Protein AF-0000000076552811 (afdb_homodimer)

Structure (mmCIF, N/CA/C/O backbone):
data_AF-0000000076552811-model_v1
#
loop_
_entity.id
_entity.type
_entity.pdbx_description
1 polymer 'Uncharacterized protein'
#
loop_
_atom_site.group_PDB
_atom_site.id
_atom_site.type_symbol
_atom_site.label_atom_id
_atom_site.label_alt_id
_atom_site.label_comp_id
_atom_site.label_asym_id
_atom_site.label_entity_id
_atom_site.label_seq_id
_atom_site.pdbx_PDB_ins_code
_atom_site.Cartn_x
_atom_site.Cartn_y
_atom_site.Cartn_z
_atom_site.occupancy
_atom_site.B_iso_or_equiv
_atom_site.auth_seq_id
_atom_site.auth_comp_id
_atom_site.auth_asym_id
_atom_site.auth_atom_id
_atom_site.pdbx_PDB_model_num
ATOM 1 N N . MET A 1 1 ? 35.219 16.734 9.234 1 23.92 1 MET A N 1
ATOM 2 C CA . MET A 1 1 ? 34 16.656 10.031 1 23.92 1 MET A CA 1
ATOM 3 C C . MET A 1 1 ? 32.75 16.656 9.133 1 23.92 1 MET A C 1
ATOM 5 O O . MET A 1 1 ? 31.625 16.672 9.617 1 23.92 1 MET A O 1
ATOM 9 N N . GLN A 1 2 ? 32.844 17.078 7.863 1 26.75 2 GLN A N 1
ATOM 10 C CA . GLN A 1 2 ? 31.734 17.344 6.957 1 26.75 2 GLN A CA 1
ATOM 11 C C . GLN A 1 2 ? 31.078 16.062 6.48 1 26.75 2 GLN A C 1
ATOM 13 O O . GLN A 1 2 ? 30.016 16.078 5.855 1 26.75 2 GLN A O 1
ATOM 18 N N . SER A 1 3 ? 31.812 14.992 6.371 1 29.86 3 SER A N 1
ATOM 19 C CA . SER A 1 3 ? 31.391 13.805 5.637 1 29.86 3 SER A CA 1
ATOM 20 C C . SER A 1 3 ? 30.344 13.016 6.426 1 29.86 3 SER A C 1
ATOM 22 O O . SER A 1 3 ? 29.844 11.992 5.953 1 29.86 3 SER A O 1
ATOM 24 N N . THR A 1 4 ? 30.312 13.164 7.805 1 31.61 4 THR A N 1
ATOM 25 C CA . THR A 1 4 ? 29.516 12.258 8.617 1 31.61 4 THR A CA 1
ATOM 26 C C . THR A 1 4 ? 28.031 12.625 8.523 1 31.61 4 THR A C 1
ATOM 28 O O . THR A 1 4 ? 27.172 11.922 9.07 1 31.61 4 THR A O 1
ATOM 31 N N . GLU A 1 5 ? 27.672 13.914 8.305 1 32.62 5 GLU A N 1
ATOM 32 C CA . GLU A 1 5 ? 26.312 14.406 8.484 1 32.62 5 GLU A CA 1
ATOM 33 C C . GLU A 1 5 ? 25.391 13.906 7.379 1 32.62 5 GLU A C 1
ATOM 35 O O . GLU A 1 5 ? 24.172 14.07 7.449 1 32.62 5 GLU A O 1
ATOM 40 N N . THR A 1 6 ? 25.859 13.641 6.262 1 34.47 6 THR A N 1
ATOM 41 C CA . THR A 1 6 ? 24.984 13.32 5.137 1 34.47 6 THR A CA 1
ATOM 42 C C . THR A 1 6 ? 24.281 11.984 5.367 1 34.47 6 THR A C 1
ATOM 44 O O . THR A 1 6 ? 23.312 11.664 4.676 1 34.47 6 THR A O 1
ATOM 47 N N . ALA A 1 7 ? 24.969 11.094 6.02 1 39.12 7 ALA A N 1
ATOM 48 C CA . ALA A 1 7 ? 24.547 9.695 6.027 1 39.12 7 ALA A CA 1
ATOM 49 C C . ALA A 1 7 ? 23.234 9.523 6.777 1 39.12 7 ALA A C 1
ATOM 51 O O . ALA A 1 7 ? 22.547 8.508 6.613 1 39.12 7 ALA A O 1
ATOM 52 N N . THR A 1 8 ? 22.922 10.25 7.93 1 40.12 8 THR A N 1
ATOM 53 C CA . THR A 1 8 ? 21.953 9.859 8.953 1 40.12 8 THR A CA 1
ATOM 54 C C . THR A 1 8 ? 20.547 10.227 8.516 1 40.12 8 THR A C 1
ATOM 56 O O . THR A 1 8 ? 19.562 9.742 9.102 1 40.12 8 THR A O 1
ATOM 59 N N . ALA A 1 9 ? 20.359 11.383 7.957 1 41.88 9 ALA A N 1
ATOM 60 C CA . ALA A 1 9 ? 19.047 11.961 7.68 1 41.88 9 ALA A CA 1
ATOM 61 C C . ALA A 1 9 ? 18.203 11.016 6.832 1 41.88 9 ALA A C 1
ATOM 63 O O . ALA A 1 9 ? 16.969 11.086 6.855 1 41.88 9 ALA A O 1
ATOM 64 N N . ASN A 1 10 ? 18.766 10.352 5.934 1 44.44 10 ASN A N 1
ATOM 65 C CA . ASN A 1 10 ? 18.141 9.711 4.777 1 44.44 10 ASN A CA 1
ATOM 66 C C . ASN A 1 10 ? 17.234 8.555 5.195 1 44.44 10 ASN A C 1
ATOM 68 O O . ASN A 1 10 ? 16.578 7.938 4.355 1 44.44 10 ASN A O 1
ATOM 72 N N . SER A 1 11 ? 17.609 7.797 6.402 1 47 11 SER A N 1
ATOM 73 C CA . SER A 1 11 ? 17.547 6.352 6.582 1 47 11 SER A CA 1
ATOM 74 C C . SER A 1 11 ? 16.203 5.918 7.129 1 47 11 SER A C 1
ATOM 76 O O . SER A 1 11 ? 15.961 4.73 7.352 1 47 11 SER A O 1
ATOM 78 N N . ARG A 1 12 ? 15.062 6.883 7.461 1 62.81 12 ARG A N 1
ATOM 79 C CA . ARG A 1 12 ? 14.148 6.086 8.273 1 62.81 12 ARG A CA 1
ATOM 80 C C . ARG A 1 12 ? 12.789 5.965 7.598 1 62.81 12 ARG A C 1
ATOM 82 O O . ARG A 1 12 ? 11.773 5.754 8.266 1 62.81 12 ARG A O 1
ATOM 89 N N . PRO A 1 13 ? 12.805 6.145 6.309 1 74.31 13 PRO A N 1
ATOM 90 C CA . PRO A 1 13 ? 11.508 6.18 5.637 1 74.31 13 PRO A CA 1
ATOM 91 C C . PRO A 1 13 ? 10.766 4.848 5.719 1 74.31 13 PRO A C 1
ATOM 93 O O . PRO A 1 13 ? 9.531 4.828 5.84 1 74.31 13 PRO A O 1
ATOM 96 N N . TYR A 1 14 ? 11.43 3.83 5.938 1 79.88 14 TYR A N 1
ATOM 97 C CA . TYR A 1 14 ? 10.758 2.537 5.973 1 79.88 14 TYR A CA 1
ATOM 98 C C . TYR A 1 14 ? 10.094 2.307 7.328 1 79.88 14 TYR A C 1
ATOM 100 O O . TYR A 1 14 ? 9.031 1.69 7.406 1 79.88 14 TYR A O 1
ATOM 108 N N . LEU A 1 15 ? 10.789 2.83 8.312 1 85.69 15 LEU A N 1
ATOM 109 C CA . LEU A 1 15 ? 10.164 2.725 9.633 1 85.69 15 LEU A CA 1
ATOM 110 C C . LEU A 1 15 ? 8.891 3.562 9.695 1 85.69 15 LEU A C 1
ATOM 112 O O . LEU A 1 15 ? 7.867 3.105 10.211 1 85.69 15 LEU A O 1
ATOM 116 N N . ALA A 1 16 ? 9.008 4.75 9.156 1 89.56 16 ALA A N 1
ATOM 117 C CA . ALA A 1 16 ? 7.84 5.621 9.102 1 89.56 16 ALA A CA 1
ATOM 118 C C . ALA A 1 16 ? 6.703 4.965 8.32 1 89.56 16 ALA A C 1
ATOM 120 O O . ALA A 1 16 ? 5.547 4.992 8.758 1 89.56 16 ALA A O 1
ATOM 121 N N . LEU A 1 17 ? 7.059 4.332 7.266 1 90 17 LEU A N 1
ATOM 122 C CA . LEU A 1 17 ? 6.059 3.682 6.422 1 90 17 LEU A CA 1
ATOM 123 C C . LEU A 1 17 ? 5.418 2.504 7.148 1 90 17 LEU A C 1
ATOM 125 O O . LEU A 1 17 ? 4.191 2.367 7.156 1 90 17 LEU A O 1
ATOM 129 N N . GLY A 1 18 ? 6.246 1.695 7.77 1 90.12 18 GLY A N 1
ATOM 130 C CA . GLY A 1 18 ? 5.719 0.57 8.523 1 90.12 18 GLY A CA 1
ATOM 131 C C . GLY A 1 18 ? 4.789 0.989 9.648 1 90.12 18 GLY A C 1
ATOM 132 O O . GLY A 1 18 ? 3.711 0.417 9.812 1 90.12 18 GLY A O 1
ATOM 133 N N . LEU A 1 19 ? 5.164 1.968 10.328 1 92.44 19 LEU A N 1
ATOM 134 C CA . LEU A 1 19 ? 4.359 2.453 11.445 1 92.44 19 LEU A CA 1
ATOM 135 C C . LEU A 1 19 ? 3.074 3.102 10.945 1 92.44 19 LEU A C 1
ATOM 137 O O . LEU A 1 19 ? 2.043 3.043 11.625 1 92.44 19 LEU A O 1
ATOM 141 N N . THR A 1 20 ? 3.113 3.697 9.797 1 95.31 20 THR A N 1
ATOM 142 C CA . THR A 1 20 ? 1.92 4.262 9.18 1 95.31 20 THR A CA 1
ATOM 143 C C . THR A 1 20 ? 0.856 3.189 8.969 1 95.31 20 THR A C 1
ATOM 145 O O . THR A 1 20 ? -0.309 3.387 9.32 1 95.31 20 THR A O 1
ATOM 148 N N . PHE A 1 21 ? 1.273 2.084 8.469 1 95 21 PHE A N 1
ATOM 149 C CA . PHE A 1 21 ? 0.329 1 8.227 1 95 21 PHE A CA 1
ATOM 150 C C . PHE A 1 21 ? -0.263 0.499 9.539 1 95 21 PHE A C 1
ATOM 152 O O . PHE A 1 21 ? -1.459 0.208 9.617 1 95 21 PHE A O 1
ATOM 159 N N . LEU A 1 22 ? 0.567 0.436 10.508 1 93.69 22 LEU A N 1
ATOM 160 C CA . LEU A 1 22 ? 0.085 -0.01 11.812 1 93.69 22 LEU A CA 1
ATOM 161 C C . LEU A 1 22 ? -0.914 0.986 12.391 1 93.69 22 LEU A C 1
ATOM 163 O O . LEU A 1 22 ? -1.95 0.59 12.93 1 93.69 22 LEU A O 1
ATOM 167 N N . LEU A 1 23 ? -0.587 2.246 12.234 1 96.12 23 LEU A N 1
ATOM 168 C CA . LEU A 1 23 ? -1.464 3.281 12.766 1 96.12 23 LEU A CA 1
ATOM 169 C C . LEU A 1 23 ? -2.812 3.275 12.055 1 96.12 23 LEU A C 1
ATOM 171 O O . LEU A 1 23 ? -3.848 3.527 12.672 1 96.12 23 LEU A O 1
ATOM 175 N N . LEU A 1 24 ? -2.793 3.008 10.766 1 97.38 24 LEU A N 1
ATOM 176 C CA . LEU A 1 24 ? -4.043 2.871 10.023 1 97.38 24 LEU A CA 1
ATOM 177 C C . LEU A 1 24 ? -4.906 1.762 10.617 1 97.38 24 LEU A C 1
ATOM 179 O O . LEU A 1 24 ? -6.09 1.97 10.891 1 97.38 24 LEU A O 1
ATOM 183 N N . GLY A 1 25 ? -4.262 0.672 10.852 1 95.81 25 GLY A N 1
ATOM 184 C CA . GLY A 1 25 ? -4.973 -0.461 11.422 1 95.81 25 GLY A CA 1
ATOM 185 C C . GLY A 1 25 ? -5.516 -0.189 12.812 1 95.81 25 GLY A C 1
ATOM 186 O O . GLY A 1 25 ? -6.672 -0.494 13.102 1 95.81 25 GLY A O 1
ATOM 187 N N . VAL A 1 26 ? -4.758 0.459 13.578 1 93.44 26 VAL A N 1
ATOM 188 C CA . VAL A 1 26 ? -5.145 0.778 14.953 1 93.44 26 VAL A CA 1
ATOM 189 C C . VAL A 1 26 ? -6.305 1.771 14.938 1 93.44 26 VAL A C 1
ATOM 191 O O . VAL A 1 26 ? -7.238 1.653 15.734 1 93.44 26 VAL A O 1
ATOM 194 N N . GLY A 1 27 ? -6.199 2.695 14.07 1 94.94 27 GLY A N 1
ATOM 195 C CA . GLY A 1 27 ? -7.289 3.65 13.953 1 94.94 27 GLY A CA 1
ATOM 196 C C . GLY A 1 27 ? -8.617 3.004 13.602 1 94.94 27 GLY A C 1
ATOM 197 O O . GLY A 1 27 ? -9.633 3.293 14.227 1 94.94 27 GLY A O 1
ATOM 198 N N . TYR A 1 28 ? -8.594 2.084 12.719 1 93.69 28 TYR A N 1
ATOM 199 C CA . TYR A 1 28 ? -9.805 1.403 12.281 1 93.69 28 TYR A CA 1
ATOM 200 C C . TYR A 1 28 ? -10.297 0.43 13.344 1 93.69 28 TYR A C 1
ATOM 202 O O . TYR A 1 28 ? -11.5 0.329 13.594 1 93.69 28 TYR A O 1
ATOM 210 N N . ALA A 1 29 ? -9.406 -0.216 14 1 93.56 29 ALA A N 1
ATOM 211 C CA . ALA A 1 29 ? -9.789 -1.354 14.836 1 93.56 29 ALA A CA 1
ATOM 212 C C . ALA A 1 29 ? -10.062 -0.914 16.266 1 93.56 29 ALA A C 1
ATOM 214 O O . ALA A 1 29 ? -10.555 -1.699 17.078 1 93.56 29 ALA A O 1
ATOM 215 N N . ASN A 1 30 ? -9.766 0.346 16.547 1 92.31 30 ASN A N 1
ATOM 216 C CA . ASN A 1 30 ? -10.023 0.834 17.891 1 92.31 30 ASN A CA 1
ATOM 217 C C . ASN A 1 30 ? -11.508 0.734 18.25 1 92.31 30 ASN A C 1
ATOM 219 O O . ASN A 1 30 ? -12.344 1.382 17.625 1 92.31 30 ASN A O 1
ATOM 223 N N . PRO A 1 31 ? -11.836 -0.064 19.266 1 89.31 31 PRO A N 1
ATOM 224 C CA . PRO A 1 31 ? -13.25 -0.277 19.578 1 89.31 31 PRO A CA 1
ATOM 225 C C . PRO A 1 31 ? -13.852 0.865 20.391 1 89.31 31 PRO A C 1
ATOM 227 O O . PRO A 1 31 ? -15.078 0.934 20.547 1 89.31 31 PRO A O 1
ATOM 230 N N . TRP A 1 32 ? -13.055 1.726 20.891 1 92.19 32 TRP A N 1
ATOM 231 C CA . TRP A 1 32 ? -13.539 2.842 21.703 1 92.19 32 TRP A CA 1
ATOM 232 C C . TRP A 1 32 ? -13.703 4.098 20.859 1 92.19 32 TRP A C 1
ATOM 234 O O . TRP A 1 32 ? -12.797 4.469 20.109 1 92.19 32 TRP A O 1
ATOM 244 N N . PRO A 1 33 ? -14.844 4.742 21.031 1 94.75 33 PRO A N 1
ATOM 245 C CA . PRO A 1 33 ? -15.023 5.973 20.266 1 94.75 33 PRO A CA 1
ATOM 246 C C . PRO A 1 33 ? -14.078 7.09 20.688 1 94.75 33 PRO A C 1
ATOM 248 O O . PRO A 1 33 ? -14.117 7.52 21.844 1 94.75 33 PRO A O 1
ATOM 251 N N . LEU A 1 34 ? -13.359 7.586 19.797 1 95.75 34 LEU A N 1
ATOM 252 C CA . LEU A 1 34 ? -12.445 8.68 20.109 1 95.75 34 LEU A CA 1
ATOM 253 C C . LEU A 1 34 ? -13.188 10.016 20.125 1 95.75 34 LEU A C 1
ATOM 255 O O . LEU A 1 34 ? -12.75 10.961 20.781 1 95.75 34 LEU A O 1
ATOM 259 N N . VAL A 1 35 ? -14.25 10.086 19.344 1 94.44 35 VAL A N 1
ATOM 260 C CA . VAL A 1 35 ? -15.133 11.242 19.328 1 94.44 35 VAL A CA 1
ATOM 261 C C . VAL A 1 35 ? -16.594 10.781 19.391 1 94.44 35 VAL A C 1
ATOM 263 O O . VAL A 1 35 ? -16.906 9.656 19.016 1 94.44 35 VAL A O 1
ATOM 266 N N . THR A 1 36 ? -17.484 11.672 19.734 1 90.56 36 THR A N 1
ATOM 267 C CA . THR A 1 36 ? -18.859 11.266 20.016 1 90.56 36 THR A CA 1
ATOM 268 C C . THR A 1 36 ? -19.734 11.359 18.766 1 90.56 36 THR A C 1
ATOM 270 O O . THR A 1 36 ? -20.719 10.633 18.625 1 90.56 36 THR A O 1
ATOM 273 N N . SER A 1 37 ? -19.406 12.305 17.938 1 86.69 37 SER A N 1
ATOM 274 C CA . SER A 1 37 ? -20.219 12.484 16.734 1 86.69 37 SER A CA 1
ATOM 275 C C . SER A 1 37 ? -19.375 12.969 15.562 1 86.69 37 SER A C 1
ATOM 277 O O . SER A 1 37 ? -18.328 13.586 15.75 1 86.69 37 SER A O 1
ATOM 279 N N . PRO A 1 38 ? -19.859 12.578 14.375 1 87.25 38 PRO A N 1
ATOM 280 C CA . PRO A 1 38 ? -19.172 13.117 13.203 1 87.25 38 PRO A CA 1
ATOM 281 C C . PRO A 1 38 ? -19.156 14.641 13.172 1 87.25 38 PRO A C 1
ATOM 283 O O . PRO A 1 38 ? -20.094 15.281 13.656 1 87.25 38 PRO A O 1
ATOM 286 N N . PRO A 1 39 ? -18.062 15.156 12.602 1 82.75 39 PRO A N 1
ATOM 287 C CA . PRO A 1 39 ? -18.016 16.609 12.469 1 82.75 39 PRO A CA 1
ATOM 288 C C . PRO A 1 39 ? -19.156 17.172 11.633 1 82.75 39 PRO A C 1
ATOM 290 O O . PRO A 1 39 ? -19.484 16.625 10.578 1 82.75 39 PRO A O 1
ATOM 293 N N . ALA A 1 40 ? -19.703 18.234 12.156 1 81.06 40 ALA A N 1
ATOM 294 C CA . ALA A 1 40 ? -20.844 18.844 11.477 1 81.06 40 ALA A CA 1
ATOM 295 C C . ALA A 1 40 ? -20.469 19.312 10.078 1 81.06 40 ALA A C 1
ATOM 297 O O . ALA A 1 40 ? -19.422 19.938 9.883 1 81.06 40 ALA A O 1
ATOM 298 N N . GLY A 1 41 ? -21.281 18.922 9.133 1 79.5 41 GLY A N 1
ATOM 299 C CA . GLY A 1 41 ? -21.094 19.422 7.777 1 79.5 41 GLY A CA 1
ATOM 300 C C . GLY A 1 41 ? -20.156 18.547 6.961 1 79.5 41 GLY A C 1
ATOM 301 O O . GLY A 1 41 ? -19.984 18.781 5.762 1 79.5 41 GLY A O 1
ATOM 302 N N . MET A 1 42 ? -19.656 17.594 7.727 1 79 42 MET A N 1
ATOM 303 C CA . MET A 1 42 ? -18.734 16.734 6.984 1 79 42 MET A CA 1
ATOM 304 C C . MET A 1 42 ? -19.438 15.484 6.469 1 79 42 MET A C 1
ATOM 306 O O . MET A 1 42 ? -19.969 14.703 7.25 1 79 42 MET A O 1
ATOM 310 N N . TRP A 1 43 ? -19.5 15.398 5.199 1 79.69 43 TRP A N 1
ATOM 311 C CA . TRP A 1 43 ? -19.969 14.234 4.449 1 79.69 43 TRP A CA 1
ATOM 312 C C . TRP A 1 43 ? -21.359 13.82 4.918 1 79.69 43 TRP A C 1
ATOM 314 O O . TRP A 1 43 ? -21.641 12.625 5.059 1 79.69 43 TRP A O 1
ATOM 324 N N . ASN A 1 44 ? -22.156 14.758 5.309 1 72.06 44 ASN A N 1
ATOM 325 C CA . ASN A 1 44 ? -23.547 14.594 5.684 1 72.06 44 ASN A CA 1
ATOM 326 C C . ASN A 1 44 ? -23.719 13.508 6.746 1 72.06 44 ASN A C 1
ATOM 328 O O . ASN A 1 44 ? -24.656 12.719 6.684 1 72.06 44 ASN A O 1
ATOM 332 N N . GLY A 1 45 ? -22.688 13.398 7.516 1 72.62 45 GLY A N 1
ATOM 333 C CA . GLY A 1 45 ? -22.766 12.453 8.625 1 72.62 45 GLY A CA 1
ATOM 334 C C . GLY A 1 45 ? -22.531 11.016 8.203 1 72.62 45 GLY A C 1
ATOM 335 O O . GLY A 1 45 ? -22.781 10.094 8.977 1 72.62 45 GLY A O 1
ATOM 336 N N . GLN A 1 46 ? -22.141 10.867 7.047 1 79 46 GLN A N 1
ATOM 337 C CA . GLN A 1 46 ? -21.953 9.523 6.508 1 79 46 GLN A CA 1
ATOM 338 C C . GLN A 1 46 ? -20.578 8.969 6.875 1 79 46 GLN A C 1
ATOM 340 O O . GLN A 1 46 ? -19.797 8.617 5.996 1 79 46 GLN A O 1
ATOM 345 N N . LEU A 1 47 ? -20.203 9.023 8.141 1 87.69 47 LEU A N 1
ATOM 346 C CA . LEU A 1 47 ? -18.969 8.414 8.633 1 87.69 47 LEU A CA 1
ATOM 347 C C . LEU A 1 47 ? -19.281 7.211 9.523 1 87.69 47 LEU A C 1
ATOM 349 O O . LEU A 1 47 ? -19.969 7.344 10.547 1 87.69 47 LEU A O 1
ATOM 353 N N . ALA A 1 48 ? -18.797 6.113 9.039 1 90 48 ALA A N 1
ATOM 354 C CA . ALA A 1 48 ? -18.906 4.93 9.891 1 90 48 ALA A CA 1
ATOM 355 C C . ALA A 1 48 ? -18.062 5.09 11.148 1 90 48 ALA A C 1
ATOM 357 O O . ALA A 1 48 ? -17.141 5.918 11.195 1 90 48 ALA A O 1
ATOM 358 N N . PHE A 1 49 ? -18.375 4.406 12.148 1 91.75 49 PHE A N 1
ATOM 359 C CA . PHE A 1 49 ? -17.719 4.465 13.445 1 91.75 49 PHE A CA 1
ATOM 360 C C . PHE A 1 49 ? -16.203 4.309 13.289 1 91.75 49 PHE A C 1
ATOM 362 O O . PHE A 1 49 ? -15.438 5.098 13.836 1 91.75 49 PHE A O 1
ATOM 369 N N . GLU A 1 50 ? -15.734 3.314 12.492 1 93.06 50 GLU A N 1
ATOM 370 C CA . GLU A 1 50 ? -14.32 3.01 12.305 1 93.06 50 GLU A CA 1
ATOM 371 C C . GLU A 1 50 ? -13.594 4.148 11.586 1 93.06 50 GLU A C 1
ATOM 373 O O . GLU A 1 50 ? -12.453 4.469 11.906 1 93.06 50 GLU A O 1
ATOM 378 N N . VAL A 1 51 ? -14.336 4.715 10.648 1 93.75 51 VAL A N 1
ATOM 379 C CA . VAL A 1 51 ? -13.766 5.809 9.867 1 93.75 51 VAL A CA 1
ATOM 380 C C . VAL A 1 51 ? -13.641 7.055 10.742 1 93.75 51 VAL A C 1
ATOM 382 O O . VAL A 1 51 ? -12.656 7.793 10.648 1 93.75 51 VAL A O 1
ATOM 385 N N . LEU A 1 52 ? -14.633 7.254 11.586 1 94.88 52 LEU A N 1
ATOM 386 C CA . LEU A 1 52 ? -14.609 8.383 12.508 1 94.88 52 LEU A CA 1
ATOM 387 C C . LEU A 1 52 ? -13.453 8.258 13.492 1 94.88 52 LEU A C 1
ATOM 389 O O . LEU A 1 52 ? -12.773 9.242 13.789 1 94.88 52 LEU A O 1
ATOM 393 N N . ASN A 1 53 ? -13.195 7.105 13.961 1 96.19 53 ASN A N 1
ATOM 394 C CA . ASN A 1 53 ? -12.062 6.852 14.844 1 96.19 53 ASN A CA 1
ATOM 395 C C . ASN A 1 53 ? -10.734 7.121 14.133 1 96.19 53 ASN A C 1
ATOM 397 O O . ASN A 1 53 ? -9.836 7.742 14.703 1 96.19 53 ASN A O 1
ATOM 401 N N . LEU A 1 54 ? -10.633 6.621 12.977 1 96.75 54 LEU A N 1
ATOM 402 C CA . LEU A 1 54 ? -9.414 6.848 12.203 1 96.75 54 LEU A CA 1
ATOM 403 C C . LEU A 1 54 ? -9.172 8.344 11.992 1 96.75 54 LEU A C 1
ATOM 405 O O . LEU A 1 54 ? -8.055 8.828 12.18 1 96.75 54 LEU A O 1
ATOM 409 N N . TYR A 1 55 ? -10.234 9.008 11.625 1 96 55 TYR A N 1
ATOM 410 C CA . TYR A 1 55 ? -10.102 10.438 11.375 1 96 55 TYR A CA 1
ATOM 411 C C . TYR A 1 55 ? -9.742 11.188 12.656 1 96 55 TYR A C 1
ATOM 413 O O . TYR A 1 55 ? -8.898 12.086 12.633 1 96 55 TYR A O 1
ATOM 421 N N . ALA A 1 56 ? -10.398 10.828 13.719 1 96.69 56 ALA A N 1
ATOM 422 C CA . ALA A 1 56 ? -10.078 11.445 15 1 96.69 56 ALA A CA 1
ATOM 423 C C . ALA A 1 56 ? -8.609 11.242 15.359 1 96.69 56 ALA A C 1
ATOM 425 O O . ALA A 1 56 ? -7.949 12.164 15.844 1 96.69 56 ALA A O 1
ATOM 426 N N . LEU A 1 57 ? -8.125 10.07 15.094 1 97.62 57 LEU A N 1
ATOM 427 C CA . LEU A 1 57 ? -6.719 9.781 15.359 1 97.62 57 LEU A CA 1
ATOM 428 C C . LEU A 1 57 ? -5.809 10.664 14.516 1 97.62 57 LEU A C 1
ATOM 430 O O . LEU A 1 57 ? -4.801 11.172 15.008 1 97.62 57 LEU A O 1
ATOM 434 N N . VAL A 1 58 ? -6.164 10.836 13.273 1 97.38 58 VAL A N 1
ATOM 435 C CA . VAL A 1 58 ? -5.426 11.727 12.383 1 97.38 58 VAL A CA 1
ATOM 436 C C . VAL A 1 58 ? -5.383 13.133 12.977 1 97.38 58 VAL A C 1
ATOM 438 O O . VAL A 1 58 ? -4.328 13.773 13 1 97.38 58 VAL A O 1
ATOM 441 N N . VAL A 1 59 ? -6.473 13.555 13.469 1 97.06 59 VAL A N 1
ATOM 442 C CA . VAL A 1 59 ? -6.629 14.914 13.969 1 97.06 59 VAL A CA 1
ATOM 443 C C . VAL A 1 59 ? -5.793 15.094 15.242 1 97.06 59 VAL A C 1
ATOM 445 O O . VAL A 1 59 ? -5.008 16.047 15.344 1 97.06 59 VAL A O 1
ATOM 448 N N . PHE A 1 60 ? -5.914 14.195 16.125 1 97.62 60 PHE A N 1
ATOM 449 C CA . PHE A 1 60 ? -5.238 14.328 17.406 1 97.62 60 PHE A CA 1
ATOM 450 C C . PHE A 1 60 ? -3.725 14.25 17.234 1 97.62 60 PHE A C 1
ATOM 452 O O . PHE A 1 60 ? -2.982 15.031 17.828 1 97.62 60 PHE A O 1
ATOM 459 N N . LEU A 1 61 ? -3.307 13.367 16.438 1 97.62 61 LEU A N 1
ATOM 460 C CA . LEU A 1 61 ? -1.878 13.281 16.156 1 97.62 61 LEU A CA 1
ATOM 461 C C . LEU A 1 61 ? -1.419 14.453 15.289 1 97.62 61 LEU A C 1
ATOM 463 O O . LEU A 1 61 ? -0.256 14.852 15.359 1 97.62 61 LEU A O 1
ATOM 467 N N . GLY A 1 62 ? -2.314 14.953 14.523 1 97.44 62 GLY A N 1
ATOM 468 C CA . GLY A 1 62 ? -2.023 16.141 13.734 1 97.44 62 GLY A CA 1
ATOM 469 C C . GLY A 1 62 ? -1.728 17.359 14.586 1 97.44 62 GLY A C 1
ATOM 470 O O . GLY A 1 62 ? -0.83 18.141 14.266 1 97.44 62 GLY A O 1
ATOM 471 N N . TRP A 1 63 ? -2.383 17.469 15.617 1 97.06 63 TRP A N 1
ATOM 472 C CA . TRP A 1 63 ? -2.146 18.594 16.516 1 97.06 63 TRP A CA 1
ATOM 473 C C . TRP A 1 63 ? -0.773 18.5 17.172 1 97.06 63 TRP A C 1
ATOM 475 O O . TRP A 1 63 ? -0.087 19.5 17.359 1 97.06 63 TRP A O 1
ATOM 485 N N . ALA A 1 64 ? -0.421 17.281 17.547 1 97.06 64 ALA A N 1
ATOM 486 C CA . ALA A 1 64 ? 0.942 17.078 18.031 1 97.06 64 ALA A CA 1
ATOM 487 C C . ALA A 1 64 ? 1.965 17.516 16.984 1 97.06 64 ALA A C 1
ATOM 489 O O . ALA A 1 64 ? 2.928 18.219 17.312 1 97.06 64 ALA A O 1
ATOM 490 N N . HIS A 1 65 ? 1.74 17.156 15.852 1 96.06 65 HIS A N 1
ATOM 491 C CA . HIS A 1 65 ? 2.619 17.516 14.75 1 96.06 65 HIS A CA 1
ATOM 492 C C . HIS A 1 65 ? 2.67 19.031 14.57 1 96.06 65 HIS A C 1
ATOM 494 O O . HIS A 1 65 ? 3.736 19.594 14.305 1 96.06 65 HIS A O 1
ATOM 500 N N . PHE A 1 66 ? 1.525 19.703 14.742 1 95.94 66 PHE A N 1
ATOM 501 C CA . PHE A 1 66 ? 1.442 21.141 14.547 1 95.94 66 PHE A CA 1
ATOM 502 C C . PHE A 1 66 ? 2.328 21.875 15.547 1 95.94 66 PHE A C 1
ATOM 504 O O . PHE A 1 66 ? 2.891 22.938 15.227 1 95.94 66 PHE A O 1
ATOM 511 N N . LEU A 1 67 ? 2.443 21.312 16.672 1 94.06 67 LEU A N 1
ATOM 512 C CA . LEU A 1 67 ? 3.318 21.938 17.656 1 94.06 67 LEU A CA 1
ATOM 513 C C . LEU A 1 67 ? 4.734 22.094 17.109 1 94.06 67 LEU A C 1
ATOM 515 O O . LEU A 1 67 ? 5.332 23.172 17.219 1 94.06 67 LEU A O 1
ATOM 519 N N . TYR A 1 68 ? 5.121 21.109 16.516 1 93.12 68 TYR A N 1
ATOM 520 C CA . TYR A 1 68 ? 6.477 21.109 15.984 1 93.12 68 TYR A CA 1
ATOM 521 C C . TYR A 1 68 ? 6.551 21.906 14.688 1 93.12 68 TYR A C 1
ATOM 523 O O . TYR A 1 68 ? 7.527 22.625 14.445 1 93.12 68 TYR A O 1
ATOM 531 N N . ALA A 1 69 ? 5.551 21.766 13.898 1 93.81 69 ALA A N 1
ATOM 532 C CA . ALA A 1 69 ? 5.535 22.453 12.609 1 93.81 69 ALA A CA 1
ATOM 533 C C . ALA A 1 69 ? 5.535 23.969 12.797 1 93.81 69 ALA A C 1
ATOM 535 O O . ALA A 1 69 ? 6.305 24.672 12.148 1 93.81 69 ALA A O 1
ATOM 536 N N . TRP A 1 70 ? 4.727 24.422 13.672 1 93.88 70 TRP A N 1
ATOM 537 C CA . TRP A 1 70 ? 4.641 25.859 13.914 1 93.88 70 TRP A CA 1
ATOM 538 C C . TRP A 1 70 ? 5.898 26.375 14.609 1 93.88 70 TRP A C 1
ATOM 540 O O . TRP A 1 70 ? 6.324 27.516 14.375 1 93.88 70 TRP A O 1
ATOM 550 N N . GLN A 1 71 ? 6.449 25.578 15.445 1 91.75 71 GLN A N 1
ATOM 551 C CA . GLN A 1 71 ? 7.727 25.953 16.047 1 91.75 71 GLN A CA 1
ATOM 552 C C . GLN A 1 71 ? 8.797 26.141 14.977 1 91.75 71 GLN A C 1
ATOM 554 O O . GLN A 1 71 ? 9.578 27.094 15.031 1 91.75 71 GLN A O 1
ATOM 559 N N . GLY A 1 72 ? 8.766 25.172 14.086 1 89.56 72 GLY A N 1
ATOM 560 C CA . GLY A 1 72 ? 9.703 25.312 12.984 1 89.56 72 GLY A CA 1
ATOM 561 C C . GLY A 1 72 ? 9.484 26.562 12.156 1 89.56 72 GLY A C 1
ATOM 562 O O . GLY A 1 72 ? 10.445 27.234 11.781 1 89.56 72 GLY A O 1
ATOM 563 N N . GLN A 1 73 ? 8.344 26.891 11.953 1 90.88 73 GLN A N 1
ATOM 564 C CA . GLN A 1 73 ? 8.016 28.094 11.188 1 90.88 73 GLN A CA 1
ATOM 565 C C . GLN A 1 73 ? 8.391 29.344 11.953 1 90.88 73 GLN A C 1
ATOM 567 O O . GLN A 1 73 ? 8.891 30.312 11.359 1 90.88 73 GLN A O 1
ATOM 572 N N . TRP A 1 74 ? 8.094 29.297 13.188 1 92.44 74 TRP A N 1
ATOM 573 C CA . TRP A 1 74 ? 8.445 30.438 14.039 1 92.44 74 TRP A CA 1
ATOM 574 C C . TRP A 1 74 ? 9.953 30.672 14.016 1 92.44 74 TRP A C 1
ATOM 576 O O . TRP A 1 74 ? 10.398 31.812 13.852 1 92.44 74 TRP A O 1
ATOM 586 N N . LYS A 1 75 ? 10.734 29.656 14.133 1 89.44 75 LYS A N 1
ATOM 587 C CA . LYS A 1 75 ? 12.188 29.766 14.102 1 89.44 75 LYS A CA 1
ATOM 588 C C . LYS A 1 75 ? 12.68 30.234 12.727 1 89.44 75 LYS A C 1
ATOM 590 O O . LYS A 1 75 ? 13.578 31.078 12.641 1 89.44 75 LYS A O 1
ATOM 595 N N . ALA A 1 76 ? 12.078 29.688 11.773 1 89.5 76 ALA A N 1
ATOM 596 C CA . ALA A 1 76 ? 12.477 30.062 10.414 1 89.5 76 ALA A CA 1
ATOM 597 C C . ALA A 1 76 ? 12.156 31.516 10.125 1 89.5 76 ALA A C 1
ATOM 599 O O . ALA A 1 76 ? 12.914 32.188 9.422 1 89.5 76 ALA A O 1
ATOM 600 N N . SER A 1 77 ? 11.078 32 10.641 1 92.56 77 SER A N 1
ATOM 601 C CA . SER A 1 77 ? 10.688 33.406 10.414 1 92.56 77 SER A CA 1
ATOM 602 C C . SER A 1 77 ? 11.602 34.375 11.172 1 92.56 77 SER A C 1
ATOM 604 O O . SER A 1 77 ? 11.641 35.562 10.875 1 92.56 77 SER A O 1
ATOM 606 N N . GLY A 1 78 ? 12.344 33.844 12.109 1 91.81 78 GLY A N 1
ATOM 607 C CA . GLY A 1 78 ? 13.289 34.625 12.875 1 91.81 78 GLY A CA 1
ATOM 608 C C . GLY A 1 78 ? 14.438 35.156 12.031 1 91.81 78 GLY A C 1
ATOM 609 O O . GLY A 1 78 ? 15.148 36.094 12.453 1 91.81 78 GLY A O 1
ATOM 610 N N . ARG A 1 79 ? 14.586 34.625 10.945 1 89.81 79 ARG A N 1
ATOM 611 C CA . ARG A 1 79 ? 15.656 35.062 10.055 1 89.81 79 ARG A CA 1
ATOM 612 C C . ARG A 1 79 ? 15.258 36.312 9.305 1 89.81 79 ARG A C 1
ATOM 614 O O . ARG A 1 79 ? 16.109 37 8.703 1 89.81 79 ARG A O 1
ATOM 621 N N . LEU A 1 80 ? 14.031 36.656 9.383 1 91.62 80 LEU A N 1
ATOM 622 C CA . LEU A 1 80 ? 13.531 37.906 8.766 1 91.62 80 LEU A CA 1
ATOM 623 C C . LEU A 1 80 ? 13.781 39.094 9.672 1 91.62 80 LEU A C 1
ATOM 625 O O . LEU A 1 80 ? 13.977 38.938 10.875 1 91.62 80 LEU A O 1
ATOM 629 N N . THR A 1 81 ? 13.828 40.281 9.078 1 91.75 81 THR A N 1
ATOM 630 C CA . THR A 1 81 ? 13.852 41.5 9.891 1 91.75 81 THR A CA 1
ATOM 631 C C . THR A 1 81 ? 12.578 41.625 10.727 1 91.75 81 THR A C 1
ATOM 633 O O . THR A 1 81 ? 11.547 41.062 10.375 1 91.75 81 THR A O 1
ATOM 636 N N . PRO A 1 82 ? 12.664 42.312 11.797 1 93 82 PRO A N 1
ATOM 637 C CA . PRO A 1 82 ? 11.5 42.406 12.688 1 93 82 PRO A CA 1
ATOM 638 C C . PRO A 1 82 ? 10.242 42.875 11.969 1 93 82 PRO A C 1
ATOM 640 O O . PRO A 1 82 ? 9.156 42.344 12.18 1 93 82 PRO A O 1
ATOM 643 N N . LEU A 1 83 ? 10.328 43.906 11.172 1 92.75 83 LEU A N 1
ATOM 644 C CA . LEU A 1 83 ? 9.18 44.406 10.438 1 92.75 83 LEU A CA 1
ATOM 645 C C . LEU A 1 83 ? 8.633 43.375 9.477 1 92.75 83 LEU A C 1
ATOM 647 O O . LEU A 1 83 ? 7.422 43.156 9.414 1 92.75 83 LEU A O 1
ATOM 651 N N . ARG A 1 84 ? 9.445 42.688 8.789 1 92.56 84 ARG A N 1
ATOM 652 C CA . ARG A 1 84 ? 9.023 41.656 7.828 1 92.56 84 ARG A CA 1
ATOM 653 C C . ARG A 1 84 ? 8.414 40.469 8.531 1 92.56 84 ARG A C 1
ATOM 655 O O . ARG A 1 84 ? 7.488 39.844 8.016 1 92.56 84 ARG A O 1
ATOM 662 N N . ARG A 1 85 ? 9.031 40.156 9.57 1 95.06 85 ARG A N 1
ATOM 663 C CA . ARG A 1 85 ? 8.484 39.062 10.367 1 95.06 85 ARG A CA 1
ATOM 664 C C . ARG A 1 85 ? 7.055 39.375 10.812 1 95.06 85 ARG A C 1
ATOM 666 O O . ARG A 1 85 ? 6.176 38.531 10.719 1 95.06 85 ARG A O 1
ATOM 673 N N . ALA A 1 86 ? 6.902 40.656 11.266 1 95.5 86 ALA A N 1
ATOM 674 C CA . ALA A 1 86 ? 5.57 41.062 11.68 1 95.5 86 ALA A CA 1
ATOM 675 C C . ALA A 1 86 ? 4.59 41.031 10.516 1 95.5 86 ALA A C 1
ATOM 677 O O . ALA A 1 86 ? 3.447 40.594 10.672 1 95.5 86 ALA A O 1
ATOM 678 N N . LEU A 1 87 ? 4.977 41.438 9.375 1 94.75 87 LEU A N 1
ATOM 679 C CA . LEU A 1 87 ? 4.125 41.469 8.195 1 94.75 87 LEU A CA 1
ATOM 680 C C . LEU A 1 87 ? 3.807 40.031 7.75 1 94.75 87 LEU A C 1
ATOM 682 O O . LEU A 1 87 ? 2.695 39.75 7.293 1 94.75 87 LEU A O 1
ATOM 686 N N . TYR A 1 88 ? 4.785 39.156 7.84 1 95.31 88 TYR A N 1
ATOM 687 C CA . TYR A 1 88 ? 4.562 37.75 7.523 1 95.31 88 TYR A CA 1
ATOM 688 C C . TYR A 1 88 ? 3.475 37.156 8.406 1 95.31 88 TYR A C 1
ATOM 690 O O . TYR A 1 88 ? 2.512 36.562 7.91 1 95.31 88 TYR A O 1
ATOM 698 N N . TRP A 1 89 ? 3.596 37.312 9.641 1 97.12 89 TRP A N 1
ATOM 699 C CA . TRP A 1 89 ? 2.617 36.75 10.562 1 97.12 89 TRP A CA 1
ATOM 700 C C . TRP A 1 89 ? 1.272 37.469 10.43 1 97.12 89 TRP A C 1
ATOM 702 O O . TRP A 1 89 ? 0.221 36.844 10.641 1 97.12 89 TRP A O 1
ATOM 712 N N . GLY A 1 90 ? 1.275 38.812 10.094 1 97.12 90 GLY A N 1
ATOM 713 C CA . GLY A 1 90 ? 0.047 39.5 9.711 1 97.12 90 GLY A CA 1
ATOM 714 C C . GLY A 1 90 ? -0.651 38.844 8.531 1 97.12 90 GLY A C 1
ATOM 715 O O . GLY A 1 90 ? -1.879 38.75 8.508 1 97.12 90 GLY A O 1
ATOM 716 N N . THR A 1 91 ? 0.143 38.406 7.555 1 96.5 91 THR A N 1
ATOM 717 C CA . THR A 1 91 ? -0.408 37.719 6.383 1 96.5 91 THR A CA 1
ATOM 718 C C . THR A 1 91 ? -1.001 36.375 6.766 1 96.5 91 THR A C 1
ATOM 720 O O . THR A 1 91 ? -2.031 35.969 6.227 1 96.5 91 THR A O 1
ATOM 723 N N . VAL A 1 92 ? -0.359 35.688 7.637 1 97 92 VAL A N 1
ATOM 724 C CA . VAL A 1 92 ? -0.859 34.406 8.102 1 97 92 VAL A CA 1
ATOM 725 C C . VAL A 1 92 ? -2.191 34.594 8.828 1 97 92 VAL A C 1
ATOM 727 O O . VAL A 1 92 ? -3.133 33.844 8.617 1 97 92 VAL A O 1
ATOM 730 N N . ALA A 1 93 ? -2.26 35.656 9.594 1 97.62 93 ALA A N 1
ATOM 731 C CA . ALA A 1 93 ? -3.506 35.969 10.281 1 97.62 93 ALA A CA 1
ATOM 732 C C . ALA A 1 93 ? -4.613 36.312 9.289 1 97.62 93 ALA A C 1
ATOM 734 O O . ALA A 1 93 ? -5.758 35.875 9.453 1 97.62 93 ALA A O 1
ATOM 735 N N . ALA A 1 94 ? -4.297 37.062 8.328 1 97.88 94 ALA A N 1
ATOM 736 C CA . ALA A 1 94 ? -5.258 37.406 7.281 1 97.88 94 ALA A CA 1
ATOM 737 C C . ALA A 1 94 ? -5.711 36.156 6.523 1 97.88 94 ALA A C 1
ATOM 739 O O . ALA A 1 94 ? -6.879 36.062 6.145 1 97.88 94 ALA A O 1
ATOM 740 N N . ALA A 1 95 ? -4.762 35.281 6.297 1 97.94 95 ALA A N 1
ATOM 741 C CA . ALA A 1 95 ? -5.094 34.031 5.625 1 97.94 95 ALA A CA 1
ATOM 742 C C . ALA A 1 95 ? -6.105 33.219 6.438 1 97.94 95 ALA A C 1
ATOM 744 O O . ALA A 1 95 ? -6.98 32.562 5.871 1 97.94 95 ALA A O 1
ATOM 745 N N . LEU A 1 96 ? -5.953 33.188 7.703 1 97.81 96 LEU A N 1
ATOM 746 C CA . LEU A 1 96 ? -6.898 32.5 8.562 1 97.81 96 LEU A CA 1
ATOM 747 C C . LEU A 1 96 ? -8.32 33 8.344 1 97.81 96 LEU A C 1
ATOM 749 O O . LEU A 1 96 ? -9.258 32.219 8.219 1 97.81 96 LEU A O 1
ATOM 753 N N . ILE A 1 97 ? -8.453 34.312 8.289 1 97.75 97 ILE A N 1
ATOM 754 C CA . ILE A 1 97 ? -9.758 34.906 8.07 1 97.75 97 ILE A CA 1
ATOM 755 C C . ILE A 1 97 ? -10.289 34.531 6.688 1 97.75 97 ILE A C 1
ATOM 757 O O . ILE A 1 97 ? -11.438 34.125 6.555 1 97.75 97 ILE A O 1
ATOM 761 N N . LEU A 1 98 ? -9.438 34.625 5.754 1 97.94 98 LEU A N 1
ATOM 762 C CA . LEU A 1 98 ? -9.836 34.281 4.387 1 97.94 98 LEU A CA 1
ATOM 763 C C . LEU A 1 98 ? -10.242 32.812 4.285 1 97.94 98 LEU A C 1
ATOM 765 O O . LEU A 1 98 ? -11.227 32.5 3.623 1 97.94 98 LEU A O 1
ATOM 769 N N . LEU A 1 99 ? -9.516 31.953 4.91 1 98.06 99 LEU A N 1
ATOM 770 C CA . LEU A 1 99 ? -9.805 30.516 4.871 1 98.06 99 LEU A CA 1
ATOM 771 C C . LEU A 1 99 ? -11.109 30.203 5.598 1 98.06 99 LEU A C 1
ATOM 773 O O . LEU A 1 99 ? -11.875 29.344 5.164 1 98.06 99 LEU A O 1
ATOM 777 N N . ALA A 1 100 ? -11.336 30.906 6.664 1 97 100 ALA A N 1
ATOM 778 C CA . ALA A 1 100 ? -12.602 30.703 7.379 1 97 100 ALA A CA 1
ATOM 779 C C . ALA A 1 100 ? -13.789 31.125 6.516 1 97 100 ALA A C 1
ATOM 781 O O . ALA A 1 100 ? -14.812 30.438 6.5 1 97 100 ALA A O 1
ATOM 782 N N . VAL A 1 101 ? -13.633 32.188 5.809 1 97.25 101 VAL A N 1
ATOM 783 C CA . VAL A 1 101 ? -14.68 32.688 4.922 1 97.25 101 VAL A CA 1
ATOM 784 C C . VAL A 1 101 ? -14.898 31.688 3.779 1 97.25 101 VAL A C 1
ATOM 786 O O . VAL A 1 101 ? -16.031 31.359 3.443 1 97.25 101 VAL A O 1
ATOM 789 N N . LEU A 1 102 ? -13.812 31.219 3.236 1 97.38 102 LEU A N 1
ATOM 790 C CA . LEU A 1 102 ? -13.898 30.25 2.152 1 97.38 102 LEU A CA 1
ATOM 791 C C . LEU A 1 102 ? -14.586 28.969 2.623 1 97.38 102 LEU A C 1
ATOM 793 O O . LEU A 1 102 ? -15.391 28.391 1.892 1 97.38 102 LEU A O 1
ATOM 797 N N . ARG A 1 103 ? -14.188 28.547 3.75 1 96.06 103 ARG A N 1
ATOM 798 C CA . ARG A 1 103 ? -14.797 27.359 4.344 1 96.06 103 ARG A CA 1
ATOM 799 C C . ARG A 1 103 ? -16.297 27.547 4.527 1 96.06 103 ARG A C 1
ATOM 801 O O . ARG A 1 103 ? -17.078 26.625 4.281 1 96.06 103 ARG A O 1
ATOM 808 N N . LYS A 1 104 ? -16.688 28.703 5.004 1 94.69 104 LYS A N 1
ATOM 809 C CA . LYS A 1 104 ? -18.109 29 5.176 1 94.69 104 LYS A CA 1
ATOM 810 C C . LYS A 1 104 ? -18.844 28.984 3.838 1 94.69 104 LYS A C 1
ATOM 812 O O . LYS A 1 104 ? -19.953 28.469 3.729 1 94.69 104 LYS A O 1
ATOM 817 N N . TRP A 1 105 ? -18.188 29.5 2.863 1 96.5 105 TRP A N 1
ATOM 818 C CA . TRP A 1 105 ? -18.812 29.641 1.549 1 96.5 105 TRP A CA 1
ATOM 819 C C . TRP A 1 105 ? -18.891 28.297 0.845 1 96.5 105 TRP A C 1
ATOM 821 O O . TRP A 1 105 ? -19.922 27.953 0.266 1 96.5 105 TRP A O 1
ATOM 831 N N . TRP A 1 106 ? -17.891 27.469 0.869 1 94.62 106 TRP A N 1
ATOM 832 C CA . TRP A 1 106 ? -17.812 26.203 0.147 1 94.62 106 TRP A CA 1
ATOM 833 C C . TRP A 1 106 ? -18.516 25.094 0.915 1 94.62 106 TRP A C 1
ATOM 835 O O . TRP A 1 106 ? -18.938 24.094 0.325 1 94.62 106 TRP A O 1
ATOM 845 N N . GLY A 1 107 ? -18.609 25.344 2.197 1 92.25 107 GLY A N 1
ATOM 846 C CA . GLY A 1 107 ? -19 24.234 3.064 1 92.25 107 GLY A CA 1
ATOM 847 C C . GLY A 1 107 ? -17.828 23.391 3.527 1 92.25 107 GLY A C 1
ATOM 848 O O . GLY A 1 107 ? -16.766 23.375 2.879 1 92.25 107 GLY A O 1
ATOM 849 N N . VAL A 1 108 ? -17.953 22.703 4.555 1 90.88 108 VAL A N 1
ATOM 850 C CA . VAL A 1 108 ? -16.891 22 5.242 1 90.88 108 VAL A CA 1
ATOM 851 C C . VAL A 1 108 ? -16.359 20.875 4.352 1 90.88 108 VAL A C 1
ATOM 853 O O . VAL A 1 108 ? -15.156 20.656 4.246 1 90.88 108 VAL A O 1
ATOM 856 N N . ALA A 1 109 ? -17.234 20.156 3.66 1 89.75 109 ALA A N 1
ATOM 857 C CA . ALA A 1 109 ? -16.844 19 2.859 1 89.75 109 ALA A CA 1
ATOM 858 C C . ALA A 1 109 ? -15.961 19.422 1.682 1 89.75 109 ALA A C 1
ATOM 860 O O . ALA A 1 109 ? -14.852 18.906 1.513 1 89.75 109 ALA A O 1
ATOM 861 N N . VAL A 1 110 ? -16.438 20.375 0.916 1 91.62 110 VAL A N 1
ATOM 862 C CA . VAL A 1 110 ? -15.711 20.828 -0.27 1 91.62 110 VAL A CA 1
ATOM 863 C C . VAL A 1 110 ? -14.406 21.5 0.146 1 91.62 110 VAL A C 1
ATOM 865 O O . VAL A 1 110 ? -13.359 21.266 -0.462 1 91.62 110 VAL A O 1
ATOM 868 N N . PHE A 1 111 ? -14.484 22.328 1.186 1 95.31 111 PHE A N 1
ATOM 869 C CA . PHE A 1 111 ? -13.281 22.953 1.718 1 95.31 111 PHE A CA 1
ATOM 870 C C . PHE A 1 111 ? -12.242 21.906 2.094 1 95.31 111 PHE A C 1
ATOM 872 O O . PHE A 1 111 ? -11.07 22.031 1.735 1 95.31 111 PHE A O 1
ATOM 879 N N . SER A 1 112 ? -12.68 20.859 2.717 1 94.06 112 SER A N 1
ATOM 880 C CA . SER A 1 112 ? -11.781 19.797 3.154 1 94.06 112 SER A CA 1
ATOM 881 C C . SER A 1 112 ? -11.148 19.078 1.966 1 94.06 112 SER A C 1
ATOM 883 O O . SER A 1 112 ? -9.953 18.781 1.982 1 94.06 112 SER A O 1
ATOM 885 N N . LEU A 1 113 ? -11.922 18.828 0.954 1 94.06 113 LEU A N 1
ATOM 886 C CA . LEU A 1 113 ? -11.406 18.156 -0.228 1 94.06 113 LEU A CA 1
ATOM 887 C C . LEU A 1 113 ? -10.297 18.969 -0.879 1 94.06 113 LEU A C 1
ATOM 889 O O . LEU A 1 113 ? -9.242 18.422 -1.236 1 94.06 113 LEU A O 1
ATOM 893 N N . VAL A 1 114 ? -10.484 20.219 -0.954 1 95.12 114 VAL A N 1
ATOM 894 C CA . VAL A 1 114 ? -9.508 21.094 -1.575 1 95.12 114 VAL A CA 1
ATOM 895 C C . VAL A 1 114 ? -8.242 21.156 -0.716 1 95.12 114 VAL A C 1
ATOM 897 O O . VAL A 1 114 ? -7.129 21.109 -1.235 1 95.12 114 VAL A O 1
ATOM 900 N N . VAL A 1 115 ? -8.453 21.234 0.548 1 96.25 115 VAL A N 1
ATOM 901 C CA . VAL A 1 115 ? -7.328 21.328 1.472 1 96.25 115 VAL A CA 1
ATOM 902 C C . VAL A 1 115 ? -6.496 20.047 1.399 1 96.25 115 VAL A C 1
ATOM 904 O O . VAL A 1 115 ? -5.262 20.109 1.411 1 96.25 115 VAL A O 1
ATOM 907 N N . TRP A 1 116 ? -7.113 18.953 1.306 1 95.56 116 TRP A N 1
ATOM 908 C CA . TRP A 1 116 ? -6.371 17.703 1.278 1 95.56 116 TRP A CA 1
ATOM 909 C C . TRP A 1 116 ? -5.617 17.547 -0.037 1 95.56 116 TRP A C 1
ATOM 911 O O . TRP A 1 116 ? -4.523 16.969 -0.067 1 95.56 116 TRP A O 1
ATOM 921 N N . VAL A 1 117 ? -6.145 18.062 -1.13 1 93.44 117 VAL A N 1
ATOM 922 C CA . VAL A 1 117 ? -5.398 18.078 -2.385 1 93.44 117 VAL A CA 1
ATOM 923 C C . VAL A 1 117 ? -4.172 18.984 -2.244 1 93.44 117 VAL A C 1
ATOM 925 O O . VAL A 1 117 ? -3.066 18.594 -2.635 1 93.44 117 VAL A O 1
ATOM 928 N N . TYR A 1 118 ? -4.402 20.125 -1.655 1 93.38 118 TYR A N 1
ATOM 929 C CA . TYR A 1 118 ? -3.311 21.047 -1.395 1 93.38 118 TYR A CA 1
ATOM 930 C C . TYR A 1 118 ? -2.273 20.422 -0.468 1 93.38 118 TYR A C 1
ATOM 932 O O . TYR A 1 118 ? -1.071 20.641 -0.632 1 93.38 118 TYR A O 1
ATOM 940 N N . ASN A 1 119 ? -2.729 19.625 0.452 1 93 119 ASN A N 1
ATOM 941 C CA . ASN A 1 119 ? -1.85 18.938 1.391 1 93 119 ASN A CA 1
ATOM 942 C C . ASN A 1 119 ? -0.884 18 0.67 1 93 119 ASN A C 1
ATOM 944 O O . ASN A 1 119 ? 0.273 17.875 1.07 1 93 119 ASN A O 1
ATOM 948 N N . ILE A 1 120 ? -1.289 17.359 -0.38 1 90.25 120 ILE A N 1
ATOM 949 C CA . ILE A 1 120 ? -0.423 16.453 -1.106 1 90.25 120 ILE A CA 1
ATOM 950 C C . ILE A 1 120 ? 0.745 17.219 -1.724 1 90.25 120 ILE A C 1
ATOM 952 O O . ILE A 1 120 ? 1.885 16.734 -1.703 1 90.25 120 ILE A O 1
ATOM 956 N N . ALA A 1 121 ? 0.464 18.344 -2.242 1 87.38 121 ALA A N 1
ATOM 957 C CA . ALA A 1 121 ? 1.525 19.188 -2.801 1 87.38 121 ALA A CA 1
ATOM 958 C C . ALA A 1 121 ? 2.549 19.562 -1.732 1 87.38 121 ALA A C 1
ATOM 960 O O . ALA A 1 121 ? 3.758 19.453 -1.958 1 87.38 121 ALA A O 1
ATOM 961 N N . HIS A 1 122 ? 2.01 19.906 -0.684 1 86.06 122 HIS A N 1
ATOM 962 C CA . HIS A 1 122 ? 2.873 20.281 0.432 1 86.06 122 HIS A CA 1
ATOM 963 C C . HIS A 1 122 ? 3.627 19.078 0.974 1 86.06 122 HIS A C 1
ATOM 965 O O . HIS A 1 122 ? 4.812 19.172 1.297 1 86.06 122 HIS A O 1
ATOM 971 N N . PHE A 1 123 ? 2.924 18.031 1.087 1 84.31 123 PHE A N 1
ATOM 972 C CA . PHE A 1 123 ? 3.486 16.75 1.51 1 84.31 123 PHE A CA 1
ATOM 973 C C . PHE A 1 123 ? 4.703 16.391 0.666 1 84.31 123 PHE A C 1
ATOM 975 O O . PHE A 1 123 ? 5.758 16.047 1.202 1 84.31 123 PHE A O 1
ATOM 982 N N . ILE A 1 124 ? 4.621 16.516 -0.583 1 83.19 124 ILE A N 1
ATOM 983 C CA . ILE A 1 124 ? 5.688 16.141 -1.505 1 83.19 124 ILE A CA 1
ATOM 984 C C . ILE A 1 124 ? 6.895 17.062 -1.304 1 83.19 124 ILE A C 1
ATOM 986 O O . ILE A 1 124 ? 8.031 16.594 -1.206 1 83.19 124 ILE A O 1
ATOM 990 N N . LYS A 1 125 ? 6.664 18.281 -1.195 1 83 125 LYS A N 1
ATOM 991 C CA . LYS A 1 125 ? 7.742 19.25 -0.962 1 83 125 LYS A CA 1
ATOM 992 C C . LYS A 1 125 ? 8.477 18.938 0.338 1 83 125 LYS A C 1
ATOM 994 O O . LYS A 1 125 ? 9.711 18.953 0.377 1 83 125 LYS A O 1
ATOM 999 N N . ALA A 1 126 ? 7.742 18.641 1.306 1 83.81 126 ALA A N 1
ATOM 1000 C CA . ALA A 1 126 ? 8.328 18.359 2.611 1 83.81 126 ALA A CA 1
ATOM 1001 C C . ALA A 1 126 ? 9.133 17.062 2.574 1 83.81 126 ALA A C 1
ATOM 1003 O O . ALA A 1 126 ? 10.234 16.984 3.123 1 83.81 126 ALA A O 1
ATOM 1004 N N . GLU A 1 127 ? 8.609 16.062 1.905 1 80.56 127 GLU A N 1
ATOM 1005 C CA . GLU A 1 127 ? 9.273 14.758 1.868 1 80.56 127 GLU A CA 1
ATOM 1006 C C . GLU A 1 127 ? 10.578 14.828 1.073 1 80.56 127 GLU A C 1
ATOM 1008 O O . GLU A 1 127 ? 11.547 14.148 1.401 1 80.56 127 GLU A O 1
ATOM 1013 N N . ILE A 1 128 ? 10.531 15.609 0.067 1 77.56 128 ILE A N 1
ATOM 1014 C CA . ILE A 1 128 ? 11.758 15.844 -0.678 1 77.56 128 ILE A CA 1
ATOM 1015 C C . ILE A 1 128 ? 12.805 16.484 0.235 1 77.56 128 ILE A C 1
ATOM 1017 O O . ILE A 1 128 ? 13.977 16.094 0.223 1 77.56 128 ILE A O 1
ATOM 1021 N N . LEU A 1 129 ? 12.398 17.375 1.003 1 75.88 129 LEU A N 1
ATOM 1022 C CA . LEU A 1 129 ? 13.289 18.047 1.955 1 75.88 129 LEU A CA 1
ATOM 1023 C C . LEU A 1 129 ? 13.797 17.047 2.994 1 75.88 129 LEU A C 1
ATOM 1025 O O . LEU A 1 129 ? 14.992 17.047 3.316 1 75.88 129 LEU A O 1
ATOM 1029 N N . PHE A 1 130 ? 12.961 16.25 3.502 1 77.19 130 PHE A N 1
ATOM 1030 C CA . PHE A 1 130 ? 13.344 15.281 4.527 1 77.19 130 PHE A CA 1
ATOM 1031 C C . PHE A 1 130 ? 14.305 14.25 3.963 1 77.19 130 PHE A C 1
ATOM 1033 O O . PHE A 1 130 ? 15.156 13.727 4.688 1 77.19 130 PHE A O 1
ATOM 1040 N N . ALA A 1 131 ? 14.133 13.945 2.678 1 70.5 131 ALA A N 1
ATOM 1041 C CA . ALA A 1 131 ? 14.992 12.961 2.021 1 70.5 131 ALA A CA 1
ATOM 1042 C C . ALA A 1 131 ? 16.328 13.57 1.634 1 70.5 131 ALA A C 1
ATOM 1044 O O . ALA A 1 131 ? 17.25 12.859 1.221 1 70.5 131 ALA A O 1
ATOM 1045 N N . GLY A 1 132 ? 16.484 14.859 1.78 1 65.88 132 GLY A N 1
ATOM 1046 C CA . GLY A 1 132 ? 17.719 15.531 1.404 1 65.88 132 GLY A CA 1
ATOM 1047 C C . GLY A 1 132 ? 17.922 15.609 -0.097 1 65.88 132 GLY A C 1
ATOM 1048 O O . GLY A 1 132 ? 19.062 15.727 -0.569 1 65.88 132 GLY A O 1
ATOM 1049 N N . ALA A 1 133 ? 16.969 15.188 -0.752 1 60.19 133 ALA A N 1
ATOM 1050 C CA . ALA A 1 133 ? 17.109 15.18 -2.207 1 60.19 133 ALA A CA 1
ATOM 1051 C C . ALA A 1 133 ? 17.25 16.594 -2.748 1 60.19 133 ALA A C 1
ATOM 1053 O O . ALA A 1 133 ? 16.719 17.547 -2.172 1 60.19 133 ALA A O 1
ATOM 1054 N N . ARG A 1 134 ? 18.344 16.797 -3.539 1 56.56 134 ARG A N 1
ATOM 1055 C CA . ARG A 1 134 ? 18.641 18.094 -4.141 1 56.56 134 ARG A CA 1
ATOM 1056 C C . ARG A 1 134 ? 17.656 18.422 -5.258 1 56.56 134 ARG A C 1
ATOM 1058 O O . ARG A 1 134 ? 17.469 19.594 -5.609 1 56.56 134 ARG A O 1
ATOM 1065 N N . GLU A 1 135 ? 17.266 17.438 -5.965 1 52.56 135 GLU A N 1
ATOM 1066 C CA . GLU A 1 135 ? 16.547 17.734 -7.199 1 52.56 135 GLU A CA 1
ATOM 1067 C C . GLU A 1 135 ? 15.156 18.297 -6.91 1 52.56 135 GLU A C 1
ATOM 1069 O O . GLU A 1 135 ? 14.406 17.734 -6.113 1 52.56 135 GLU A O 1
ATOM 1074 N N . ARG A 1 136 ? 15.125 19.625 -7.055 1 51.16 136 ARG A N 1
ATOM 1075 C CA . ARG A 1 136 ? 13.945 20.484 -6.938 1 51.16 136 ARG A CA 1
ATOM 1076 C C . ARG A 1 136 ? 12.867 20.062 -7.934 1 51.16 136 ARG A C 1
ATOM 1078 O O . ARG A 1 136 ? 11.961 20.828 -8.234 1 51.16 136 ARG A O 1
ATOM 1085 N N . SER A 1 137 ? 13.055 19.078 -8.781 1 51.66 137 SER A N 1
ATOM 1086 C CA . SER A 1 137 ? 12.039 18.969 -9.82 1 51.66 137 SER A CA 1
ATOM 1087 C C . SER A 1 137 ? 10.664 18.719 -9.227 1 51.66 137 SER A C 1
ATOM 1089 O O . SER A 1 137 ? 10.508 17.891 -8.32 1 51.66 137 SER A O 1
ATOM 1091 N N . ARG A 1 138 ? 9.906 19.781 -9.312 1 55.75 138 ARG A N 1
ATOM 1092 C CA . ARG A 1 138 ? 8.5 19.875 -8.945 1 55.75 138 ARG A CA 1
ATOM 1093 C C . ARG A 1 138 ? 7.727 18.656 -9.445 1 55.75 138 ARG A C 1
ATOM 1095 O O . ARG A 1 138 ? 7.57 18.469 -10.648 1 55.75 138 ARG A O 1
ATOM 1102 N N . PHE A 1 139 ? 7.543 17.562 -8.703 1 67.88 139 PHE A N 1
ATOM 1103 C CA . PHE A 1 139 ? 6.785 16.422 -9.188 1 67.88 139 PHE A CA 1
ATOM 1104 C C . PHE A 1 139 ? 5.312 16.531 -8.805 1 67.88 139 PHE A C 1
ATOM 1106 O O . PHE A 1 139 ? 4.945 16.328 -7.648 1 67.88 139 PHE A O 1
ATOM 1113 N N . TYR A 1 140 ? 4.449 17.219 -9.75 1 81.44 140 TYR A N 1
ATOM 1114 C CA . TYR A 1 140 ? 3.027 17.5 -9.586 1 81.44 140 TYR A CA 1
ATOM 1115 C C . TYR A 1 140 ? 2.178 16.297 -9.945 1 81.44 140 TYR A C 1
ATOM 1117 O O . TYR A 1 140 ? 0.971 16.281 -9.688 1 81.44 140 TYR A O 1
ATOM 1125 N N . SER A 1 141 ? 2.836 15.281 -10.352 1 87.31 141 SER A N 1
ATOM 1126 C CA . SER A 1 141 ? 2.049 14.156 -10.859 1 87.31 141 SER A CA 1
ATOM 1127 C C . SER A 1 141 ? 1.247 13.5 -9.742 1 87.31 141 SER A C 1
ATOM 1129 O O . SER A 1 141 ? 0.077 13.156 -9.93 1 87.31 141 SER A O 1
ATOM 1131 N N . PRO A 1 142 ? 1.763 13.422 -8.531 1 89.38 142 PRO A N 1
ATOM 1132 C CA . PRO A 1 142 ? 0.941 12.82 -7.473 1 89.38 142 PRO A CA 1
ATOM 1133 C C . PRO A 1 142 ? -0.233 13.711 -7.07 1 89.38 142 PRO A C 1
ATOM 1135 O O . PRO A 1 142 ? -1.281 13.211 -6.656 1 89.38 142 PRO A O 1
ATOM 1138 N N . VAL A 1 143 ? -0.053 15.031 -7.168 1 91.69 143 VAL A N 1
ATOM 1139 C CA . VAL A 1 143 ? -1.125 15.961 -6.828 1 91.69 143 VAL A CA 1
ATOM 1140 C C . VAL A 1 143 ? -2.275 15.812 -7.82 1 91.69 143 VAL A C 1
ATOM 1142 O O . VAL A 1 143 ? -3.439 15.711 -7.418 1 91.69 143 VAL A O 1
ATOM 1145 N N . ILE A 1 144 ? -1.918 15.727 -9.07 1 93 144 ILE A N 1
ATOM 1146 C CA . ILE A 1 144 ? -2.906 15.547 -10.125 1 93 144 ILE A CA 1
ATOM 1147 C C . ILE A 1 144 ? -3.609 14.203 -9.961 1 93 144 ILE A C 1
ATOM 1149 O O . ILE A 1 144 ? -4.832 14.117 -10.07 1 93 144 ILE A O 1
ATOM 1153 N N . ALA A 1 145 ? -2.834 13.195 -9.695 1 94.38 145 ALA A N 1
ATOM 1154 C CA . ALA A 1 145 ? -3.395 11.852 -9.516 1 94.38 145 ALA A CA 1
ATOM 1155 C C . ALA A 1 145 ? -4.348 11.812 -8.328 1 94.38 145 ALA A C 1
ATOM 1157 O O . ALA A 1 145 ? -5.402 11.18 -8.398 1 94.38 145 ALA A O 1
ATOM 1158 N N . PHE A 1 146 ? -4.016 12.484 -7.25 1 96 146 PHE A N 1
ATOM 1159 C CA . PHE A 1 146 ? -4.875 12.484 -6.07 1 96 146 PHE A CA 1
ATOM 1160 C C . PHE A 1 146 ? -6.145 13.281 -6.332 1 96 146 PHE A C 1
ATOM 1162 O O . PHE A 1 146 ? -7.227 12.906 -5.871 1 96 146 PHE A O 1
ATOM 1169 N N . ALA A 1 147 ? -5.973 14.383 -6.973 1 95.94 147 ALA A N 1
ATOM 1170 C CA . ALA A 1 147 ? -7.16 15.141 -7.371 1 95.94 147 ALA A CA 1
ATOM 1171 C C . ALA A 1 147 ? -8.086 14.289 -8.242 1 95.94 147 ALA A C 1
ATOM 1173 O O . ALA A 1 147 ? -9.297 14.266 -8.031 1 95.94 147 ALA A O 1
ATOM 1174 N N . TRP A 1 148 ? -7.508 13.602 -9.211 1 95.94 148 TRP A N 1
ATOM 1175 C CA . TRP A 1 148 ? -8.258 12.711 -10.086 1 95.94 148 TRP A CA 1
ATOM 1176 C C . TRP A 1 148 ? -8.945 11.609 -9.281 1 95.94 148 TRP A C 1
ATOM 1178 O O . TRP A 1 148 ? -10.133 11.344 -9.461 1 95.94 148 TRP A O 1
ATOM 1188 N N . PHE A 1 149 ? -8.266 11.016 -8.375 1 96.62 149 PHE A N 1
ATOM 1189 C CA . PHE A 1 149 ? -8.797 9.992 -7.477 1 96.62 149 PHE A CA 1
ATOM 1190 C C . PHE A 1 149 ? -10 10.516 -6.707 1 96.62 149 PHE A C 1
ATOM 1192 O O . PHE A 1 149 ? -11.031 9.844 -6.617 1 96.62 149 PHE A O 1
ATOM 1199 N N . THR A 1 150 ? -9.805 11.719 -6.215 1 95.19 150 THR A N 1
ATOM 1200 C CA . THR A 1 150 ? -10.859 12.352 -5.426 1 95.19 150 THR A CA 1
ATOM 1201 C C . THR A 1 150 ? -12.109 12.57 -6.273 1 95.19 150 THR A C 1
ATOM 1203 O O . THR A 1 150 ? -13.219 12.227 -5.855 1 95.19 150 THR A O 1
ATOM 1206 N N . LEU A 1 151 ? -11.961 13.055 -7.441 1 95.06 151 LEU A N 1
ATOM 1207 C CA . LEU A 1 151 ? -13.086 13.352 -8.328 1 95.06 151 LEU A CA 1
ATOM 1208 C C . LEU A 1 151 ? -13.797 12.062 -8.734 1 95.06 151 LEU A C 1
ATOM 1210 O O . LEU A 1 151 ? -15.031 12.016 -8.766 1 95.06 151 LEU A O 1
ATOM 1214 N N . VAL A 1 152 ? -13.023 11.055 -9.008 1 95.12 152 VAL A N 1
ATOM 1215 C CA . VAL A 1 152 ? -13.594 9.789 -9.453 1 95.12 152 VAL A CA 1
ATOM 1216 C C . VAL A 1 152 ? -14.289 9.086 -8.289 1 95.12 152 VAL A C 1
ATOM 1218 O O . VAL A 1 152 ? -15.398 8.578 -8.43 1 95.12 152 VAL A O 1
ATOM 1221 N N . LEU A 1 153 ? -13.633 9.094 -7.16 1 94.12 153 LEU A N 1
ATOM 1222 C CA . LEU A 1 153 ? -14.164 8.414 -5.988 1 94.12 153 LEU A CA 1
ATOM 1223 C C . LEU A 1 153 ? -15.523 8.992 -5.594 1 94.12 153 LEU A C 1
ATOM 1225 O O . LEU A 1 153 ? -16.453 8.25 -5.285 1 94.12 153 LEU A O 1
ATOM 1229 N N . PHE A 1 154 ? -15.641 10.281 -5.664 1 91.38 154 PHE A N 1
ATOM 1230 C CA . PHE A 1 154 ? -16.875 10.938 -5.238 1 91.38 154 PHE A CA 1
ATOM 1231 C C . PHE A 1 154 ? -17.797 11.172 -6.426 1 91.38 154 PHE A C 1
ATOM 1233 O O . PHE A 1 154 ? -18.812 11.852 -6.301 1 91.38 154 PHE A O 1
ATOM 1240 N N . GLN A 1 155 ? -17.391 10.641 -7.551 1 90.12 155 GLN A N 1
ATOM 1241 C CA . GLN A 1 155 ? -18.219 10.617 -8.75 1 90.12 155 GLN A CA 1
ATOM 1242 C C . GLN A 1 155 ? -18.688 12.016 -9.125 1 90.12 155 GLN A C 1
ATOM 1244 O O . GLN A 1 155 ? -19.875 12.242 -9.367 1 90.12 155 GLN A O 1
ATOM 1249 N N . ALA A 1 156 ? -17.75 12.906 -9.086 1 88.94 156 ALA A N 1
ATOM 1250 C CA . ALA A 1 156 ? -18.047 14.289 -9.461 1 88.94 156 ALA A CA 1
ATOM 1251 C C . ALA A 1 156 ? -18.391 14.391 -10.945 1 88.94 156 ALA A C 1
ATOM 1253 O O . ALA A 1 156 ? -17.547 14.094 -11.805 1 88.94 156 ALA A O 1
ATOM 1254 N N . GLY A 1 157 ? -19.672 14.719 -11.266 1 89.75 157 GLY A N 1
ATOM 1255 C CA . GLY A 1 157 ? -20.062 14.836 -12.664 1 89.75 157 GLY A CA 1
ATOM 1256 C C . GLY A 1 157 ? -19.906 13.539 -13.438 1 89.75 157 GLY A C 1
ATOM 1257 O O . GLY A 1 157 ? -20.359 12.484 -13 1 89.75 157 GLY A O 1
ATOM 1258 N N . PRO A 1 158 ? -19.219 13.664 -14.625 1 89.81 158 PRO A N 1
ATOM 1259 C CA . PRO A 1 158 ? -19.078 12.469 -15.461 1 89.81 158 PRO A CA 1
ATOM 1260 C C . PRO A 1 158 ? -17.953 11.555 -14.984 1 89.81 158 PRO A C 1
ATOM 1262 O O . PRO A 1 158 ? -17.766 10.461 -15.523 1 89.81 158 PRO A O 1
ATOM 1265 N N . MET A 1 159 ? -17.297 11.914 -14.016 1 88.69 159 MET A N 1
ATOM 1266 C CA . MET A 1 159 ? -16.109 11.172 -13.602 1 88.69 159 MET A CA 1
ATOM 1267 C C . MET A 1 159 ? -16.5 9.844 -12.961 1 88.69 159 MET A C 1
ATOM 1269 O O . MET A 1 159 ? -15.656 8.945 -12.812 1 88.69 159 MET A O 1
ATOM 1273 N N . GLY A 1 160 ? -17.781 9.727 -12.617 1 83.75 160 GLY A N 1
ATOM 1274 C CA . GLY A 1 160 ? -18.25 8.477 -12.047 1 83.75 160 GLY A CA 1
ATOM 1275 C C . GLY A 1 160 ? -18.484 7.395 -13.086 1 83.75 160 GLY A C 1
ATOM 1276 O O . GLY A 1 160 ? -18.625 6.215 -12.742 1 83.75 160 GLY A O 1
ATOM 1277 N N . LYS A 1 161 ? -18.469 7.824 -14.328 1 89.19 161 LYS A N 1
ATOM 1278 C CA . LYS A 1 161 ? -18.672 6.852 -15.398 1 89.19 161 LYS A CA 1
ATOM 1279 C C . LYS A 1 161 ? -17.422 5.996 -15.609 1 89.19 161 LYS A C 1
ATOM 1281 O O . LYS A 1 161 ? -16.312 6.52 -15.664 1 89.19 161 LYS A O 1
ATOM 1286 N N . LEU A 1 162 ? -17.609 4.742 -15.781 1 89.88 162 LEU A N 1
ATOM 1287 C CA . LEU A 1 162 ? -16.531 3.771 -15.891 1 89.88 162 LEU A CA 1
ATOM 1288 C C . LEU A 1 162 ? -15.578 4.152 -17.016 1 89.88 162 LEU A C 1
ATOM 1290 O O . LEU A 1 162 ? -14.359 4.191 -16.812 1 89.88 162 LEU A O 1
ATOM 1294 N N . ALA A 1 163 ? -16.109 4.434 -18.156 1 91.56 163 ALA A N 1
ATOM 1295 C CA . ALA A 1 163 ? -15.289 4.734 -19.312 1 91.56 163 ALA A CA 1
ATOM 1296 C C . ALA A 1 163 ? -14.414 5.957 -19.078 1 91.56 163 ALA A C 1
ATOM 1298 O O . ALA A 1 163 ? -13.242 5.98 -19.469 1 91.56 163 ALA A O 1
ATOM 1299 N N . VAL A 1 164 ? -14.969 6.949 -18.453 1 93.31 164 VAL A N 1
ATOM 1300 C CA . VAL A 1 164 ? -14.234 8.18 -18.188 1 93.31 164 VAL A CA 1
ATOM 1301 C C . VAL A 1 164 ? -13.156 7.914 -17.141 1 93.31 164 VAL A C 1
ATOM 1303 O O . VAL A 1 164 ? -12.008 8.336 -17.297 1 93.31 164 VAL A O 1
ATOM 1306 N N . ALA A 1 165 ? -13.547 7.242 -16.109 1 93.62 165 ALA A N 1
ATOM 1307 C CA . ALA A 1 165 ? -12.617 6.941 -15.023 1 93.62 165 ALA A CA 1
ATOM 1308 C C . ALA A 1 165 ? -11.453 6.09 -15.523 1 93.62 165 ALA A C 1
ATOM 1310 O O . ALA A 1 165 ? -10.289 6.383 -15.227 1 93.62 165 ALA A O 1
ATOM 1311 N N . VAL A 1 166 ? -11.734 5.098 -16.297 1 93.12 166 VAL A N 1
ATOM 1312 C CA . VAL A 1 166 ? -10.703 4.199 -16.812 1 93.12 166 VAL A CA 1
ATOM 1313 C C . VAL A 1 166 ? -9.867 4.93 -17.875 1 93.12 166 VAL A C 1
ATOM 1315 O O . VAL A 1 166 ? -8.633 4.922 -17.797 1 93.12 166 VAL A O 1
ATOM 1318 N N . GLY A 1 167 ? -10.555 5.523 -18.812 1 93.88 167 GLY A N 1
ATOM 1319 C CA . GLY A 1 167 ? -9.852 6.262 -19.844 1 93.88 167 G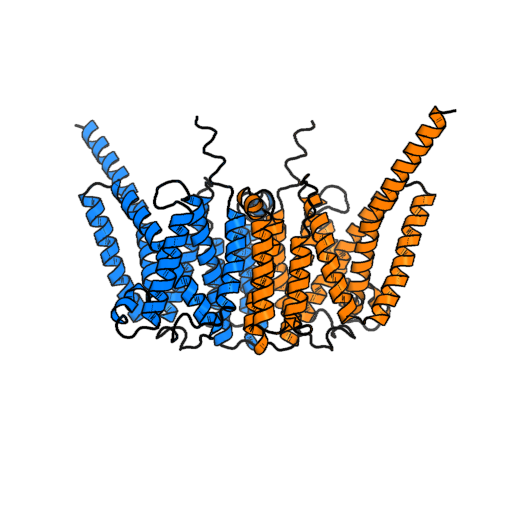LY A CA 1
ATOM 1320 C C . GLY A 1 167 ? -8.938 7.336 -19.297 1 93.88 167 GLY A C 1
ATOM 1321 O O . GLY A 1 167 ? -7.785 7.457 -19.719 1 93.88 167 GLY A O 1
ATOM 1322 N N . GLY A 1 168 ? -9.484 8.148 -18.359 1 94.31 168 GLY A N 1
ATOM 1323 C CA . GLY A 1 168 ? -8.688 9.203 -17.734 1 94.31 168 GLY A CA 1
ATOM 1324 C C . GLY A 1 168 ? -7.492 8.672 -16.969 1 94.31 168 GLY A C 1
ATOM 1325 O O . GLY A 1 168 ? -6.395 9.234 -17.062 1 94.31 168 GLY A O 1
ATOM 1326 N N . SER A 1 169 ? -7.625 7.613 -16.203 1 94.69 169 SER A N 1
ATOM 1327 C CA . SER A 1 169 ? -6.539 7.023 -15.43 1 94.69 169 SER A CA 1
ATOM 1328 C C . SER A 1 169 ? -5.449 6.461 -16.344 1 94.69 169 SER A C 1
ATOM 1330 O O . SER A 1 169 ? -4.262 6.656 -16.094 1 94.69 169 SER A O 1
ATOM 1332 N N . VAL A 1 170 ? -5.859 5.766 -17.391 1 91.44 170 VAL A N 1
ATOM 1333 C CA . VAL A 1 170 ? -4.902 5.176 -18.328 1 91.44 170 VAL A CA 1
ATOM 1334 C C . VAL A 1 170 ? -4.141 6.281 -19.047 1 91.44 170 VAL A C 1
ATOM 1336 O O . VAL A 1 170 ? -2.922 6.203 -19.219 1 91.44 170 VAL A O 1
ATOM 1339 N N . LEU A 1 171 ? -4.879 7.293 -19.438 1 93.94 171 LEU A N 1
ATOM 1340 C CA . LEU A 1 171 ? -4.246 8.414 -20.109 1 93.94 171 LEU A CA 1
ATOM 1341 C C . LEU A 1 171 ? -3.203 9.078 -19.219 1 93.94 171 LEU A C 1
ATOM 1343 O O . LEU A 1 171 ? -2.105 9.406 -19.672 1 93.94 171 LEU A O 1
ATOM 1347 N N . LEU A 1 172 ? -3.508 9.266 -17.984 1 93.5 172 LEU A N 1
ATOM 1348 C CA . LEU A 1 172 ? -2.578 9.875 -17.047 1 93.5 172 LEU A CA 1
ATOM 1349 C C . LEU A 1 172 ? -1.369 8.977 -16.812 1 93.5 172 LEU A C 1
ATOM 1351 O O . LEU A 1 172 ? -0.239 9.469 -16.719 1 93.5 172 LEU A O 1
ATOM 1355 N N . ALA A 1 173 ? -1.605 7.703 -16.688 1 92.25 173 ALA A N 1
ATOM 1356 C CA . ALA A 1 173 ? -0.504 6.762 -16.5 1 92.25 173 ALA A CA 1
ATOM 1357 C C . ALA A 1 173 ? 0.444 6.781 -17.703 1 92.25 173 ALA A C 1
ATOM 1359 O O . ALA A 1 173 ? 1.664 6.844 -17.531 1 92.25 173 ALA A O 1
ATOM 1360 N N . VAL A 1 174 ? -0.112 6.793 -18.859 1 90 174 VAL A N 1
ATOM 1361 C CA . VAL A 1 174 ? 0.678 6.812 -20.094 1 90 174 VAL A CA 1
ATOM 1362 C C . VAL A 1 174 ? 1.453 8.125 -20.188 1 90 174 VAL A C 1
ATOM 1364 O O . VAL A 1 174 ? 2.639 8.125 -20.531 1 90 174 VAL A O 1
ATOM 1367 N N . ALA A 1 175 ? 0.775 9.227 -19.906 1 90 175 ALA A N 1
ATOM 1368 C CA . ALA A 1 175 ? 1.432 10.531 -19.938 1 90 175 ALA A CA 1
ATOM 1369 C C . ALA A 1 175 ? 2.641 10.562 -19.016 1 90 175 ALA A C 1
ATOM 1371 O O . ALA A 1 175 ? 3.699 11.078 -19.375 1 90 175 ALA A O 1
ATOM 1372 N N . LEU A 1 176 ? 2.482 9.969 -17.906 1 86.25 176 LEU A N 1
ATOM 1373 C CA . LEU A 1 176 ? 3.559 9.914 -16.922 1 86.25 176 LEU A CA 1
ATOM 1374 C C . LEU A 1 176 ? 4.73 9.086 -17.438 1 86.25 176 LEU A C 1
ATOM 1376 O O . LEU A 1 176 ? 5.887 9.5 -17.328 1 86.25 176 LEU A O 1
ATOM 1380 N N . LEU A 1 177 ? 4.445 7.984 -18.016 1 81.94 177 LEU A N 1
ATOM 1381 C CA . LEU A 1 177 ? 5.488 7.074 -18.484 1 81.94 177 LEU A CA 1
ATOM 1382 C C . LEU A 1 177 ? 6.207 7.656 -19.688 1 81.94 177 LEU A C 1
ATOM 1384 O O . LEU A 1 177 ? 7.434 7.562 -19.797 1 81.94 177 LEU A O 1
ATOM 1388 N N . VAL A 1 178 ? 5.52 8.367 -20.438 1 83.62 178 VAL A N 1
ATOM 1389 C CA . VAL A 1 178 ? 6.094 8.945 -21.656 1 83.62 178 VAL A CA 1
ATOM 1390 C C . VAL A 1 178 ? 6.91 10.188 -21.312 1 83.62 178 VAL A C 1
ATOM 1392 O O . VAL A 1 178 ? 7.883 10.508 -21.984 1 83.62 178 VAL A O 1
ATOM 1395 N N . ALA A 1 179 ? 6.531 10.852 -20.219 1 83.19 179 ALA A N 1
ATOM 1396 C CA . ALA A 1 179 ? 7.234 12.062 -19.797 1 83.19 179 ALA A CA 1
ATOM 1397 C C . ALA A 1 179 ? 8.609 11.719 -19.219 1 83.19 179 ALA A C 1
ATOM 1399 O O . ALA A 1 179 ? 9.391 12.617 -18.906 1 83.19 179 ALA A O 1
ATOM 1400 N N . GLY A 1 180 ? 8.898 10.383 -19.109 1 78.88 180 GLY A N 1
ATOM 1401 C CA . GLY A 1 180 ? 10.234 9.992 -18.672 1 78.88 180 GLY A CA 1
ATOM 1402 C C . GLY A 1 180 ? 10.273 9.461 -17.25 1 78.88 180 GLY A C 1
ATOM 1403 O O . GLY A 1 180 ? 11.328 9.062 -16.766 1 78.88 180 GLY A O 1
ATOM 1404 N N . ASP A 1 181 ? 9.133 9.414 -16.625 1 76.12 181 ASP A N 1
ATOM 1405 C CA . ASP A 1 181 ? 9.102 8.992 -15.234 1 76.12 181 ASP A CA 1
ATOM 1406 C C . ASP A 1 181 ? 9.477 7.516 -15.102 1 76.12 181 ASP A C 1
ATOM 1408 O O . ASP A 1 181 ? 9.914 7.078 -14.039 1 76.12 181 ASP A O 1
ATOM 1412 N N . TRP A 1 182 ? 9.289 6.859 -16.188 1 77 182 TRP A N 1
ATOM 1413 C CA . TRP A 1 182 ? 9.719 5.465 -16.125 1 77 182 TRP A CA 1
ATOM 1414 C C . TRP A 1 182 ? 11.227 5.375 -15.898 1 77 182 TRP A C 1
ATOM 1416 O O . TRP A 1 182 ? 11.695 4.48 -15.188 1 77 182 TRP A O 1
ATOM 1426 N N . ARG A 1 183 ? 11.969 6.199 -16.438 1 76.69 183 ARG A N 1
ATOM 1427 C CA . ARG A 1 183 ? 13.422 6.203 -16.25 1 76.69 183 ARG A CA 1
ATOM 1428 C C . ARG A 1 183 ? 13.797 6.551 -14.82 1 76.69 183 ARG A C 1
ATOM 1430 O O . ARG A 1 183 ? 14.695 5.938 -14.242 1 76.69 183 ARG A O 1
ATOM 1437 N N . VAL A 1 184 ? 13.008 7.484 -14.359 1 74.19 184 VAL A N 1
ATOM 1438 C CA . VAL A 1 184 ? 13.258 7.922 -12.984 1 74.19 184 VAL A CA 1
ATOM 1439 C C . VAL A 1 184 ? 12.992 6.77 -12.023 1 74.19 184 VAL A C 1
ATOM 1441 O O . VAL A 1 184 ? 13.773 6.543 -11.094 1 74.19 184 VAL A O 1
ATOM 1444 N N . LEU A 1 185 ? 12.031 6.047 -12.305 1 77 185 LEU A N 1
ATOM 1445 C CA . LEU A 1 185 ? 11.68 4.895 -11.484 1 77 185 LEU A CA 1
ATOM 1446 C C . LEU A 1 185 ? 12.695 3.77 -11.656 1 77 185 LEU A C 1
ATOM 1448 O O . LEU A 1 185 ? 13.062 3.102 -10.688 1 77 185 LEU A O 1
ATOM 1452 N N . ALA A 1 186 ? 13.102 3.674 -12.805 1 74.19 186 ALA A N 1
ATOM 1453 C CA . ALA A 1 186 ? 14.062 2.613 -13.102 1 74.19 186 ALA A CA 1
ATOM 1454 C C . ALA A 1 186 ? 15.414 2.902 -12.461 1 74.19 186 ALA A C 1
ATOM 1456 O O . ALA A 1 186 ? 16.125 1.98 -12.039 1 74.19 186 ALA A O 1
ATOM 1457 N N . GLU A 1 187 ? 15.711 4.152 -12.344 1 69.81 187 GLU A N 1
ATOM 1458 C CA . GLU A 1 187 ? 17 4.555 -11.789 1 69.81 187 GLU A CA 1
ATOM 145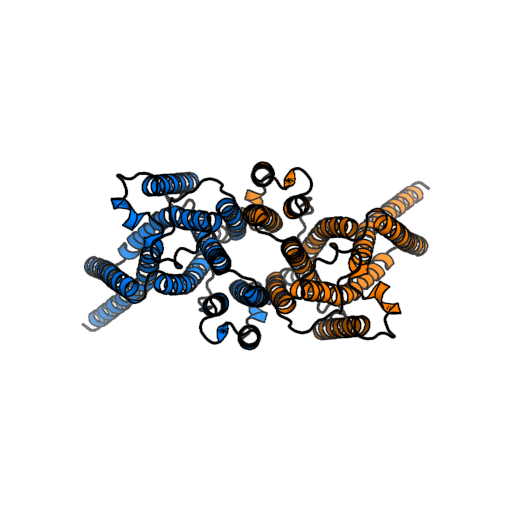9 C C . GLU A 1 187 ? 16.953 4.578 -10.258 1 69.81 187 GLU A C 1
ATOM 1461 O O . GLU A 1 187 ? 18 4.684 -9.609 1 69.81 187 GLU A O 1
ATOM 1466 N N . GLY A 1 188 ? 15.828 4.387 -9.742 1 64.88 188 GLY A N 1
ATOM 1467 C CA . GLY A 1 188 ? 15.703 4.27 -8.297 1 64.88 188 GLY A CA 1
ATOM 1468 C C . GLY A 1 188 ? 15.883 5.594 -7.574 1 64.88 188 GLY A C 1
ATOM 1469 O O . GLY A 1 188 ? 16.156 5.621 -6.371 1 64.88 188 GLY A O 1
ATOM 1470 N N . GLN A 1 189 ? 15.859 6.652 -8.242 1 57.22 189 GLN A N 1
ATOM 1471 C CA . GLN A 1 189 ? 16.203 7.941 -7.648 1 57.22 189 GLN A CA 1
ATOM 1472 C C . GLN A 1 189 ? 15.031 8.508 -6.844 1 57.22 189 GLN A C 1
ATOM 1474 O O . GLN A 1 189 ? 15.203 8.922 -5.695 1 57.22 189 GLN A O 1
ATOM 1479 N N . VAL A 1 190 ? 13.969 8.609 -7.688 1 56.94 190 VAL A N 1
ATOM 1480 C CA . VAL A 1 190 ? 12.859 9.305 -7.039 1 56.94 190 VAL A CA 1
ATOM 1481 C C . VAL A 1 190 ? 11.672 8.359 -6.898 1 56.94 190 VAL A C 1
ATOM 1483 O O . VAL A 1 190 ? 11.352 7.613 -7.828 1 56.94 190 VAL A O 1
ATOM 1486 N N . ARG A 1 191 ? 10.945 8.523 -5.809 1 71.31 191 ARG A N 1
ATOM 1487 C CA . ARG A 1 191 ? 9.867 7.617 -5.418 1 71.31 191 ARG A CA 1
ATOM 1488 C C . ARG A 1 191 ? 8.508 8.242 -5.676 1 71.31 191 ARG A C 1
ATOM 1490 O O . ARG A 1 191 ? 7.48 7.559 -5.629 1 71.31 191 ARG A O 1
ATOM 1497 N N . LEU A 1 192 ? 8.484 9.43 -6.191 1 76.94 192 LEU A N 1
ATOM 1498 C CA . LEU A 1 192 ? 7.219 10.156 -6.277 1 76.94 192 LEU A CA 1
ATOM 1499 C C . LEU A 1 192 ? 6.34 9.586 -7.387 1 76.94 192 LEU A C 1
ATOM 1501 O O . LEU A 1 192 ? 5.133 9.414 -7.203 1 76.94 192 LEU A O 1
ATOM 1505 N N . PRO A 1 193 ? 6.973 9.141 -8.453 1 79.88 193 PRO A N 1
ATOM 1506 C CA . PRO A 1 193 ? 6.129 8.547 -9.492 1 79.88 193 PRO A CA 1
ATOM 1507 C C . PRO A 1 193 ? 5.465 7.246 -9.047 1 79.88 193 PRO A C 1
ATOM 1509 O O . PRO A 1 193 ? 4.422 6.863 -9.586 1 79.88 193 PRO A O 1
ATOM 1512 N N . VAL A 1 194 ? 5.965 6.57 -8.047 1 86.44 194 VAL A N 1
ATOM 1513 C CA . VAL A 1 194 ? 5.332 5.375 -7.504 1 86.44 194 VAL A CA 1
ATOM 1514 C C . VAL A 1 194 ? 4.004 5.746 -6.848 1 86.44 194 VAL A C 1
ATOM 1516 O O . VAL A 1 194 ? 3.008 5.039 -7 1 86.44 194 VAL A O 1
ATOM 1519 N N . LEU A 1 195 ? 4.023 6.867 -6.152 1 88.81 195 LEU A N 1
ATOM 1520 C CA . LEU A 1 195 ? 2.803 7.336 -5.512 1 88.81 195 LEU A CA 1
ATOM 1521 C C . LEU A 1 195 ? 1.734 7.664 -6.551 1 88.81 195 LEU A C 1
ATOM 1523 O O . LEU A 1 195 ? 0.55 7.402 -6.332 1 88.81 195 LEU A O 1
ATOM 1527 N N . THR A 1 196 ? 2.172 8.227 -7.672 1 90.88 196 THR A N 1
ATOM 1528 C CA . THR A 1 196 ? 1.247 8.539 -8.758 1 90.88 196 THR A CA 1
ATOM 1529 C C . THR A 1 196 ? 0.612 7.266 -9.305 1 90.88 196 THR A C 1
ATOM 1531 O O . THR A 1 196 ? -0.61 7.184 -9.445 1 90.88 196 THR A O 1
ATOM 1534 N N . LEU A 1 197 ? 1.437 6.336 -9.578 1 91.88 197 LEU A N 1
ATOM 1535 C CA . LEU A 1 197 ? 0.943 5.078 -10.125 1 91.88 197 LEU A CA 1
ATOM 1536 C C . LEU A 1 197 ? 0.082 4.34 -9.109 1 91.88 197 LEU A C 1
ATOM 1538 O O . LEU A 1 197 ? -0.897 3.686 -9.477 1 91.88 197 LEU A O 1
ATOM 1542 N N . PHE A 1 198 ? 0.409 4.441 -7.828 1 93.69 198 PHE A N 1
ATOM 1543 C CA . PHE A 1 198 ? -0.392 3.883 -6.746 1 93.69 198 PHE A CA 1
ATOM 1544 C C . PHE A 1 198 ? -1.789 4.492 -6.734 1 93.69 198 PHE A C 1
ATOM 1546 O O . PHE A 1 198 ? -2.787 3.77 -6.719 1 93.69 198 PHE A O 1
ATOM 1553 N N . LEU A 1 199 ? -1.859 5.77 -6.844 1 96 199 LEU A N 1
ATOM 1554 C CA . LEU A 1 199 ? -3.141 6.465 -6.785 1 96 199 LEU A CA 1
ATOM 1555 C C . LEU A 1 199 ? -3.98 6.16 -8.023 1 96 199 LEU A C 1
ATOM 1557 O O . LEU A 1 199 ? -5.203 6.016 -7.926 1 96 199 LEU A O 1
ATOM 1561 N N . LEU A 1 200 ? -3.318 6.07 -9.141 1 95.75 200 LEU A N 1
ATOM 1562 C CA . LEU A 1 200 ? -4.051 5.727 -10.359 1 95.75 200 LEU A CA 1
ATOM 1563 C C . LEU A 1 200 ? -4.574 4.297 -10.297 1 95.75 200 LEU A C 1
ATOM 1565 O O . LEU A 1 200 ? -5.703 4.027 -10.711 1 95.75 200 LEU A O 1
ATOM 1569 N N . GLY A 1 201 ? -3.762 3.387 -9.797 1 96.06 201 GLY A N 1
ATOM 1570 C CA . GLY A 1 201 ? -4.234 2.029 -9.578 1 96.06 201 GLY A CA 1
ATOM 1571 C C . GLY A 1 201 ? -5.422 1.954 -8.633 1 96.06 201 GLY A C 1
ATOM 1572 O O . GLY A 1 201 ? -6.41 1.276 -8.922 1 96.06 201 GLY A O 1
ATOM 1573 N N . GLU A 1 202 ? -5.316 2.664 -7.539 1 96.12 202 GLU A N 1
ATOM 1574 C CA . GLU A 1 202 ? -6.41 2.734 -6.574 1 96.12 202 GLU A CA 1
ATOM 1575 C C . GLU A 1 202 ? -7.672 3.305 -7.215 1 96.12 202 GLU A C 1
ATOM 1577 O O . GLU A 1 202 ? -8.781 2.852 -6.926 1 96.12 202 GLU A O 1
ATOM 1582 N N . THR A 1 203 ? -7.492 4.273 -8.062 1 96.44 203 THR A N 1
ATOM 1583 C CA . THR A 1 203 ? -8.625 4.863 -8.766 1 96.44 203 THR A CA 1
ATOM 1584 C C . THR A 1 203 ? -9.352 3.807 -9.594 1 96.44 203 THR A C 1
ATOM 1586 O O . THR A 1 203 ? -10.586 3.725 -9.562 1 96.44 203 THR A O 1
ATOM 1589 N N . LEU A 1 204 ? -8.609 3.02 -10.258 1 95.44 204 LEU A N 1
ATOM 1590 C CA . LEU A 1 204 ? -9.195 1.984 -11.109 1 95.44 204 LEU A CA 1
ATOM 1591 C C . LEU A 1 204 ? -9.883 0.917 -10.266 1 95.44 204 LEU A C 1
ATOM 1593 O O . LEU A 1 204 ? -10.984 0.477 -10.594 1 95.44 204 LEU A O 1
ATOM 1597 N N . VAL A 1 205 ? -9.25 0.549 -9.141 1 93.62 205 VAL A N 1
ATOM 1598 C CA . VAL A 1 205 ? -9.82 -0.454 -8.25 1 93.62 205 VAL A CA 1
ATOM 1599 C C . VAL A 1 205 ? -11.172 0.032 -7.727 1 93.62 205 VAL A C 1
ATOM 1601 O O . VAL A 1 205 ? -12.18 -0.665 -7.852 1 93.62 205 VAL A O 1
ATOM 1604 N N . TRP A 1 206 ? -11.18 1.192 -7.246 1 93.5 206 TRP A N 1
ATOM 1605 C CA . TRP A 1 206 ? -12.383 1.668 -6.57 1 93.5 206 TRP A CA 1
ATOM 1606 C C . TRP A 1 206 ? -13.445 2.08 -7.586 1 93.5 206 TRP A C 1
ATOM 1608 O O . TRP A 1 206 ? -14.633 2.104 -7.27 1 93.5 206 TRP A O 1
ATOM 1618 N N . THR A 1 207 ? -13.008 2.43 -8.805 1 92.38 207 THR A N 1
ATOM 1619 C CA . THR A 1 207 ? -13.977 2.645 -9.867 1 92.38 207 THR A CA 1
ATOM 1620 C C . THR A 1 207 ? -14.758 1.365 -10.156 1 92.38 207 THR A C 1
ATOM 1622 O O . THR A 1 207 ? -15.977 1.403 -10.352 1 92.38 207 THR A O 1
ATOM 1625 N N . ALA A 1 208 ? -14.125 0.292 -10.148 1 90 208 ALA A N 1
ATOM 1626 C CA . ALA A 1 208 ? -14.758 -0.997 -10.414 1 90 208 ALA A CA 1
ATOM 1627 C C . ALA A 1 208 ? -15.789 -1.333 -9.344 1 90 208 ALA A C 1
ATOM 1629 O O . ALA A 1 208 ? -16.828 -1.948 -9.641 1 90 208 ALA A O 1
ATOM 1630 N N . TYR A 1 209 ? -15.562 -0.835 -8.148 1 86.88 209 TYR A N 1
ATOM 1631 C CA . TYR A 1 209 ? -16.469 -1.133 -7.047 1 86.88 209 TYR A CA 1
ATOM 1632 C C . TYR A 1 209 ? -17.484 -0.007 -6.855 1 86.88 209 TYR A C 1
ATOM 1634 O O . TYR A 1 209 ? -18.328 -0.073 -5.965 1 86.88 209 TYR A O 1
ATOM 1642 N N . GLY A 1 210 ? -17.375 0.97 -7.641 1 84.81 210 GLY A N 1
ATOM 1643 C CA . GLY A 1 210 ? -18.172 2.174 -7.477 1 84.81 210 GLY A CA 1
ATOM 1644 C C . GLY A 1 210 ? -19.656 1.891 -7.359 1 84.81 210 GLY A C 1
ATOM 1645 O O . GLY A 1 210 ? -20.344 2.49 -6.527 1 84.81 210 GLY A O 1
ATOM 1646 N N . GLN A 1 211 ? -20.125 0.925 -8.062 1 81.88 211 GLN A N 1
ATOM 1647 C CA . GLN A 1 211 ? -21.562 0.646 -8.094 1 81.88 211 GLN A CA 1
ATOM 1648 C C . GLN A 1 211 ? -22.016 -0.046 -6.812 1 81.88 211 GLN A C 1
ATOM 1650 O O . GLN A 1 211 ? -23.188 -0.009 -6.461 1 81.88 211 GLN A O 1
ATOM 1655 N N . TYR A 1 212 ? -21.062 -0.593 -6.098 1 81.56 212 TYR A N 1
ATOM 1656 C CA . TYR A 1 212 ? -21.422 -1.361 -4.906 1 81.56 212 TYR A CA 1
ATOM 1657 C C . TYR A 1 212 ? -21.172 -0.549 -3.641 1 81.56 212 TYR A C 1
ATOM 1659 O O . TYR A 1 212 ? -21.547 -0.968 -2.543 1 81.56 212 TYR A O 1
ATOM 1667 N N . MET A 1 213 ? -20.656 0.631 -3.803 1 86.56 213 MET A N 1
ATOM 1668 C CA . MET A 1 213 ? -20.203 1.354 -2.621 1 86.56 213 MET A CA 1
ATOM 1669 C C . MET A 1 213 ? -21.297 2.26 -2.074 1 86.56 213 MET A C 1
ATOM 1671 O O . MET A 1 213 ? -21.906 3.029 -2.824 1 86.56 213 MET A O 1
ATOM 1675 N N . SER A 1 214 ? -21.484 2.082 -0.795 1 87.88 214 SER A N 1
ATOM 1676 C CA . SER A 1 214 ? -22.281 3.088 -0.104 1 87.88 214 SER A CA 1
ATOM 1677 C C . SER A 1 214 ? -21.531 4.402 0.033 1 87.88 214 SER A C 1
ATOM 1679 O O . SER A 1 214 ? -20.297 4.426 -0.041 1 87.88 214 SER A O 1
ATOM 1681 N N . PRO A 1 215 ? -22.234 5.465 0.218 1 86.69 215 PRO A N 1
ATOM 1682 C CA . PRO A 1 215 ? -21.547 6.734 0.459 1 86.69 215 PRO A CA 1
ATOM 1683 C C . PRO A 1 215 ? -20.594 6.672 1.653 1 86.69 215 PRO A C 1
ATOM 1685 O O . PRO A 1 215 ? -19.5 7.227 1.602 1 86.69 215 PRO A O 1
ATOM 1688 N N . ALA A 1 216 ? -20.984 5.957 2.672 1 88.25 216 ALA A N 1
ATOM 1689 C CA . ALA A 1 216 ? -20.156 5.828 3.861 1 88.25 216 ALA A CA 1
ATOM 1690 C C . ALA A 1 216 ? -18.844 5.102 3.539 1 88.25 216 ALA A C 1
ATOM 1692 O O . ALA A 1 216 ? -17.781 5.461 4.055 1 88.25 216 ALA A O 1
ATOM 1693 N N . PHE A 1 217 ? -18.953 4.156 2.715 1 90.06 217 PHE A N 1
ATOM 1694 C CA . PHE A 1 217 ? -17.766 3.4 2.346 1 90.06 217 PHE A CA 1
ATOM 1695 C C . PHE A 1 217 ? -16.828 4.246 1.494 1 90.06 217 PHE A C 1
ATOM 1697 O O . PHE A 1 217 ? -15.602 4.188 1.658 1 90.06 217 PHE A O 1
ATOM 1704 N N . ARG A 1 218 ? -17.359 5.055 0.63 1 91.56 218 ARG A N 1
ATOM 1705 C CA . ARG A 1 218 ? -16.562 5.961 -0.19 1 91.56 218 ARG A CA 1
ATOM 1706 C C . ARG A 1 218 ? -15.773 6.93 0.679 1 91.56 218 ARG A C 1
ATOM 1708 O O . ARG A 1 218 ? -14.586 7.156 0.438 1 91.56 218 ARG A O 1
ATOM 1715 N N . VAL A 1 219 ? -16.438 7.441 1.61 1 91.81 219 VAL A N 1
ATOM 1716 C CA . VAL A 1 219 ? -15.781 8.359 2.537 1 91.81 219 VAL A CA 1
ATOM 1717 C C . VAL A 1 219 ? -14.688 7.621 3.309 1 91.81 219 VAL A C 1
ATOM 1719 O O . VAL A 1 219 ? -13.617 8.172 3.564 1 91.81 219 VAL A O 1
ATOM 1722 N N . GLY A 1 220 ? -14.969 6.402 3.648 1 93.19 220 GLY A N 1
ATOM 1723 C CA . GLY A 1 220 ? -13.977 5.59 4.34 1 93.19 220 GLY A CA 1
ATOM 1724 C C . GLY A 1 220 ? -12.703 5.398 3.541 1 93.19 220 GLY A C 1
ATOM 1725 O O . GLY A 1 220 ? -11.602 5.508 4.086 1 93.19 220 GLY A O 1
ATOM 1726 N N . ILE A 1 221 ? -12.852 5.145 2.248 1 93.94 221 ILE A N 1
ATOM 1727 C CA . ILE A 1 221 ? -11.703 5.008 1.364 1 93.94 221 ILE A CA 1
ATOM 1728 C C . ILE A 1 221 ? -10.906 6.312 1.352 1 93.94 221 ILE A C 1
ATOM 1730 O O . ILE A 1 221 ? -9.672 6.297 1.446 1 93.94 221 ILE A O 1
ATOM 1734 N N . TYR A 1 222 ? -11.609 7.355 1.224 1 94.75 222 TYR A N 1
ATOM 1735 C CA . TYR A 1 222 ? -10.961 8.664 1.143 1 94.75 222 TYR A CA 1
ATOM 1736 C C . TYR A 1 222 ? -10.195 8.977 2.424 1 94.75 222 TYR A C 1
ATOM 1738 O O . TYR A 1 222 ? -9.023 9.359 2.379 1 94.75 222 TYR A O 1
ATOM 1746 N N . VAL A 1 223 ? -10.828 8.75 3.547 1 94.81 223 VAL A N 1
ATOM 1747 C CA . VAL A 1 223 ? -10.219 9.039 4.84 1 94.81 223 VAL A CA 1
ATOM 1748 C C . VAL A 1 223 ? -9.023 8.125 5.066 1 94.81 223 VAL A C 1
ATOM 1750 O O . VAL A 1 223 ? -8.023 8.531 5.656 1 94.81 223 VAL A O 1
ATOM 1753 N N . PHE A 1 224 ? -9.117 6.914 4.582 1 96.31 224 PHE A N 1
ATOM 1754 C CA . PHE A 1 224 ? -7.992 5.988 4.652 1 96.31 224 PHE A CA 1
ATOM 1755 C C . PHE A 1 224 ? -6.758 6.582 3.986 1 96.31 224 PHE A C 1
ATOM 1757 O O . PHE A 1 224 ? -5.664 6.551 4.555 1 96.31 224 PHE A O 1
ATOM 1764 N N . HIS A 1 225 ? -6.891 7.168 2.852 1 96.44 225 HIS A N 1
ATOM 1765 C CA . HIS A 1 225 ? -5.773 7.727 2.1 1 96.44 225 HIS A CA 1
ATOM 1766 C C . HIS A 1 225 ? -5.234 8.984 2.764 1 96.44 225 HIS A C 1
ATOM 1768 O O . HIS A 1 225 ? -4.02 9.188 2.834 1 96.44 225 HIS A O 1
ATOM 1774 N N . ILE A 1 226 ? -6.133 9.773 3.262 1 95.88 226 ILE A N 1
ATOM 1775 C CA . ILE A 1 226 ? -5.723 10.984 3.973 1 95.88 226 ILE A CA 1
ATOM 1776 C C . ILE A 1 226 ? -4.934 10.602 5.223 1 95.88 226 ILE A C 1
ATOM 1778 O O . ILE A 1 226 ? -3.906 11.211 5.527 1 95.88 226 ILE A O 1
ATOM 1782 N N . ALA A 1 227 ? -5.457 9.648 5.895 1 97.69 227 ALA A N 1
ATOM 1783 C CA . ALA A 1 227 ? -4.805 9.188 7.117 1 97.69 227 ALA A CA 1
ATOM 1784 C C . ALA A 1 227 ? -3.414 8.633 6.816 1 97.69 227 ALA A C 1
ATOM 1786 O O . ALA A 1 227 ? -2.455 8.922 7.539 1 97.69 227 ALA A O 1
ATOM 1787 N N . ALA A 1 228 ? -3.314 7.871 5.762 1 96.38 228 ALA A N 1
ATOM 1788 C CA . ALA A 1 228 ? -2.025 7.301 5.379 1 96.38 228 ALA A CA 1
ATOM 1789 C C . ALA A 1 228 ? -1 8.398 5.102 1 96.38 228 ALA A C 1
ATOM 1791 O O . ALA A 1 228 ? 0.115 8.359 5.629 1 96.38 228 ALA A O 1
ATOM 1792 N N . ALA A 1 229 ? -1.397 9.336 4.324 1 94.94 229 ALA A N 1
ATOM 1793 C CA . ALA A 1 229 ? -0.5 10.445 4 1 94.94 229 ALA A CA 1
ATOM 1794 C C . ALA A 1 229 ? -0.129 11.234 5.25 1 94.94 229 ALA A C 1
ATOM 1796 O O . ALA A 1 229 ? 1.031 11.609 5.434 1 94.94 229 ALA A O 1
ATOM 1797 N N . SER A 1 230 ? -1.065 11.43 6.082 1 96.69 230 SER A N 1
ATOM 1798 C CA . SER A 1 230 ? -0.849 12.234 7.285 1 96.69 230 SER A CA 1
ATOM 1799 C C . SER A 1 230 ? 0.085 11.523 8.258 1 96.69 230 SER A C 1
ATOM 1801 O O . SER A 1 230 ? 1.075 12.102 8.711 1 96.69 230 SER A O 1
ATOM 1803 N N . PHE A 1 231 ? -0.207 10.297 8.539 1 97.19 231 PHE A N 1
ATOM 1804 C CA . PHE A 1 231 ? 0.619 9.555 9.477 1 97.19 231 PHE A CA 1
ATOM 1805 C C . PHE A 1 231 ? 2.057 9.453 8.977 1 97.19 231 PHE A C 1
ATOM 1807 O O . PHE A 1 231 ? 3 9.633 9.75 1 97.19 231 PHE A O 1
ATOM 1814 N N . PHE A 1 232 ? 2.18 9.164 7.734 1 94.19 232 PHE A N 1
ATOM 1815 C CA . PHE A 1 232 ? 3.529 9.086 7.188 1 94.19 232 PHE A CA 1
ATOM 1816 C C . PHE A 1 232 ? 4.25 10.422 7.344 1 94.19 232 PHE A C 1
ATOM 1818 O O . PHE A 1 232 ? 5.418 10.461 7.738 1 94.19 232 PHE A O 1
ATOM 1825 N N . HIS A 1 233 ? 3.539 11.453 7.016 1 93.62 233 HIS A N 1
ATOM 1826 C CA . HIS A 1 233 ? 4.121 12.789 7.117 1 93.62 233 HIS A CA 1
ATOM 1827 C C . HIS A 1 233 ? 4.512 13.109 8.555 1 93.62 233 HIS A C 1
ATOM 1829 O O . HIS A 1 233 ? 5.594 13.641 8.805 1 93.62 233 HIS A O 1
ATOM 1835 N N . TYR A 1 234 ? 3.623 12.828 9.5 1 95.56 234 TYR A N 1
ATOM 1836 C CA . TYR A 1 234 ? 3.934 13.07 10.906 1 95.56 234 TYR A CA 1
ATOM 1837 C C . TYR A 1 234 ? 5.199 12.328 11.32 1 95.56 234 TYR A C 1
ATOM 1839 O O . TYR A 1 234 ? 6.133 12.93 11.852 1 95.56 234 TYR A O 1
ATOM 1847 N N . LEU A 1 235 ? 5.254 11.102 11.008 1 93.12 235 LEU A N 1
ATOM 1848 C CA . LEU A 1 235 ? 6.348 10.242 11.438 1 93.12 235 LEU A CA 1
ATOM 1849 C C . LEU A 1 235 ? 7.652 10.633 10.75 1 93.12 235 LEU A C 1
ATOM 1851 O O . LEU A 1 235 ? 8.695 10.727 11.398 1 93.12 235 LEU A O 1
ATOM 1855 N N . SER A 1 236 ? 7.539 10.859 9.445 1 89.75 236 SER A N 1
ATOM 1856 C CA . SER A 1 236 ? 8.734 11.258 8.719 1 89.75 236 SER A CA 1
ATOM 1857 C C . SER A 1 236 ? 9.297 12.57 9.258 1 89.75 236 SER A C 1
ATOM 1859 O O . SER A 1 236 ? 10.516 12.742 9.344 1 89.75 236 SER A O 1
ATOM 1861 N N . SER A 1 237 ? 8.422 13.461 9.594 1 90.94 237 SER A N 1
ATOM 1862 C CA . SER A 1 237 ? 8.867 14.734 10.156 1 90.94 237 SER A CA 1
ATOM 1863 C C . SER A 1 237 ? 9.531 14.531 11.516 1 90.94 237 SER A C 1
ATOM 1865 O O . SER A 1 237 ? 10.531 15.195 11.82 1 90.94 237 SER A O 1
ATOM 1867 N N . TYR A 1 238 ? 9 13.648 12.297 1 91.88 238 TYR A N 1
ATOM 1868 C CA . TYR A 1 238 ? 9.586 13.359 13.602 1 91.88 238 TYR A CA 1
ATOM 1869 C C . TYR A 1 238 ? 10.969 12.734 13.453 1 91.88 238 TYR A C 1
ATOM 1871 O O . TYR A 1 238 ? 11.906 13.117 14.156 1 91.88 238 TYR A O 1
ATOM 1879 N N . PHE A 1 239 ? 11.078 11.82 12.555 1 86.69 239 PHE A N 1
ATOM 1880 C CA . PHE A 1 239 ? 12.359 11.164 12.352 1 86.69 239 PHE A CA 1
ATOM 1881 C C . PHE A 1 239 ? 13.391 12.148 11.812 1 86.69 239 PHE A C 1
ATOM 1883 O O . PHE A 1 239 ? 14.57 12.078 12.164 1 86.69 239 PHE A O 1
ATOM 1890 N N . PHE A 1 240 ? 12.922 13.008 10.969 1 83.81 240 PHE A N 1
ATOM 1891 C CA . PHE A 1 240 ? 13.797 14.047 10.43 1 83.81 240 PHE A CA 1
ATOM 1892 C C . PHE A 1 240 ? 14.289 14.969 11.539 1 83.81 240 PHE A C 1
ATOM 1894 O O . PHE A 1 240 ? 15.453 15.359 11.562 1 83.81 240 PHE A O 1
ATOM 1901 N N . ALA A 1 241 ? 13.43 15.281 12.422 1 86 241 ALA A N 1
ATOM 1902 C CA . ALA A 1 241 ? 13.734 16.281 13.445 1 86 241 ALA A CA 1
ATOM 1903 C C . ALA A 1 241 ? 14.359 15.617 14.672 1 86 241 ALA A C 1
ATOM 1905 O O . ALA A 1 241 ? 14.93 16.312 15.523 1 86 241 ALA A O 1
ATOM 1906 N N . SER A 1 242 ? 14.344 14.367 14.727 1 85.19 242 SER A N 1
ATOM 1907 C CA . SER A 1 242 ? 14.703 13.648 15.938 1 85.19 242 SER A CA 1
ATOM 1908 C C . SER A 1 242 ? 16.141 13.953 16.359 1 85.19 242 SER A C 1
ATOM 1910 O O . SER A 1 242 ? 17.047 13.922 15.531 1 85.19 242 SER A O 1
ATOM 1912 N N . GLY A 1 243 ? 16.344 14.297 17.625 1 80.44 243 GLY A N 1
ATOM 1913 C CA . GLY A 1 243 ? 17.656 14.484 18.219 1 80.44 243 GLY A CA 1
ATOM 1914 C C . GLY A 1 243 ? 18.25 15.859 17.938 1 80.44 243 GLY A C 1
ATOM 1915 O O . GLY A 1 243 ? 19.359 16.156 18.375 1 80.44 243 GLY A O 1
ATOM 1916 N N . ARG A 1 244 ? 17.516 16.703 17.25 1 82.88 244 ARG A N 1
ATOM 1917 C CA . ARG A 1 244 ? 18.078 18 16.875 1 82.88 244 ARG A CA 1
ATOM 1918 C C . ARG A 1 244 ? 17.906 19.016 18 1 82.88 244 ARG A C 1
ATOM 1920 O O . ARG A 1 244 ? 18.609 20.031 18.047 1 82.88 244 ARG A O 1
ATOM 1927 N N . SER A 1 245 ? 16.922 18.781 18.859 1 87.62 245 SER A N 1
ATOM 1928 C CA . SER A 1 245 ? 16.688 19.625 20.016 1 87.62 245 SER A CA 1
ATOM 1929 C C . SER A 1 245 ? 16.109 18.828 21.172 1 87.62 245 SER A C 1
ATOM 1931 O O . SER A 1 245 ? 15.781 17.656 21.016 1 87.62 245 SER A O 1
ATOM 1933 N N . ARG A 1 246 ? 15.992 19.469 22.281 1 90.44 246 ARG A N 1
ATOM 1934 C CA . ARG A 1 246 ? 15.414 18.812 23.453 1 90.44 246 ARG A CA 1
ATOM 1935 C C . ARG A 1 246 ? 13.945 18.469 23.219 1 90.44 246 ARG A C 1
ATOM 1937 O O . ARG A 1 246 ? 13.461 17.438 23.703 1 90.44 246 ARG A O 1
ATOM 1944 N N . LEU A 1 247 ? 13.289 19.203 22.469 1 90.88 247 LEU A N 1
ATOM 1945 C CA . LEU A 1 247 ? 11.859 19.047 22.219 1 90.88 247 LEU A CA 1
ATOM 1946 C C . LEU A 1 247 ? 11.609 17.969 21.172 1 90.88 247 LEU A C 1
ATOM 1948 O O . LEU A 1 247 ? 10.484 17.5 21.016 1 90.88 247 LEU A O 1
ATOM 1952 N N . THR A 1 248 ? 12.68 17.516 20.516 1 91.69 248 THR A N 1
ATOM 1953 C CA . THR A 1 248 ? 12.484 16.562 19.422 1 91.69 248 THR A CA 1
ATOM 1954 C C . THR A 1 248 ? 13.125 15.227 19.75 1 91.69 248 THR A C 1
ATOM 1956 O O . THR A 1 248 ? 13.484 14.461 18.859 1 91.69 248 THR A O 1
ATOM 1959 N N . GLN A 1 249 ? 13.328 15.039 21.031 1 92.62 249 GLN A N 1
ATOM 1960 C CA . GLN A 1 249 ? 13.719 13.703 21.469 1 92.62 249 GLN A CA 1
ATOM 1961 C C . GLN A 1 249 ? 12.57 12.711 21.297 1 92.62 249 GLN A C 1
ATOM 1963 O O . GLN A 1 249 ? 11.406 13.062 21.5 1 92.62 249 GLN A O 1
ATOM 1968 N N . PRO A 1 250 ? 12.852 11.484 20.938 1 89.19 250 PRO A N 1
ATOM 1969 C CA . PRO A 1 250 ? 11.789 10.516 20.641 1 89.19 250 PRO A CA 1
ATOM 1970 C C . PRO A 1 250 ? 10.797 10.367 21.781 1 89.19 250 PRO A C 1
ATOM 1972 O O . PRO A 1 250 ? 9.586 10.305 21.547 1 89.19 250 PRO A O 1
ATOM 1975 N N . TRP A 1 251 ? 11.375 10.352 22.969 1 93.31 251 TRP A N 1
ATOM 1976 C CA . TRP A 1 251 ? 10.469 10.164 24.109 1 93.31 251 TRP A CA 1
ATOM 1977 C C . TRP A 1 251 ? 9.602 11.406 24.312 1 93.31 251 TRP A C 1
ATOM 1979 O O . TRP A 1 251 ? 8.445 11.297 24.734 1 93.31 251 TRP A O 1
ATOM 1989 N N . VAL A 1 252 ? 10.078 12.57 24.047 1 95.56 252 VAL A N 1
ATOM 1990 C CA . VAL A 1 252 ? 9.289 13.797 24.156 1 95.56 252 VAL A CA 1
ATOM 1991 C C . VAL A 1 252 ? 8.203 13.812 23.094 1 95.56 252 VAL A C 1
ATOM 1993 O O . VAL A 1 252 ? 7.059 14.172 23.375 1 95.56 252 VAL A O 1
ATOM 1996 N N . ILE A 1 253 ? 8.531 13.406 21.922 1 95.44 253 ILE A N 1
ATOM 1997 C CA . ILE A 1 253 ? 7.57 13.328 20.828 1 95.44 253 ILE A CA 1
ATOM 1998 C C . ILE A 1 253 ? 6.43 12.383 21.219 1 95.44 253 ILE A C 1
ATOM 2000 O O . ILE A 1 253 ? 5.258 12.703 21 1 95.44 253 ILE A O 1
ATOM 2004 N N . ALA A 1 254 ? 6.797 11.258 21.812 1 95 254 ALA A N 1
ATOM 2005 C CA . ALA A 1 254 ? 5.789 10.297 22.25 1 95 254 ALA A CA 1
ATOM 2006 C C . ALA A 1 254 ? 4.859 10.906 23.297 1 95 254 ALA A C 1
ATOM 2008 O O . ALA A 1 254 ? 3.635 10.766 23.203 1 95 254 ALA A O 1
ATOM 2009 N N . VAL A 1 255 ? 5.434 11.57 24.219 1 97.19 255 VAL A N 1
ATOM 2010 C CA . VAL A 1 255 ? 4.66 12.188 25.297 1 97.19 255 VAL A CA 1
ATOM 2011 C C . VAL A 1 255 ? 3.729 13.25 24.719 1 97.19 255 VAL A C 1
ATOM 2013 O O . VAL A 1 255 ? 2.555 13.32 25.094 1 97.19 255 VAL A O 1
ATOM 2016 N N . VAL A 1 256 ? 4.223 14.016 23.812 1 96.81 256 VAL A N 1
ATOM 2017 C CA . VAL A 1 256 ? 3.426 15.078 23.203 1 96.81 256 VAL A CA 1
ATOM 2018 C C . VAL A 1 256 ? 2.248 14.469 22.453 1 96.81 256 VAL A C 1
ATOM 2020 O O . VAL A 1 256 ? 1.123 14.961 22.531 1 96.81 256 VAL A O 1
ATOM 2023 N N . ASN A 1 257 ? 2.445 13.43 21.766 1 97.5 257 ASN A N 1
ATOM 2024 C CA . ASN A 1 257 ? 1.362 12.766 21.047 1 97.5 257 ASN A CA 1
ATOM 2025 C C . ASN A 1 257 ? 0.311 12.219 22.016 1 97.5 257 ASN A C 1
ATOM 2027 O O . ASN A 1 257 ? -0.889 12.352 21.766 1 97.5 257 ASN A O 1
ATOM 2031 N N . VAL A 1 258 ? 0.786 11.648 23.109 1 97.38 258 VAL A N 1
ATOM 2032 C CA . VAL A 1 258 ? -0.135 11.109 24.094 1 97.38 258 VAL A CA 1
ATOM 2033 C C . VAL A 1 258 ? -0.944 12.25 24.719 1 97.38 258 VAL A C 1
ATOM 2035 O O . VAL A 1 258 ? -2.152 12.117 24.922 1 97.38 258 VAL A O 1
ATOM 2038 N N . VAL A 1 259 ? -0.299 13.297 24.969 1 97.75 259 VAL A N 1
ATOM 2039 C CA . VAL A 1 259 ? -0.962 14.461 25.562 1 97.75 259 VAL A CA 1
ATOM 2040 C C . VAL A 1 259 ? -2.07 14.945 24.625 1 97.75 259 VAL A C 1
ATOM 2042 O O . VAL A 1 259 ? -3.193 15.203 25.062 1 97.75 259 VAL A O 1
ATOM 2045 N N . PHE A 1 260 ? -1.827 15.016 23.375 1 97.19 260 PHE A N 1
ATOM 2046 C CA . PHE A 1 260 ? -2.818 15.531 22.438 1 97.19 260 PHE A CA 1
ATOM 2047 C C . PHE A 1 260 ? -3.912 14.492 22.188 1 97.19 260 PHE A C 1
ATOM 2049 O O . PHE A 1 260 ? -5.066 14.852 21.938 1 97.19 260 PHE A O 1
ATOM 2056 N N . LEU A 1 261 ? -3.584 13.211 22.281 1 96.94 261 LEU A N 1
ATOM 2057 C CA . LEU A 1 261 ? -4.613 12.18 22.219 1 96.94 261 LEU A CA 1
ATOM 2058 C C . LEU A 1 261 ? -5.586 12.32 23.391 1 96.94 261 LEU A C 1
ATOM 2060 O O . LEU A 1 261 ? -6.801 12.289 23.203 1 96.94 261 LEU A O 1
ATOM 2064 N N . CYS A 1 262 ? -5.02 12.547 24.531 1 97.19 262 CYS A N 1
ATOM 2065 C CA . CYS A 1 262 ? -5.832 12.711 25.734 1 97.19 262 CYS A CA 1
ATOM 2066 C C . CYS A 1 262 ? -6.633 14.008 25.688 1 97.19 262 CYS A C 1
ATOM 2068 O O . CYS A 1 262 ? -7.816 14.023 26.031 1 97.19 262 CYS A O 1
ATOM 2070 N N . ALA A 1 263 ? -5.996 15.062 25.266 1 97.12 263 ALA A N 1
ATOM 2071 C CA . ALA A 1 263 ? -6.668 16.359 25.172 1 97.12 263 ALA A CA 1
ATOM 2072 C C . ALA A 1 263 ? -7.828 16.297 24.188 1 97.12 263 ALA A C 1
ATOM 2074 O O . ALA A 1 263 ? -8.922 16.781 24.469 1 97.12 263 ALA A O 1
ATOM 2075 N N . GLY A 1 264 ? -7.551 15.711 23.016 1 95.69 264 GLY A N 1
ATOM 2076 C CA . GLY A 1 264 ? -8.617 15.562 22.031 1 95.69 264 GLY A CA 1
ATOM 2077 C C . GLY A 1 264 ? -9.789 14.742 22.547 1 95.69 264 GLY A C 1
ATOM 2078 O O . GLY A 1 264 ? -10.945 15.125 22.359 1 95.69 264 GLY A O 1
ATOM 2079 N N . TYR A 1 265 ? -9.422 13.68 23.234 1 95.69 265 TYR A N 1
ATOM 2080 C CA . TYR A 1 265 ? -10.453 12.82 23.812 1 95.69 265 TYR A CA 1
ATOM 2081 C C . TYR A 1 265 ? -11.258 13.57 24.859 1 95.69 265 TYR A C 1
ATOM 2083 O O . TYR A 1 265 ? -12.484 13.469 24.906 1 95.69 265 TYR A O 1
ATOM 2091 N N . ALA A 1 266 ? -10.617 14.305 25.656 1 96.56 266 ALA A N 1
ATOM 2092 C CA . ALA A 1 266 ? -11.281 15.07 26.703 1 96.56 266 ALA A CA 1
ATOM 2093 C C . ALA A 1 266 ? -12.242 16.094 26.109 1 96.56 266 ALA A C 1
ATOM 2095 O O . ALA A 1 266 ? -13.383 16.219 26.578 1 96.56 266 ALA A O 1
ATOM 2096 N N . VAL A 1 267 ? -11.828 16.719 25.125 1 95.06 267 VAL A N 1
ATOM 2097 C CA . VAL A 1 267 ? -12.656 17.734 24.484 1 95.06 267 VAL A CA 1
ATOM 2098 C C . VAL A 1 267 ? -13.883 17.094 23.844 1 95.06 267 VAL A C 1
ATOM 2100 O O . VAL A 1 267 ? -14.977 17.656 23.875 1 95.06 267 VAL A O 1
ATOM 2103 N N . ALA A 1 268 ? -13.703 15.898 23.297 1 94 268 ALA A N 1
ATOM 2104 C CA . ALA A 1 268 ? -14.781 15.203 22.594 1 94 268 ALA A CA 1
ATOM 2105 C C . ALA A 1 268 ? -15.812 14.656 23.578 1 94 268 ALA A C 1
ATOM 2107 O O . ALA A 1 268 ? -17 14.562 23.25 1 94 268 ALA A O 1
ATOM 2108 N N . HIS A 1 269 ? -15.406 14.359 24.797 1 94.88 269 HIS A N 1
ATOM 2109 C CA . HIS A 1 269 ? -16.297 13.594 25.656 1 94.88 269 HIS A CA 1
ATOM 2110 C C . HIS A 1 269 ? -16.703 14.398 26.891 1 94.88 269 HIS A C 1
ATOM 2112 O O . HIS A 1 269 ? -17.594 13.992 27.641 1 94.88 269 HIS A O 1
ATOM 2118 N N . THR A 1 270 ? -16.016 15.508 27.047 1 94.62 270 THR A N 1
ATOM 2119 C CA . THR A 1 270 ? -16.344 16.312 28.219 1 94.62 270 THR A CA 1
ATOM 2120 C C . THR A 1 270 ? -17.078 17.594 27.812 1 94.62 270 THR A C 1
ATOM 2122 O O . THR A 1 270 ? -16.469 18.5 27.234 1 94.62 270 THR A O 1
ATOM 2125 N N . GLY A 1 271 ? -18.312 17.828 28.312 1 91.81 271 GLY A N 1
ATOM 2126 C CA . GLY A 1 271 ? -19.172 18.922 27.922 1 91.81 271 GLY A CA 1
ATOM 2127 C C . GLY A 1 271 ? -18.609 20.281 28.25 1 91.81 271 GLY A C 1
ATOM 2128 O O . GLY A 1 271 ? -18.703 21.219 27.453 1 91.81 271 GLY A O 1
ATOM 2129 N N . TRP A 1 272 ? -17.938 20.391 29.281 1 93.62 272 TRP A N 1
ATOM 2130 C CA . TRP A 1 272 ? -17.469 21.703 29.734 1 93.62 272 TRP A CA 1
ATOM 2131 C C . TRP A 1 272 ? -16.266 22.156 28.922 1 93.62 272 TRP A C 1
ATOM 2133 O O . TRP A 1 272 ? -15.922 23.344 28.938 1 93.62 272 TRP A O 1
ATOM 2143 N N . LEU A 1 273 ? -15.625 21.266 28.172 1 94 273 LEU A N 1
ATOM 2144 C CA . LEU A 1 273 ? -14.477 21.625 27.359 1 94 273 LEU A CA 1
ATOM 2145 C C . LEU A 1 273 ? -14.898 21.875 25.906 1 94 273 LEU A C 1
ATOM 2147 O O . LEU A 1 273 ? -14.047 22.047 25.031 1 94 273 LEU A O 1
ATOM 2151 N N . ARG A 1 274 ? -16.062 22 25.656 1 89.94 274 ARG A N 1
ATOM 2152 C CA . ARG A 1 274 ? -16.609 22.141 24.312 1 89.94 274 ARG A CA 1
ATOM 2153 C C . ARG A 1 274 ? -16.078 23.406 23.641 1 89.94 274 ARG A C 1
ATOM 2155 O O . ARG A 1 274 ? -15.969 23.469 22.422 1 89.94 274 ARG A O 1
ATOM 2162 N N . TRP A 1 275 ? -15.781 24.375 24.406 1 91.38 275 TRP A N 1
ATOM 2163 C CA . TRP A 1 275 ? -15.258 25.625 23.844 1 91.38 275 TRP A CA 1
ATOM 2164 C C . TRP A 1 275 ? -13.938 25.391 23.141 1 91.38 275 TRP A C 1
ATOM 2166 O O . TRP A 1 275 ? -13.57 26.141 22.219 1 91.38 275 TRP A O 1
ATOM 2176 N N . ALA A 1 276 ? -13.211 24.359 23.484 1 93.44 276 ALA A N 1
ATOM 2177 C CA . ALA A 1 276 ? -11.906 24.062 22.891 1 93.44 276 ALA A CA 1
ATOM 2178 C C . ALA A 1 276 ? -12.055 23.281 21.578 1 93.44 276 ALA A C 1
ATOM 2180 O O . ALA A 1 276 ? -11.062 22.969 20.922 1 93.44 276 ALA A O 1
ATOM 2181 N N . SER A 1 277 ? -13.266 23.094 21.125 1 90.69 277 SER A N 1
ATOM 2182 C CA . SER A 1 277 ? -13.523 22.281 19.953 1 90.69 277 SER A CA 1
ATOM 2183 C C . SER A 1 277 ? -12.992 22.953 18.688 1 90.69 277 SER A C 1
ATOM 2185 O O . SER A 1 277 ? -12.578 22.281 17.75 1 90.69 277 SER A O 1
ATOM 2187 N N . VAL A 1 278 ? -12.969 24.234 18.672 1 89.81 278 VAL A N 1
ATOM 2188 C CA . VAL A 1 278 ? -12.484 24.953 17.516 1 89.81 278 VAL A CA 1
ATOM 2189 C C . VAL A 1 278 ? -11.008 24.641 17.266 1 89.81 278 VAL A C 1
ATOM 2191 O O . VAL A 1 278 ? -10.539 24.672 16.125 1 89.81 278 VAL A O 1
ATOM 2194 N N . TRP A 1 279 ? -10.312 24.172 18.25 1 88.81 279 TRP A N 1
ATOM 2195 C CA . TRP A 1 279 ? -8.883 23.906 18.141 1 88.81 279 TRP A CA 1
ATOM 2196 C C . TRP A 1 279 ? -8.617 22.406 17.984 1 88.81 279 TRP A C 1
ATOM 2198 O O . TRP A 1 279 ? -7.766 22 17.203 1 88.81 279 TRP A O 1
ATOM 2208 N N . LEU A 1 280 ? -9.438 21.672 18.766 1 90.19 280 LEU A N 1
ATOM 2209 C CA . LEU A 1 280 ? -8.969 20.297 18.922 1 90.19 280 LEU A CA 1
ATOM 2210 C C . LEU A 1 280 ? -9.961 19.312 18.297 1 90.19 280 LEU A C 1
ATOM 2212 O O . LEU A 1 280 ? -9.625 18.141 18.094 1 90.19 280 LEU A O 1
ATOM 2216 N N . ALA A 1 281 ? -11.109 19.734 17.969 1 89.06 281 ALA A N 1
ATOM 2217 C CA . ALA A 1 281 ? -12.109 18.828 17.422 1 89.06 281 ALA A CA 1
ATOM 2218 C C . ALA A 1 281 ? -11.883 18.594 15.93 1 89.06 281 ALA A C 1
ATOM 2220 O O . ALA A 1 281 ? -11.336 19.453 15.234 1 89.06 281 ALA A O 1
ATOM 2221 N N . PRO A 1 282 ? -12.281 17.453 15.422 1 91.38 282 PRO A N 1
ATOM 2222 C CA . PRO A 1 282 ? -12.086 17.094 14.016 1 91.38 282 PRO A CA 1
ATOM 2223 C C . PRO A 1 282 ? -12.789 18.062 13.062 1 91.38 282 PRO A C 1
ATOM 2225 O O . PRO A 1 282 ? -12.344 18.234 11.922 1 91.38 282 PRO A O 1
ATOM 2228 N N . GLU A 1 283 ? -13.758 18.734 13.5 1 89 283 GLU A N 1
ATOM 2229 C CA . GLU A 1 283 ? -14.586 19.594 12.656 1 89 283 GLU A CA 1
ATOM 2230 C C . GLU A 1 283 ? -13.758 20.734 12.055 1 89 283 GLU A C 1
ATOM 2232 O O . GLU A 1 283 ? -13.984 21.141 10.914 1 89 283 GLU A O 1
ATOM 2237 N N . TRP A 1 284 ? -12.789 21.219 12.75 1 92.5 284 TRP A N 1
ATOM 2238 C CA . TRP A 1 284 ? -12.062 22.406 12.344 1 92.5 284 TRP A CA 1
ATOM 2239 C C . TRP A 1 284 ? -10.648 22.062 11.891 1 92.5 284 TRP A C 1
ATOM 2241 O O . TRP A 1 284 ? -9.891 22.938 11.461 1 92.5 284 TRP A O 1
ATOM 2251 N N . PHE A 1 285 ? -10.367 20.875 11.914 1 94.94 285 PHE A N 1
ATOM 2252 C CA . PHE A 1 285 ? -8.984 20.438 11.711 1 94.94 285 PHE A CA 1
ATOM 2253 C C . PHE A 1 285 ? -8.484 20.875 10.328 1 94.94 285 PHE A C 1
ATOM 2255 O O . PHE A 1 285 ? -7.355 21.328 10.195 1 94.94 285 PHE A O 1
ATOM 2262 N N . THR A 1 286 ? -9.328 20.75 9.297 1 95.44 286 THR A N 1
ATOM 2263 C CA . THR A 1 286 ? -8.875 21.047 7.945 1 95.44 286 THR A CA 1
ATOM 2264 C C . THR A 1 286 ? -8.578 22.547 7.797 1 95.44 286 THR A C 1
ATOM 2266 O O . THR A 1 286 ? -7.719 22.938 7.004 1 95.44 286 THR A O 1
ATOM 2269 N N . LEU A 1 287 ? -9.25 23.359 8.539 1 96.38 287 LEU A N 1
ATOM 2270 C CA . LEU A 1 287 ? -8.93 24.781 8.547 1 96.38 287 LEU A CA 1
ATOM 2271 C C . LEU A 1 287 ? -7.504 25.016 9.039 1 96.38 287 LEU A C 1
ATOM 2273 O O . LEU A 1 287 ? -6.746 25.781 8.43 1 96.38 287 LEU A O 1
ATOM 2277 N N . TRP A 1 288 ? -7.16 24.359 10.07 1 97.06 288 TRP A N 1
ATOM 2278 C CA . TRP A 1 288 ? -5.836 24.516 10.664 1 97.06 288 TRP A CA 1
ATOM 2279 C C . TRP A 1 288 ? -4.766 23.906 9.758 1 97.06 288 TRP A C 1
ATOM 2281 O O . TRP A 1 288 ? -3.645 24.406 9.688 1 97.06 288 TRP A O 1
ATOM 2291 N N . VAL A 1 289 ? -5.117 22.781 9.133 1 97.25 289 VAL A N 1
ATOM 2292 C CA . VAL A 1 289 ? -4.199 22.219 8.148 1 97.25 289 VAL A CA 1
ATOM 2293 C C . VAL A 1 289 ? -3.938 23.234 7.043 1 97.25 289 VAL A C 1
ATOM 2295 O O . VAL A 1 289 ? -2.785 23.516 6.703 1 97.25 289 VAL A O 1
ATOM 2298 N N . ALA A 1 290 ? -4.988 23.828 6.559 1 97.75 290 ALA A N 1
ATOM 2299 C CA . ALA A 1 290 ? -4.863 24.812 5.48 1 97.75 290 ALA A CA 1
ATOM 2300 C C . ALA A 1 290 ? -3.992 25.984 5.906 1 97.75 290 ALA A C 1
ATOM 2302 O O . ALA A 1 290 ? -3.131 26.438 5.145 1 97.75 290 ALA A O 1
ATOM 2303 N N . LEU A 1 291 ? -4.227 26.422 7.059 1 97.38 291 LEU A N 1
ATOM 2304 C CA . LEU A 1 291 ? -3.471 27.578 7.555 1 97.38 291 LEU A CA 1
ATOM 2305 C C . LEU A 1 291 ? -1.982 27.25 7.633 1 97.38 291 LEU A C 1
ATOM 2307 O O . LEU A 1 291 ? -1.143 28.062 7.25 1 97.38 291 LEU A O 1
ATOM 2311 N N . HIS A 1 292 ? -1.734 26.109 8.148 1 96.06 292 HIS A N 1
ATOM 2312 C CA . HIS A 1 292 ? -0.34 25.703 8.25 1 96.06 292 HIS A CA 1
ATOM 2313 C C . HIS A 1 292 ? 0.302 25.594 6.871 1 96.06 292 HIS A C 1
ATOM 2315 O O . HIS A 1 292 ? 1.437 26.031 6.672 1 96.06 292 HIS A O 1
ATOM 2321 N N . LEU A 1 293 ? -0.398 25.031 5.941 1 95.5 293 LEU A N 1
ATOM 2322 C CA . LEU A 1 293 ? 0.129 24.875 4.59 1 95.5 293 LEU A CA 1
ATOM 2323 C C . LEU A 1 293 ? 0.387 26.234 3.949 1 95.5 293 LEU A C 1
ATOM 2325 O O . LEU A 1 293 ? 1.466 26.469 3.402 1 95.5 293 LEU A O 1
ATOM 2329 N N . VAL A 1 294 ? -0.566 27.109 4.062 1 95.62 294 VAL A N 1
ATOM 2330 C CA . VAL A 1 294 ? -0.446 28.438 3.484 1 95.62 294 VAL A CA 1
ATOM 2331 C C . VAL A 1 294 ? 0.711 29.188 4.145 1 95.62 294 VAL A C 1
ATOM 2333 O O . VAL A 1 294 ? 1.539 29.797 3.459 1 95.62 294 VAL A O 1
ATOM 2336 N N . GLY A 1 295 ? 0.763 29.156 5.426 1 95 295 GLY A N 1
ATOM 2337 C CA . GLY A 1 295 ? 1.862 29.781 6.137 1 95 295 GLY A CA 1
ATOM 2338 C C . GLY A 1 295 ? 3.223 29.25 5.723 1 95 295 GLY A C 1
ATOM 2339 O O . GLY A 1 295 ? 4.164 30.031 5.535 1 95 295 GLY A O 1
ATOM 2340 N N . SER A 1 296 ? 3.312 28 5.562 1 92.5 296 SER A N 1
ATOM 2341 C CA . SER A 1 296 ? 4.57 27.375 5.18 1 92.5 296 SER A CA 1
ATOM 2342 C C . SER A 1 296 ? 4.973 27.75 3.76 1 92.5 296 SER A C 1
ATOM 2344 O O . SER A 1 296 ? 6.156 27.953 3.477 1 92.5 296 SER A O 1
ATOM 2346 N N . ASP A 1 297 ? 4.078 27.828 2.918 1 90.81 297 ASP A N 1
ATOM 2347 C CA . ASP A 1 297 ? 4.375 28.109 1.513 1 90.81 297 ASP A CA 1
ATOM 2348 C C . ASP A 1 297 ? 4.648 29.594 1.282 1 90.81 297 ASP A C 1
ATOM 2350 O O . ASP A 1 297 ? 5.34 29.953 0.331 1 90.81 297 ASP A O 1
ATOM 2354 N N . LEU A 1 298 ? 4.148 30.422 2.111 1 91.94 298 LEU A N 1
ATOM 2355 C CA . LEU A 1 298 ? 4.34 31.859 1.964 1 91.94 298 LEU A CA 1
ATOM 2356 C C . LEU A 1 298 ? 5.719 32.281 2.469 1 91.94 298 LEU A C 1
ATOM 2358 O O . LEU A 1 298 ? 6.281 33.281 2.002 1 91.94 298 LEU A O 1
ATOM 2362 N N . LEU A 1 299 ? 6.289 31.516 3.326 1 90.56 299 LEU A N 1
ATOM 2363 C CA . LEU A 1 299 ? 7.5 31.938 4.023 1 90.56 299 LEU A CA 1
ATOM 2364 C C . LEU A 1 299 ? 8.664 32.094 3.051 1 90.56 299 LEU A C 1
ATOM 2366 O O . LEU A 1 299 ? 9.398 33.094 3.109 1 90.56 299 LEU A O 1
ATOM 2370 N N . PRO A 1 300 ? 8.852 31.141 2.146 1 85.38 300 PRO A N 1
ATOM 2371 C CA . PRO A 1 300 ? 9.945 31.312 1.193 1 85.38 300 PRO A CA 1
ATOM 2372 C C . PRO A 1 300 ? 9.812 32.594 0.365 1 85.38 300 PRO A C 1
ATOM 2374 O O . PRO A 1 300 ? 10.812 33.219 0.011 1 85.38 300 PRO A O 1
ATOM 2377 N N . TRP A 1 301 ? 8.625 32.969 0.056 1 86.88 301 TRP A N 1
ATOM 2378 C CA . TRP A 1 301 ? 8.398 34.188 -0.709 1 86.88 301 TRP A CA 1
ATOM 2379 C C . TRP A 1 301 ? 8.789 35.438 0.104 1 86.88 301 TRP A C 1
ATOM 2381 O O . TRP A 1 301 ? 9.391 36.375 -0.425 1 86.88 301 TRP A O 1
ATOM 2391 N N . TRP A 1 302 ? 8.594 35.375 1.302 1 88.94 302 TRP A N 1
ATOM 2392 C CA . TRP A 1 302 ? 8.938 36.469 2.186 1 88.94 302 TRP A CA 1
ATOM 2393 C C . TRP A 1 302 ? 10.445 36.531 2.416 1 88.94 302 TRP A C 1
ATOM 2395 O O . TRP A 1 302 ? 11.008 37.625 2.621 1 88.94 302 TRP A O 1
ATOM 2405 N N . ARG A 1 303 ? 11.086 35.438 2.311 1 84.81 303 ARG A N 1
ATOM 2406 C CA . ARG A 1 303 ? 12.539 35.375 2.48 1 84.81 303 ARG A CA 1
ATOM 2407 C C . ARG A 1 303 ? 13.258 35.875 1.229 1 84.81 303 ARG A C 1
ATOM 2409 O O . ARG A 1 303 ? 14.289 36.531 1.323 1 84.81 303 ARG A O 1
ATOM 2416 N N . ARG A 1 304 ? 12.812 35.438 0.132 1 80 304 ARG A N 1
ATOM 2417 C CA . ARG A 1 304 ? 13.414 35.906 -1.117 1 80 304 ARG A CA 1
ATOM 2418 C C . ARG A 1 304 ? 13.289 37.406 -1.274 1 80 304 ARG A C 1
ATOM 2420 O O . ARG A 1 304 ? 14.211 38.062 -1.746 1 80 304 ARG A O 1
ATOM 2427 N N . SER A 1 305 ? 12.219 37.906 -0.942 1 70.38 305 SER A N 1
ATOM 2428 C CA . SER A 1 305 ? 12.008 39.344 -1.066 1 70.38 305 SER A CA 1
ATOM 2429 C C . SER A 1 305 ? 13 40.125 -0.22 1 70.38 305 SER A C 1
ATOM 2431 O O . SER A 1 305 ? 13.477 41.188 -0.628 1 70.38 305 SER A O 1
ATOM 2433 N N . VAL A 1 306 ? 13.516 39.469 0.778 1 62.94 306 VAL A N 1
ATOM 2434 C CA . VAL A 1 306 ? 14.539 40.094 1.621 1 62.94 306 VAL A CA 1
ATOM 2435 C C . VAL A 1 306 ? 15.891 40.031 0.916 1 62.94 306 VAL A C 1
ATOM 2437 O O . VAL A 1 306 ? 16.625 41.031 0.893 1 62.94 306 VAL A O 1
ATOM 2440 N N . ALA A 1 307 ? 16.016 38.844 0.374 1 62.75 307 ALA A N 1
ATOM 2441 C CA . ALA A 1 307 ? 17.297 38.719 -0.314 1 62.75 307 ALA A CA 1
ATOM 2442 C C . ALA A 1 307 ? 17.422 39.719 -1.471 1 62.75 307 ALA A C 1
ATOM 2444 O O . ALA A 1 307 ? 18.469 40.281 -1.691 1 62.75 307 ALA A O 1
ATOM 2445 N N . ARG A 1 308 ? 16.359 39.938 -2.098 1 62.84 308 ARG A N 1
ATOM 2446 C CA . ARG A 1 308 ? 16.359 40.906 -3.215 1 62.84 308 ARG A CA 1
ATOM 2447 C C . ARG A 1 308 ? 16.453 42.344 -2.721 1 62.84 308 ARG A C 1
ATOM 2449 O O . ARG A 1 308 ? 17.188 43.156 -3.301 1 62.84 308 ARG A O 1
ATOM 2456 N N . SER A 1 309 ? 15.781 42.5 -1.622 1 56.38 309 SER A N 1
ATOM 2457 C CA . SER A 1 309 ? 15.812 43.844 -1.071 1 56.38 309 SER A CA 1
ATOM 2458 C C . SER A 1 309 ? 17.203 44.188 -0.515 1 56.38 309 SER A C 1
ATOM 2460 O O . SER A 1 309 ? 17.703 45.281 -0.729 1 56.38 309 SER A O 1
ATOM 2462 N N . THR A 1 310 ? 17.703 43.156 0.038 1 60.34 310 THR A N 1
ATOM 2463 C CA . THR A 1 310 ? 19.047 43.344 0.573 1 60.34 310 THR A CA 1
ATOM 2464 C C . THR A 1 310 ? 20.047 43.5 -0.556 1 60.34 310 THR A C 1
ATOM 2466 O O . THR A 1 310 ? 20.953 44.344 -0.47 1 60.34 310 THR A O 1
ATOM 2469 N N . ALA A 1 311 ? 19.844 42.719 -1.537 1 62.12 311 ALA A N 1
ATOM 2470 C CA . ALA A 1 311 ? 20.719 42.844 -2.697 1 62.12 311 ALA A CA 1
ATOM 2471 C C . ALA A 1 311 ? 20.547 44.188 -3.381 1 62.12 311 ALA A C 1
ATOM 2473 O O . ALA A 1 311 ? 21.531 44.812 -3.789 1 62.12 311 ALA A O 1
ATOM 2474 N N . GLN A 1 312 ? 19.375 44.531 -3.502 1 56.47 312 GLN A N 1
ATOM 2475 C CA . GLN A 1 312 ? 19.078 45.812 -4.113 1 56.47 312 GLN A CA 1
ATOM 2476 C C . GLN A 1 312 ? 19.609 46.969 -3.254 1 56.47 312 GLN A C 1
ATOM 2478 O O . GLN A 1 312 ? 20.188 47.938 -3.775 1 56.47 312 GLN A O 1
ATOM 2483 N N . THR A 1 313 ? 19.469 46.812 -2.025 1 54.72 313 THR A N 1
ATOM 2484 C CA . THR A 1 313 ? 19.984 47.812 -1.107 1 54.72 313 THR A CA 1
ATOM 2485 C C . THR A 1 313 ? 21.516 47.875 -1.149 1 54.72 313 THR A C 1
ATOM 2487 O O . THR A 1 313 ? 22.109 48.938 -1.125 1 54.72 313 THR A O 1
ATOM 2490 N N . GLN A 1 314 ? 22.094 46.719 -1.294 1 59.88 314 GLN A N 1
ATOM 2491 C CA . GLN A 1 314 ? 23.531 46.656 -1.429 1 59.88 314 GLN A CA 1
ATOM 2492 C C . GLN A 1 314 ? 24 47.312 -2.738 1 59.88 314 GLN A C 1
ATOM 2494 O O . GLN A 1 314 ? 24.969 48.062 -2.762 1 59.88 314 GLN A O 1
ATOM 2499 N N . LEU A 1 315 ? 23.312 47.031 -3.754 1 58.72 315 LEU A N 1
ATOM 2500 C CA . LEU A 1 315 ? 23.641 47.594 -5.055 1 58.72 315 LEU A CA 1
ATOM 2501 C C . LEU A 1 315 ? 23.469 49.125 -5.027 1 58.72 315 LEU A C 1
ATOM 2503 O O . LEU A 1 315 ? 24.281 49.844 -5.621 1 58.72 315 LEU A O 1
ATOM 2507 N N . ILE A 1 316 ? 22.578 49.656 -4.367 1 49.94 316 ILE A N 1
ATOM 2508 C CA . ILE A 1 316 ? 22.344 51.094 -4.223 1 49.94 316 ILE A CA 1
ATOM 2509 C C . ILE A 1 316 ? 23.453 51.719 -3.355 1 49.94 316 ILE A C 1
ATOM 2511 O O . ILE A 1 316 ? 23.953 52.781 -3.664 1 49.94 316 ILE A O 1
ATOM 2515 N N . ARG A 1 317 ? 24 51.031 -2.441 1 57.91 317 ARG A N 1
ATOM 2516 C CA . ARG A 1 317 ? 25.078 51.5 -1.593 1 57.91 317 ARG A CA 1
ATOM 2517 C C . ARG A 1 317 ? 26.391 51.562 -2.355 1 57.91 317 ARG A C 1
ATOM 2519 O O . ARG A 1 317 ? 27.219 52.438 -2.129 1 57.91 317 ARG A O 1
ATOM 2526 N N . GLU A 1 318 ? 26.531 50.656 -3.248 1 58.06 318 GLU A N 1
ATOM 2527 C CA . GLU A 1 318 ? 27.781 50.625 -4.012 1 58.06 318 GLU A CA 1
ATOM 2528 C C . GLU A 1 318 ? 27.781 51.688 -5.105 1 58.06 318 GLU A C 1
ATOM 2530 O O . GLU A 1 318 ? 28.828 52.031 -5.652 1 58.06 318 GLU A O 1
ATOM 2535 N N . ARG A 1 319 ? 26.656 52.188 -5.344 1 52.03 319 ARG A N 1
ATOM 2536 C CA . ARG A 1 319 ? 26.531 53.219 -6.391 1 52.03 319 ARG A CA 1
ATOM 2537 C C . ARG A 1 319 ? 26.656 54.625 -5.812 1 52.03 319 ARG A C 1
ATOM 2539 O O . ARG A 1 319 ? 26.781 55.594 -6.555 1 52.03 319 ARG A O 1
ATOM 2546 N N . ILE A 1 320 ? 26.578 54.688 -4.52 1 41.75 320 ILE A N 1
ATOM 2547 C CA . ILE A 1 320 ? 26.859 55.938 -3.846 1 41.75 320 ILE A CA 1
ATOM 2548 C C . ILE A 1 320 ? 28.312 55.938 -3.367 1 41.75 320 ILE A C 1
ATOM 2550 O O . ILE A 1 320 ? 28.766 55 -2.729 1 41.75 320 ILE A O 1
ATOM 2554 N N . MET B 1 1 ? 37.781 -4.57 -13.531 1 23.31 1 MET B N 1
ATOM 2555 C CA . MET B 1 1 ? 36.531 -4.836 -14.211 1 23.31 1 MET B CA 1
ATOM 2556 C C . MET B 1 1 ? 35.438 -5.168 -13.203 1 23.31 1 MET B C 1
ATOM 2558 O O . MET B 1 1 ? 34.312 -5.531 -13.586 1 23.31 1 MET B O 1
ATOM 2562 N N . GLN B 1 2 ? 35.719 -5.531 -11.961 1 26.8 2 GLN B N 1
ATOM 2563 C CA . GLN B 1 2 ? 34.844 -6.129 -10.961 1 26.8 2 GLN B CA 1
ATOM 2564 C C . GLN B 1 2 ? 33.844 -5.102 -10.406 1 26.8 2 GLN B C 1
ATOM 2566 O O . GLN B 1 2 ? 32.938 -5.449 -9.664 1 26.8 2 GLN B O 1
ATOM 2571 N N . SER B 1 3 ? 34.219 -3.857 -10.359 1 28.98 3 SER B N 1
ATOM 2572 C CA . SER B 1 3 ? 33.5 -2.861 -9.57 1 28.98 3 SER B CA 1
ATOM 2573 C C . SER B 1 3 ? 32.188 -2.492 -10.211 1 28.98 3 SER B C 1
ATOM 2575 O O . SER B 1 3 ? 31.438 -1.656 -9.688 1 28.98 3 SER B O 1
ATOM 2577 N N . THR B 1 4 ? 32.031 -2.709 -11.586 1 31 4 THR B N 1
ATOM 2578 C CA . THR B 1 4 ? 30.891 -2.113 -12.297 1 31 4 THR B CA 1
ATOM 2579 C C . THR B 1 4 ? 29.609 -2.883 -12.023 1 31 4 THR B C 1
ATOM 2581 O O . THR B 1 4 ? 28.531 -2.479 -12.461 1 31 4 THR B O 1
ATOM 2584 N N . GLU B 1 5 ? 29.688 -4.184 -11.805 1 32.06 5 GLU B N 1
ATOM 2585 C CA . GLU B 1 5 ? 28.5 -5.039 -11.883 1 32.06 5 GLU B CA 1
ATOM 2586 C C . GLU B 1 5 ? 27.594 -4.836 -10.672 1 32.06 5 GLU B C 1
ATOM 2588 O O . GLU B 1 5 ? 26.531 -5.457 -10.578 1 32.06 5 GLU B O 1
ATOM 2593 N N . THR B 1 6 ? 28.062 -4.426 -9.602 1 33.66 6 THR B N 1
ATOM 2594 C CA . THR B 1 6 ? 27.234 -4.367 -8.406 1 33.66 6 THR B CA 1
ATOM 2595 C C . THR B 1 6 ? 26.125 -3.344 -8.578 1 33.66 6 THR B C 1
ATOM 2597 O O . THR B 1 6 ? 25.25 -3.217 -7.711 1 33.66 6 THR B O 1
ATOM 2600 N N . ALA B 1 7 ? 26.359 -2.305 -9.32 1 39.06 7 ALA B N 1
ATOM 2601 C CA . ALA B 1 7 ? 25.5 -1.115 -9.281 1 39.06 7 ALA B CA 1
ATOM 2602 C C . ALA B 1 7 ? 24.078 -1.442 -9.711 1 39.06 7 ALA B C 1
ATOM 2604 O O . ALA B 1 7 ? 23.141 -0.738 -9.352 1 39.06 7 ALA B O 1
ATOM 2605 N N . THR B 1 8 ? 23.812 -2.186 -10.906 1 39.62 8 THR B N 1
ATOM 2606 C CA . THR B 1 8 ? 22.641 -2.094 -11.766 1 39.62 8 THR B CA 1
ATOM 2607 C C . THR B 1 8 ? 21.484 -2.908 -11.195 1 39.62 8 THR B C 1
ATOM 2609 O O . THR B 1 8 ? 20.359 -2.84 -11.688 1 39.62 8 THR B O 1
ATOM 2612 N N . ALA B 1 9 ? 21.797 -4.059 -10.68 1 40.94 9 ALA B N 1
ATOM 2613 C CA . ALA B 1 9 ? 20.766 -5.02 -10.281 1 40.94 9 ALA B CA 1
ATOM 2614 C C . ALA B 1 9 ? 19.734 -4.375 -9.352 1 40.94 9 ALA B C 1
ATOM 2616 O O . ALA B 1 9 ? 18.594 -4.816 -9.281 1 40.94 9 ALA B O 1
ATOM 2617 N N . ASN B 1 10 ? 20.141 -3.545 -8.469 1 44.38 10 ASN B N 1
ATOM 2618 C CA . ASN B 1 10 ? 19.453 -3.104 -7.262 1 44.38 10 ASN B CA 1
ATOM 2619 C C . ASN B 1 10 ? 18.203 -2.303 -7.598 1 44.38 10 ASN B C 1
ATOM 2621 O O . ASN B 1 10 ? 17.406 -1.979 -6.711 1 44.38 10 ASN B O 1
ATOM 2625 N N . SER B 1 11 ? 18.234 -1.505 -8.82 1 46.56 11 SER B N 1
ATOM 2626 C CA . SER B 1 11 ? 17.672 -0.171 -9 1 46.56 11 SER B CA 1
ATOM 2627 C C . SER B 1 11 ? 16.219 -0.243 -9.453 1 46.56 11 SER B C 1
ATOM 2629 O O . SER B 1 11 ? 15.555 0.787 -9.609 1 46.56 11 SER B O 1
ATOM 2631 N N . ARG B 1 12 ? 15.523 -1.56 -9.766 1 61.94 12 ARG B N 1
ATOM 2632 C CA . ARG B 1 12 ? 14.312 -1.168 -10.477 1 61.94 12 ARG B CA 1
ATOM 2633 C C . ARG B 1 12 ? 13.062 -1.491 -9.664 1 61.94 12 ARG B C 1
ATOM 2635 O O . ARG B 1 12 ? 11.977 -1.68 -10.219 1 61.94 12 ARG B O 1
ATOM 2642 N N . PRO B 1 13 ? 13.273 -1.632 -8.391 1 74.12 13 PRO B N 1
ATOM 2643 C CA . PRO B 1 13 ? 12.133 -2.092 -7.586 1 74.12 13 PRO B CA 1
ATOM 2644 C C . PRO B 1 13 ? 10.984 -1.088 -7.559 1 74.12 13 PRO B C 1
ATOM 2646 O O . PRO B 1 13 ? 9.82 -1.482 -7.547 1 74.12 13 PRO B O 1
ATOM 2649 N N . TYR B 1 14 ? 11.234 0.094 -7.883 1 79.88 14 TYR B N 1
ATOM 2650 C CA . TYR B 1 14 ? 10.172 1.085 -7.809 1 79.88 14 TYR B CA 1
ATOM 2651 C C . TYR B 1 14 ? 9.305 1.049 -9.062 1 79.88 14 TYR B C 1
ATOM 2653 O O . TYR B 1 14 ? 8.094 1.265 -9 1 79.88 14 TYR B O 1
ATOM 2661 N N . LEU B 1 15 ? 10 0.751 -10.141 1 85.69 15 LEU B N 1
ATOM 2662 C CA . LEU B 1 15 ? 9.219 0.616 -11.367 1 85.69 15 LEU B CA 1
ATOM 2663 C C . LEU B 1 15 ? 8.297 -0.599 -11.297 1 85.69 15 LEU B C 1
ATOM 2665 O O . LEU B 1 15 ? 7.129 -0.521 -11.68 1 85.69 15 LEU B O 1
ATOM 2669 N N . ALA B 1 16 ? 8.859 -1.654 -10.781 1 89.5 16 ALA B N 1
ATOM 2670 C CA . ALA B 1 16 ? 8.062 -2.863 -10.602 1 89.5 16 ALA B CA 1
ATOM 2671 C C . ALA B 1 16 ? 6.871 -2.604 -9.68 1 89.5 16 ALA B C 1
ATOM 2673 O O . ALA B 1 16 ? 5.75 -3.029 -9.969 1 89.5 16 ALA B O 1
ATOM 2674 N N . LEU B 1 17 ? 7.121 -1.873 -8.664 1 89.94 17 LEU B N 1
ATOM 2675 C CA . LEU B 1 17 ? 6.074 -1.572 -7.695 1 89.94 17 LEU B CA 1
ATOM 2676 C C . LEU B 1 17 ? 5 -0.687 -8.312 1 89.94 17 LEU B C 1
ATOM 2678 O O . LEU B 1 17 ? 3.805 -0.961 -8.172 1 89.94 17 LEU B O 1
ATOM 2682 N N . GLY B 1 18 ? 5.43 0.341 -9.008 1 90.12 18 GLY B N 1
ATOM 2683 C CA . GLY B 1 18 ? 4.473 1.214 -9.672 1 90.12 18 GLY B CA 1
ATOM 2684 C C . GLY B 1 18 ? 3.605 0.489 -10.68 1 90.12 18 GLY B C 1
ATOM 2685 O O . GLY B 1 18 ? 2.385 0.667 -10.695 1 90.12 18 GLY B O 1
ATOM 2686 N N . LEU B 1 19 ? 4.199 -0.331 -11.438 1 92.31 19 LEU B N 1
ATOM 2687 C CA . LEU B 1 19 ? 3.469 -1.077 -12.453 1 92.31 19 LEU B CA 1
ATOM 2688 C C . LEU B 1 19 ? 2.541 -2.104 -11.812 1 92.31 19 LEU B C 1
ATOM 2690 O O . LEU B 1 19 ? 1.473 -2.404 -12.352 1 92.31 19 LEU B O 1
ATOM 2694 N N . THR B 1 20 ? 2.924 -2.625 -10.695 1 95.19 20 THR B N 1
ATOM 2695 C CA . THR B 1 20 ? 2.068 -3.539 -9.945 1 95.19 20 THR B CA 1
ATOM 2696 C C . THR B 1 20 ? 0.748 -2.869 -9.578 1 95.19 20 THR B C 1
ATOM 2698 O O . THR B 1 20 ? -0.323 -3.447 -9.773 1 95.19 20 THR B O 1
ATOM 2701 N N . PHE B 1 21 ? 0.831 -1.678 -9.094 1 95.06 21 PHE B N 1
ATOM 2702 C CA . PHE B 1 21 ? -0.38 -0.958 -8.711 1 95.06 21 PHE B CA 1
ATOM 2703 C C . PHE B 1 21 ? -1.263 -0.71 -9.93 1 95.06 21 PHE B C 1
ATOM 2705 O O . PHE B 1 21 ? -2.488 -0.831 -9.852 1 95.06 21 PHE B O 1
ATOM 2712 N N . LEU B 1 22 ? -0.633 -0.415 -11 1 93.62 22 LEU B N 1
ATOM 2713 C CA . LEU B 1 22 ? -1.393 -0.18 -12.219 1 93.62 22 LEU B CA 1
ATOM 2714 C C . LEU B 1 22 ? -2.072 -1.461 -12.695 1 93.62 22 LEU B C 1
ATOM 2716 O O . LEU B 1 22 ? -3.238 -1.438 -13.094 1 93.62 22 LEU B O 1
ATOM 2720 N N . LEU B 1 23 ? -1.336 -2.531 -12.602 1 96 23 LEU B N 1
ATOM 2721 C CA . LEU B 1 23 ? -1.881 -3.809 -13.039 1 96 23 LEU B CA 1
ATOM 2722 C C . LEU B 1 23 ? -3.059 -4.23 -12.172 1 96 23 LEU B C 1
ATOM 2724 O O . LEU B 1 23 ? -4.023 -4.816 -12.664 1 96 23 LEU B O 1
ATOM 2728 N N . LEU B 1 24 ? -2.967 -3.947 -10.883 1 97.31 24 LEU B N 1
ATOM 2729 C CA . LEU B 1 24 ? -4.09 -4.211 -9.992 1 97.31 24 LEU B CA 1
ATOM 2730 C C . LEU B 1 24 ? -5.336 -3.461 -10.445 1 97.31 24 LEU B C 1
ATOM 2732 O O . LEU B 1 24 ? -6.41 -4.055 -10.578 1 97.31 24 LEU B O 1
ATOM 2736 N N . GLY B 1 25 ? -5.117 -2.234 -10.727 1 95.75 25 GLY B N 1
ATOM 2737 C CA . GLY B 1 25 ? -6.227 -1.407 -11.172 1 95.75 25 GLY B CA 1
ATOM 2738 C C . GLY B 1 25 ? -6.816 -1.865 -12.492 1 95.75 25 GLY B C 1
ATOM 2739 O O . GLY B 1 25 ? -8.039 -1.965 -12.633 1 95.75 25 GLY B O 1
ATOM 2740 N N . VAL B 1 26 ? -5.984 -2.236 -13.375 1 93.25 26 VAL B N 1
ATOM 2741 C CA . VAL B 1 26 ? -6.418 -2.688 -14.688 1 93.25 26 VAL B CA 1
ATOM 2742 C C . VAL B 1 26 ? -7.176 -4.004 -14.562 1 93.25 26 VAL B C 1
ATOM 2744 O O . VAL B 1 26 ? -8.195 -4.211 -15.227 1 93.25 26 VAL B O 1
ATOM 2747 N N . GLY B 1 27 ? -6.668 -4.82 -13.734 1 94.75 27 GLY B N 1
ATOM 2748 C CA . GLY B 1 27 ? -7.359 -6.082 -13.508 1 94.75 27 GLY B CA 1
ATOM 2749 C C . GLY B 1 27 ? -8.773 -5.902 -12.984 1 94.75 27 GLY B C 1
ATOM 2750 O O . GLY B 1 27 ? -9.711 -6.52 -13.484 1 94.75 27 GLY B O 1
ATOM 2751 N N . TYR B 1 28 ? -8.93 -5.02 -12.078 1 93.81 28 TYR B N 1
ATOM 2752 C CA . TYR B 1 28 ? -10.234 -4.77 -11.477 1 93.81 28 TYR B CA 1
ATOM 2753 C C . TYR B 1 28 ? -11.148 -4.031 -12.438 1 93.81 28 TYR B C 1
ATOM 2755 O O . TYR B 1 28 ? -12.344 -4.336 -12.531 1 93.81 28 TYR B O 1
ATOM 2763 N N . ALA B 1 29 ? -10.617 -3.135 -13.172 1 93.56 29 ALA B N 1
ATOM 2764 C CA . ALA B 1 29 ? -11.453 -2.201 -13.922 1 93.56 29 ALA B CA 1
ATOM 2765 C C . ALA B 1 29 ? -11.742 -2.725 -15.328 1 93.56 29 ALA B C 1
ATOM 2767 O O . ALA B 1 29 ? -12.57 -2.162 -16.047 1 93.56 29 ALA B O 1
ATOM 2768 N N . ASN B 1 30 ? -11.078 -3.799 -15.68 1 92.06 30 ASN B N 1
ATOM 2769 C CA . ASN B 1 30 ? -11.328 -4.367 -17 1 92.06 30 ASN B CA 1
ATOM 2770 C C . ASN B 1 30 ? -12.789 -4.773 -17.172 1 92.06 30 ASN B C 1
ATOM 2772 O O . ASN B 1 30 ? -13.273 -5.664 -16.469 1 92.06 30 ASN B O 1
ATOM 2776 N N . PRO B 1 31 ? -13.492 -4.141 -18.094 1 89.19 31 PRO B N 1
ATOM 2777 C CA . PRO B 1 31 ? -14.93 -4.426 -18.219 1 89.19 31 PRO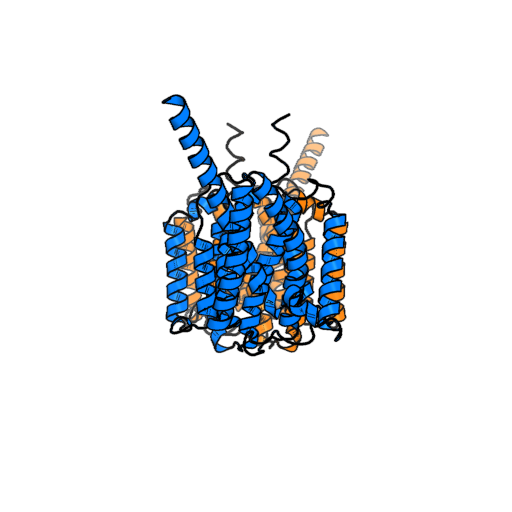 B CA 1
ATOM 2778 C C . PRO B 1 31 ? -15.203 -5.719 -18.984 1 89.19 31 PRO B C 1
ATOM 2780 O O . PRO B 1 31 ? -16.344 -6.199 -19 1 89.19 31 PRO B O 1
ATOM 2783 N N . TRP B 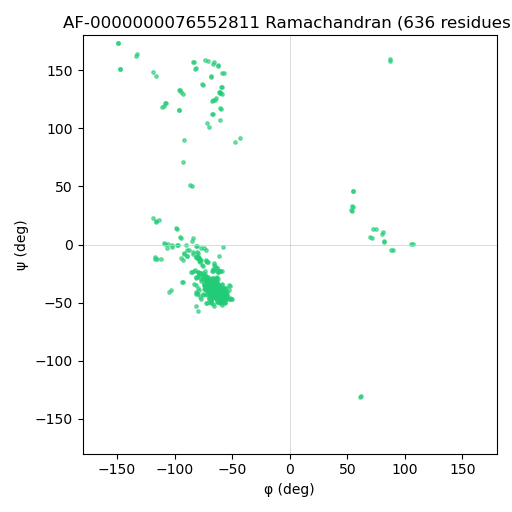1 32 ? -14.242 -6.273 -19.609 1 92.12 32 TRP B N 1
ATOM 2784 C CA . TRP B 1 32 ? -14.422 -7.496 -20.391 1 92.12 32 TRP B CA 1
ATOM 2785 C C . TRP B 1 32 ? -14.062 -8.727 -19.562 1 92.12 32 TRP B C 1
ATOM 2787 O O . TRP B 1 32 ? -13 -8.766 -18.922 1 92.12 32 TRP B O 1
ATOM 2797 N N . PRO B 1 33 ? -14.938 -9.711 -19.625 1 94.62 33 PRO B N 1
ATOM 2798 C CA . PRO B 1 33 ? -14.617 -10.922 -18.875 1 94.62 33 PRO B CA 1
ATOM 2799 C C . PRO B 1 33 ? -13.422 -11.68 -19.438 1 94.62 33 PRO B C 1
ATOM 2801 O O . PRO B 1 33 ? -13.453 -12.109 -20.594 1 94.62 33 PRO B O 1
ATOM 2804 N N . LEU B 1 34 ? -12.469 -11.891 -18.641 1 95.62 34 LEU B N 1
ATOM 2805 C CA . LEU B 1 34 ? -11.297 -12.633 -19.094 1 95.62 34 LEU B CA 1
ATOM 2806 C C . LEU B 1 34 ? -11.555 -14.133 -19.047 1 95.62 34 LEU B C 1
ATOM 2808 O O . LEU B 1 34 ? -10.93 -14.898 -19.781 1 95.62 34 LEU B O 1
ATOM 2812 N N . VAL B 1 35 ? -12.43 -14.539 -18.141 1 94.31 35 VAL B N 1
ATOM 2813 C CA . VAL B 1 35 ? -12.883 -15.922 -18.047 1 94.31 35 VAL B CA 1
ATOM 2814 C C . VAL B 1 35 ? -14.398 -15.969 -17.922 1 94.31 35 VAL B C 1
ATOM 2816 O O . VAL B 1 35 ? -15.016 -15 -17.469 1 94.31 35 VAL B O 1
ATOM 2819 N N . THR B 1 36 ? -14.992 -17.109 -18.141 1 90.38 36 THR B N 1
ATOM 2820 C CA . THR B 1 36 ? -16.453 -17.188 -18.25 1 90.38 36 THR B CA 1
ATOM 2821 C C . THR B 1 36 ? -17.078 -17.531 -16.906 1 90.38 36 THR B C 1
ATOM 2823 O O . THR B 1 36 ? -18.219 -17.156 -16.641 1 90.38 36 THR B O 1
ATOM 2826 N N . SER B 1 37 ? -16.359 -18.297 -16.141 1 86.56 37 SER B N 1
ATOM 2827 C CA . SER B 1 37 ? -16.922 -18.719 -14.867 1 86.56 37 SER B CA 1
ATOM 2828 C C . SER B 1 37 ? -15.828 -18.875 -13.812 1 86.56 37 SER B C 1
ATOM 2830 O O . SER B 1 37 ? -14.672 -19.125 -14.141 1 86.56 37 SER B O 1
ATOM 2832 N N . PRO B 1 38 ? -16.266 -18.656 -12.57 1 87.06 38 PRO B N 1
ATOM 2833 C CA . PRO B 1 38 ? -15.297 -18.906 -11.508 1 87.06 38 PRO B CA 1
ATOM 2834 C C . PRO B 1 38 ? -14.789 -20.344 -11.5 1 87.06 38 PRO B C 1
ATOM 2836 O O . PRO B 1 38 ? -15.516 -21.266 -11.883 1 87.06 38 PRO B O 1
ATOM 2839 N N . PRO B 1 39 ? -13.531 -20.469 -11.086 1 82.75 39 PRO B N 1
ATOM 2840 C CA . PRO B 1 39 ? -13 -21.828 -10.984 1 82.75 39 PRO B CA 1
ATOM 2841 C C . PRO B 1 39 ? -13.797 -22.719 -10.031 1 82.75 39 PRO B C 1
ATOM 2843 O O . PRO B 1 39 ? -14.148 -22.281 -8.93 1 82.75 39 PRO B O 1
ATOM 2846 N N . ALA B 1 40 ? -14.039 -23.906 -10.5 1 81.12 40 ALA B N 1
ATOM 2847 C CA . ALA B 1 40 ? -14.828 -24.828 -9.695 1 81.12 40 ALA B CA 1
ATOM 2848 C C . ALA B 1 40 ? -14.141 -25.141 -8.367 1 81.12 40 ALA B C 1
ATOM 2850 O O . ALA B 1 40 ? -12.938 -25.391 -8.328 1 81.12 40 ALA B O 1
ATOM 2851 N N . GLY B 1 41 ? -14.906 -25.031 -7.309 1 79.5 41 GLY B N 1
ATOM 2852 C CA . GLY B 1 41 ? -14.391 -25.406 -6.004 1 79.5 41 GLY B CA 1
ATOM 2853 C C . GLY B 1 41 ? -13.68 -24.266 -5.289 1 79.5 41 GLY B C 1
ATOM 2854 O O . GLY B 1 41 ? -13.297 -24.406 -4.129 1 79.5 41 GLY B O 1
ATOM 2855 N N . MET B 1 42 ? -13.609 -23.219 -6.09 1 78.62 42 MET B N 1
ATOM 2856 C CA . MET B 1 42 ? -12.922 -22.094 -5.445 1 78.62 42 MET B CA 1
ATOM 2857 C C . MET B 1 42 ? -13.922 -21.125 -4.828 1 78.62 42 MET B C 1
ATOM 2859 O O . MET B 1 42 ? -14.773 -20.578 -5.527 1 78.62 42 MET B O 1
ATOM 2863 N N . TRP B 1 43 ? -13.867 -21.031 -3.561 1 79.44 43 TRP B N 1
ATOM 2864 C CA . TRP B 1 43 ? -14.602 -20.062 -2.746 1 79.44 43 TRP B CA 1
ATOM 2865 C C . TRP B 1 43 ? -16.094 -20.141 -3.035 1 79.44 43 TRP B C 1
ATOM 2867 O O . TRP B 1 43 ? -16.766 -19.109 -3.125 1 79.44 43 TRP B O 1
ATOM 2877 N N . ASN B 1 44 ? -16.578 -21.297 -3.352 1 71 44 ASN B N 1
ATOM 2878 C CA . ASN B 1 44 ? -17.984 -21.609 -3.549 1 71 44 ASN B CA 1
ATOM 2879 C C . ASN B 1 44 ? -18.625 -20.672 -4.566 1 71 44 ASN B C 1
ATOM 2881 O O . ASN B 1 44 ? -19.766 -20.234 -4.383 1 71 44 ASN B O 1
ATOM 2885 N N . GLY B 1 45 ? -17.797 -20.219 -5.449 1 72 45 GLY B N 1
ATOM 2886 C CA . GLY B 1 45 ? -18.328 -19.391 -6.52 1 72 45 GLY B CA 1
ATOM 2887 C C . GLY B 1 45 ? -18.547 -17.953 -6.105 1 72 45 GLY B C 1
ATOM 2888 O O . GLY B 1 45 ? -19.172 -17.172 -6.828 1 72 45 GLY B O 1
ATOM 2889 N N . GLN B 1 46 ? -18.062 -17.656 -5.008 1 78.75 46 GLN B N 1
ATOM 2890 C CA . GLN B 1 46 ? -18.281 -16.312 -4.473 1 78.75 46 GLN B CA 1
ATOM 2891 C C . GLN B 1 46 ? -17.219 -15.344 -4.98 1 78.75 46 GLN B C 1
ATOM 2893 O O . GLN B 1 46 ? -16.516 -14.727 -4.188 1 78.75 46 GLN B O 1
ATOM 2898 N N . LEU B 1 47 ? -17 -15.305 -6.285 1 87.38 47 LEU B N 1
ATOM 2899 C CA . LEU B 1 47 ? -16.109 -14.336 -6.898 1 87.38 47 LEU B CA 1
ATOM 2900 C C . LEU B 1 47 ? -16.891 -13.305 -7.707 1 87.38 47 LEU B C 1
ATOM 2902 O O . LEU B 1 47 ? -17.609 -13.664 -8.641 1 87.38 47 LEU B O 1
ATOM 2906 N N . ALA B 1 48 ? -16.703 -12.102 -7.25 1 89.5 48 ALA B N 1
ATOM 2907 C CA . ALA B 1 48 ? -17.297 -11.023 -8.047 1 89.5 48 ALA B CA 1
ATOM 2908 C C . ALA B 1 48 ? -16.609 -10.922 -9.414 1 89.5 48 ALA B C 1
ATOM 2910 O O . ALA B 1 48 ? -15.492 -11.406 -9.594 1 89.5 48 ALA B O 1
ATOM 2911 N N . PHE B 1 49 ? -17.281 -10.414 -10.352 1 91.5 49 PHE B N 1
ATOM 2912 C CA . PHE B 1 49 ? -16.797 -10.281 -11.719 1 91.5 49 PHE B CA 1
ATOM 2913 C C . PHE B 1 49 ? -15.414 -9.633 -11.75 1 91.5 49 PHE B C 1
ATOM 2915 O O . PHE B 1 49 ? -14.508 -10.133 -12.406 1 91.5 49 PHE B O 1
ATOM 2922 N N . GLU B 1 50 ? -15.203 -8.516 -11.008 1 92.94 50 GLU B N 1
ATOM 2923 C CA . GLU B 1 50 ? -13.961 -7.754 -10.992 1 92.94 50 GLU B CA 1
ATOM 2924 C C . GLU B 1 50 ? -12.82 -8.57 -10.391 1 92.94 50 GLU B C 1
ATOM 2926 O O . GLU B 1 50 ? -11.68 -8.492 -10.859 1 92.94 50 GLU B O 1
ATOM 2931 N N . VAL B 1 51 ? -13.195 -9.328 -9.383 1 93.75 51 VAL B N 1
ATOM 2932 C CA . VAL B 1 51 ? -12.203 -10.156 -8.711 1 93.75 51 VAL B CA 1
ATOM 2933 C C . VAL B 1 51 ? -11.781 -11.312 -9.617 1 93.75 51 VAL B C 1
ATOM 2935 O O . VAL B 1 51 ? -10.609 -11.68 -9.664 1 93.75 51 VAL B O 1
ATOM 2938 N N . LEU B 1 52 ? -12.758 -11.844 -10.336 1 94.69 52 LEU B N 1
ATOM 2939 C CA . LEU B 1 52 ? -12.477 -12.922 -11.273 1 94.69 52 LEU B CA 1
ATOM 2940 C C . LEU B 1 52 ? -11.562 -12.445 -12.398 1 94.69 52 LEU B C 1
ATOM 2942 O O . LEU B 1 52 ? -10.633 -13.148 -12.789 1 94.69 52 LEU B O 1
ATOM 2946 N N . ASN B 1 53 ? -11.758 -11.297 -12.875 1 96.12 53 ASN B N 1
ATOM 2947 C CA . ASN B 1 53 ? -10.891 -10.703 -13.883 1 96.12 53 ASN B CA 1
ATOM 2948 C C . ASN B 1 53 ? -9.477 -10.5 -13.352 1 96.12 53 ASN B C 1
ATOM 2950 O O . ASN B 1 53 ? -8.5 -10.805 -14.047 1 96.12 53 ASN B O 1
ATOM 2954 N N . LEU B 1 54 ? -9.398 -9.961 -12.203 1 96.69 54 LEU B N 1
ATOM 2955 C CA . LEU B 1 54 ? -8.086 -9.758 -11.594 1 96.69 54 LEU B CA 1
ATOM 2956 C C . LEU B 1 54 ? -7.348 -11.086 -11.445 1 96.69 54 LEU B C 1
ATOM 2958 O O . LEU B 1 54 ? -6.164 -11.18 -11.781 1 96.69 54 LEU B O 1
ATOM 2962 N N . TYR B 1 55 ? -8.055 -12.062 -10.969 1 95.94 55 TYR B N 1
ATOM 2963 C CA . TYR B 1 55 ? -7.43 -13.359 -10.766 1 95.94 55 TYR B CA 1
ATOM 2964 C C . TYR B 1 55 ? -7.004 -13.977 -12.094 1 95.94 55 TYR B C 1
ATOM 2966 O O . TYR B 1 55 ? -5.914 -14.547 -12.195 1 95.94 55 TYR B O 1
ATOM 2974 N N . ALA B 1 56 ? -7.879 -13.883 -13.055 1 96.62 56 ALA B N 1
ATOM 2975 C CA . ALA B 1 56 ? -7.539 -14.383 -14.383 1 96.62 56 ALA B CA 1
ATOM 2976 C C . ALA B 1 56 ? -6.273 -13.719 -14.914 1 96.62 56 ALA B C 1
ATOM 2978 O O . ALA B 1 56 ? -5.414 -14.375 -15.5 1 96.62 56 ALA B O 1
ATOM 2979 N N . LEU B 1 57 ? -6.18 -12.445 -14.695 1 97.5 57 LEU B N 1
ATOM 2980 C CA . LEU B 1 57 ? -4.996 -11.711 -15.125 1 97.5 57 LEU B CA 1
ATOM 2981 C C . LEU B 1 57 ? -3.746 -12.227 -14.422 1 97.5 57 LEU B C 1
ATOM 2983 O O . LEU B 1 57 ? -2.695 -12.383 -15.047 1 97.5 57 LEU B O 1
ATOM 2987 N N . VAL B 1 58 ? -3.857 -12.469 -13.141 1 97.31 58 VAL B N 1
ATOM 2988 C CA . VAL B 1 58 ? -2.762 -13.039 -12.367 1 97.31 58 VAL B CA 1
ATOM 2989 C C . VAL B 1 58 ? -2.332 -14.367 -12.992 1 97.31 58 VAL B C 1
ATOM 2991 O O . VAL B 1 58 ? -1.138 -14.625 -13.156 1 97.31 58 VAL B O 1
ATOM 2994 N N . VAL B 1 59 ? -3.277 -15.141 -13.344 1 96.94 59 VAL B N 1
ATOM 2995 C CA . VAL B 1 59 ? -3.039 -16.484 -13.852 1 96.94 59 VAL B CA 1
ATOM 2996 C C . VAL B 1 59 ? -2.357 -16.422 -15.219 1 96.94 59 VAL B C 1
ATOM 2998 O O . VAL B 1 59 ? -1.323 -17.047 -15.438 1 96.94 59 VAL B O 1
ATOM 3001 N N . PHE B 1 60 ? -2.871 -15.633 -16.078 1 97.62 60 PHE B N 1
ATOM 3002 C CA . PHE B 1 60 ? -2.35 -15.562 -17.438 1 97.62 60 PHE B CA 1
ATOM 3003 C C . PHE B 1 60 ? -0.94 -14.984 -17.438 1 97.62 60 PHE B C 1
ATOM 3005 O O . PHE B 1 60 ? -0.06 -15.5 -18.141 1 97.62 60 PHE B O 1
ATOM 3012 N N . LEU B 1 61 ? -0.738 -13.992 -16.688 1 97.56 61 LEU B N 1
ATOM 3013 C CA . LEU B 1 61 ? 0.605 -13.43 -16.578 1 97.56 61 LEU B CA 1
ATOM 3014 C C . LEU B 1 61 ? 1.524 -14.367 -15.805 1 97.56 61 LEU B C 1
ATOM 3016 O O . LEU B 1 61 ? 2.74 -14.367 -16.016 1 97.56 61 LEU B O 1
ATOM 3020 N N . GLY B 1 62 ? 0.945 -15.125 -14.938 1 97.31 62 GLY B N 1
ATOM 3021 C CA . GLY B 1 62 ? 1.704 -16.141 -14.211 1 97.31 62 GLY B CA 1
ATOM 3022 C C . GLY B 1 62 ? 2.283 -17.203 -15.117 1 97.31 62 GLY B C 1
ATOM 3023 O O . GLY B 1 62 ? 3.422 -17.641 -14.922 1 97.31 62 GLY B O 1
ATOM 3024 N N . TRP B 1 63 ? 1.571 -17.547 -16.062 1 97 63 TRP B N 1
ATOM 3025 C CA . TRP B 1 63 ? 2.055 -18.547 -17.016 1 97 63 TRP B CA 1
ATOM 3026 C C . TRP B 1 63 ? 3.225 -18.016 -17.828 1 97 63 TRP B C 1
ATOM 3028 O O . TRP B 1 63 ? 4.176 -18.75 -18.109 1 97 63 TRP B O 1
ATOM 3038 N N . ALA B 1 64 ? 3.107 -16.75 -18.203 1 97.06 64 ALA B N 1
ATOM 3039 C CA . ALA B 1 64 ? 4.258 -16.141 -18.859 1 97.06 64 ALA B CA 1
ATOM 3040 C C . ALA B 1 64 ? 5.492 -16.188 -17.953 1 97.06 64 ALA B C 1
ATOM 3042 O O . ALA B 1 64 ? 6.582 -16.547 -18.406 1 97.06 64 ALA B O 1
ATOM 3043 N N . HIS B 1 65 ? 5.301 -15.883 -16.781 1 96.06 65 HIS B N 1
ATOM 3044 C CA . HIS B 1 65 ? 6.383 -15.922 -15.812 1 96.06 65 HIS B CA 1
ATOM 3045 C C . HIS B 1 65 ? 6.953 -17.328 -15.672 1 96.06 65 HIS B C 1
ATOM 3047 O O . HIS B 1 65 ? 8.164 -17.5 -15.555 1 96.06 65 HIS B O 1
ATOM 3053 N N . PHE B 1 66 ? 6.086 -18.344 -15.727 1 95.88 66 PHE B N 1
ATOM 3054 C CA . PHE B 1 66 ? 6.508 -19.719 -15.555 1 95.88 66 PHE B CA 1
ATOM 3055 C C . PHE B 1 66 ? 7.457 -20.156 -16.672 1 95.88 66 PHE B C 1
ATOM 3057 O O . PHE B 1 66 ? 8.367 -20.953 -16.453 1 95.88 66 PHE B O 1
ATOM 3064 N N . LEU B 1 67 ? 7.238 -19.594 -17.797 1 94.06 67 LEU B N 1
ATOM 3065 C CA . LEU B 1 67 ? 8.141 -19.922 -18.891 1 94.06 67 LEU B CA 1
ATOM 3066 C C . LEU B 1 67 ? 9.578 -19.578 -18.531 1 94.06 67 LEU B C 1
ATOM 3068 O O . LEU B 1 67 ? 10.484 -20.406 -18.734 1 94.06 67 LEU B O 1
ATOM 3072 N N . TYR B 1 68 ? 9.703 -18.5 -17.953 1 92.94 68 TYR B N 1
ATOM 3073 C CA . TYR B 1 68 ? 11.039 -18.062 -17.594 1 92.94 68 TYR B CA 1
ATOM 3074 C C . TYR B 1 68 ? 11.523 -18.75 -16.328 1 92.94 68 TYR B C 1
ATOM 3076 O O . TYR B 1 68 ? 12.703 -19.109 -16.219 1 92.94 68 TYR B O 1
ATOM 3084 N N . ALA B 1 69 ? 10.641 -18.938 -15.422 1 93.56 69 ALA B N 1
ATOM 3085 C CA . ALA B 1 69 ? 11.016 -19.578 -14.164 1 93.56 69 ALA B CA 1
ATOM 3086 C C . ALA B 1 69 ? 11.484 -21.016 -14.383 1 93.56 69 ALA B C 1
ATOM 3088 O O . ALA B 1 69 ? 12.516 -21.422 -13.844 1 93.56 69 ALA B O 1
ATOM 3089 N N . TRP B 1 70 ? 10.773 -21.734 -15.156 1 93.62 70 TRP B N 1
ATOM 3090 C CA . TRP B 1 70 ? 11.133 -23.109 -15.422 1 93.62 70 TRP B CA 1
ATOM 3091 C C . TRP B 1 70 ? 12.398 -23.203 -16.281 1 93.62 70 TRP B C 1
ATOM 3093 O O . TRP B 1 70 ? 13.203 -24.125 -16.125 1 93.62 70 TRP B O 1
ATOM 3103 N N . GLN B 1 71 ? 12.531 -22.281 -17.156 1 91.5 71 GLN B N 1
ATOM 3104 C CA . GLN B 1 71 ? 13.781 -22.219 -17.922 1 91.5 71 GLN B CA 1
ATOM 3105 C C . GLN B 1 71 ? 14.977 -22.031 -17 1 91.5 71 GLN B C 1
ATOM 3107 O O . GLN B 1 71 ? 16.016 -22.672 -17.172 1 91.5 71 GLN B O 1
ATOM 3112 N N . GLY B 1 72 ? 14.75 -21.109 -16.094 1 89.12 72 GLY B N 1
ATOM 3113 C CA . GLY B 1 72 ? 15.805 -20.906 -15.117 1 89.12 72 GLY B CA 1
ATOM 3114 C C . GLY B 1 72 ? 16.109 -22.156 -14.305 1 89.12 72 GLY B C 1
ATOM 3115 O O . GLY B 1 72 ? 17.281 -22.469 -14.062 1 89.12 72 GLY B O 1
ATOM 3116 N N . GLN B 1 73 ? 15.18 -22.828 -13.969 1 90.38 73 GLN B N 1
ATOM 3117 C CA . GLN B 1 73 ? 15.359 -24.062 -13.195 1 90.38 73 GLN B CA 1
ATOM 3118 C C . GLN B 1 73 ? 16.031 -25.141 -14.031 1 90.38 73 GLN B C 1
ATOM 3120 O O . GLN B 1 73 ? 16.891 -25.875 -13.531 1 90.38 73 GLN B O 1
ATOM 3125 N N . TRP B 1 74 ? 15.594 -25.203 -15.211 1 92.25 74 TRP B N 1
ATOM 3126 C CA . TRP B 1 74 ? 16.188 -26.172 -16.125 1 92.25 74 TRP B CA 1
ATOM 3127 C C . TRP B 1 74 ? 17.688 -25.906 -16.297 1 92.25 74 TRP B C 1
ATOM 3129 O O . TRP B 1 74 ? 18.5 -26.844 -16.219 1 92.25 74 TRP B O 1
ATOM 3139 N N . LYS B 1 75 ? 18.062 -24.703 -16.484 1 89.06 75 LYS B N 1
ATOM 3140 C CA . LYS B 1 75 ? 19.469 -24.328 -16.641 1 89.06 75 LYS B CA 1
ATOM 3141 C C . LYS B 1 75 ? 20.25 -24.578 -15.352 1 89.06 75 LYS B C 1
ATOM 3143 O O . LYS B 1 75 ? 21.375 -25.078 -15.391 1 89.06 75 LYS B O 1
ATOM 3148 N N . ALA B 1 76 ? 19.625 -24.25 -14.297 1 89 76 ALA B N 1
ATOM 3149 C CA . ALA B 1 76 ? 20.297 -24.453 -13.008 1 89 76 ALA B CA 1
ATOM 3150 C C . ALA B 1 76 ? 20.516 -25.922 -12.719 1 89 76 ALA B C 1
ATOM 3152 O O . ALA B 1 76 ? 21.531 -26.312 -12.133 1 89 76 ALA B O 1
ATOM 3153 N N . SER B 1 77 ? 19.594 -26.75 -13.117 1 92.19 77 SER B N 1
ATOM 3154 C CA . SER B 1 77 ? 19.719 -28.188 -12.875 1 92.19 77 SER B CA 1
ATOM 3155 C C . SER B 1 77 ? 20.797 -28.812 -13.758 1 92.19 77 SER B C 1
ATOM 3157 O O . SER B 1 77 ? 21.266 -29.922 -13.484 1 92.19 77 SER B O 1
ATOM 3159 N N . GLY B 1 78 ? 21.203 -28.078 -14.758 1 91.31 78 GLY B N 1
ATOM 3160 C CA . GLY B 1 78 ? 22.266 -28.531 -15.648 1 91.31 78 GLY B CA 1
ATOM 3161 C C . GLY B 1 78 ? 23.609 -28.656 -14.961 1 91.31 78 GLY B C 1
ATOM 3162 O O . GLY B 1 78 ? 24.531 -29.297 -15.484 1 91.31 78 GLY B O 1
ATOM 3163 N N . ARG B 1 79 ? 23.703 -28.062 -13.883 1 89.62 79 ARG B N 1
ATOM 3164 C CA . ARG B 1 79 ? 24.969 -28.125 -13.141 1 89.62 79 ARG B CA 1
ATOM 3165 C C . ARG B 1 79 ? 25.094 -29.438 -12.383 1 89.62 79 ARG B C 1
ATOM 3167 O O . ARG B 1 79 ? 26.172 -29.781 -11.906 1 89.62 79 ARG B O 1
ATOM 3174 N N . LEU B 1 80 ? 24.047 -30.188 -12.328 1 91.56 80 LEU B N 1
ATOM 3175 C CA . LEU B 1 80 ? 24.062 -31.5 -11.688 1 91.56 80 LEU B CA 1
ATOM 3176 C C . LEU B 1 80 ? 24.562 -32.562 -12.648 1 91.56 80 LEU B C 1
ATOM 3178 O O . LEU B 1 80 ? 24.547 -32.375 -13.867 1 91.56 80 LEU B O 1
ATOM 3182 N N . THR B 1 81 ? 25.062 -33.656 -12.094 1 91.5 81 THR B N 1
ATOM 3183 C CA . THR B 1 81 ? 25.375 -34.812 -12.93 1 91.5 81 THR B CA 1
ATOM 3184 C C . THR B 1 81 ? 24.125 -35.375 -13.609 1 91.5 81 THR B C 1
ATOM 3186 O O . THR B 1 81 ? 23.016 -35.156 -13.125 1 91.5 81 THR B O 1
ATOM 3189 N N . PRO B 1 82 ? 24.281 -36 -14.695 1 92.75 82 PRO B N 1
ATOM 3190 C CA . PRO B 1 82 ? 23.109 -36.469 -15.43 1 92.75 82 PRO B CA 1
ATOM 3191 C C . PRO B 1 82 ? 22.172 -37.344 -14.57 1 92.75 82 PRO B C 1
ATOM 3193 O O . PRO B 1 82 ? 20.953 -37.188 -14.633 1 92.75 82 PRO B O 1
ATOM 3196 N N . LEU B 1 83 ? 22.688 -38.25 -13.812 1 92.62 83 LEU B N 1
ATOM 3197 C CA . LEU B 1 83 ? 21.875 -39.094 -12.953 1 92.62 83 LEU B CA 1
ATOM 3198 C C . LEU B 1 83 ? 21.141 -38.25 -11.906 1 92.62 83 LEU B C 1
ATOM 3200 O O . LEU B 1 83 ? 19.938 -38.438 -11.688 1 92.62 83 LEU B O 1
ATOM 3204 N N . ARG B 1 84 ? 21.766 -37.344 -11.32 1 92.31 84 ARG B N 1
ATOM 3205 C CA . ARG B 1 84 ? 21.156 -36.5 -10.289 1 92.31 84 ARG B CA 1
ATOM 3206 C C . ARG B 1 84 ? 20.109 -35.562 -10.891 1 92.31 84 ARG B C 1
ATOM 3208 O O . ARG B 1 84 ? 19.109 -35.25 -10.25 1 92.31 84 ARG B O 1
ATOM 3215 N N . ARG B 1 85 ? 20.453 -35.094 -12 1 94.88 85 ARG B N 1
ATOM 3216 C CA . ARG B 1 85 ? 19.484 -34.281 -12.695 1 94.88 85 ARG B CA 1
ATOM 3217 C C . ARG B 1 85 ? 18.203 -35.031 -12.969 1 94.88 85 ARG B C 1
ATOM 3219 O O . ARG B 1 85 ? 17.109 -34.5 -12.742 1 94.88 85 ARG B O 1
ATOM 3226 N N . ALA B 1 86 ? 18.406 -36.312 -13.406 1 95.38 86 ALA B N 1
ATOM 3227 C CA . ALA B 1 86 ? 17.234 -37.156 -13.656 1 95.38 86 ALA B CA 1
ATOM 3228 C C . ALA B 1 86 ? 16.453 -37.406 -12.367 1 95.38 86 ALA B C 1
ATOM 3230 O O . ALA B 1 86 ? 15.227 -37.375 -12.367 1 95.38 86 ALA B O 1
ATOM 3231 N N . LEU B 1 87 ? 17.109 -37.656 -11.305 1 94.62 87 LEU B N 1
ATOM 3232 C CA . LEU B 1 87 ? 16.453 -37.906 -10.023 1 94.62 87 LEU B CA 1
ATOM 3233 C C . LEU B 1 87 ? 15.75 -36.656 -9.516 1 94.62 87 LEU B C 1
ATOM 3235 O O . LEU B 1 87 ? 14.68 -36.75 -8.914 1 94.62 87 LEU B O 1
ATOM 3239 N N . TYR B 1 88 ? 16.375 -35.5 -9.711 1 95.12 88 TYR B N 1
ATOM 3240 C CA . TYR B 1 88 ? 15.742 -34.25 -9.336 1 95.12 88 TYR B CA 1
ATOM 3241 C C . TYR B 1 88 ? 14.414 -34.062 -10.07 1 95.12 88 TYR B C 1
ATOM 3243 O O . TYR B 1 88 ? 13.383 -33.812 -9.445 1 95.12 88 TYR B O 1
ATOM 3251 N N . TRP B 1 89 ? 14.43 -34.219 -11.32 1 97.06 89 TRP B N 1
ATOM 3252 C CA . TRP B 1 89 ? 13.211 -34 -12.094 1 97.06 89 TRP B CA 1
ATOM 3253 C C . TRP B 1 89 ? 12.195 -35.094 -11.812 1 97.06 89 TRP B C 1
ATOM 3255 O O . TRP B 1 89 ? 10.984 -34.875 -11.867 1 97.06 89 TRP B O 1
ATOM 3265 N N . GLY B 1 90 ? 12.688 -36.375 -11.492 1 97 90 GLY B N 1
ATOM 3266 C CA . GLY B 1 90 ? 11.812 -37.406 -10.984 1 97 90 GLY B CA 1
ATOM 3267 C C . GLY B 1 90 ? 11.094 -37.031 -9.703 1 97 90 GLY B C 1
ATOM 3268 O O . GLY B 1 90 ? 9.914 -37.312 -9.523 1 97 90 GLY B O 1
ATOM 3269 N N . THR B 1 91 ? 11.82 -36.312 -8.828 1 96.5 91 THR B N 1
ATOM 3270 C CA . THR B 1 91 ? 11.234 -35.844 -7.582 1 96.5 91 THR B CA 1
ATOM 3271 C C . THR B 1 91 ? 10.188 -34.781 -7.859 1 96.5 91 THR B C 1
ATOM 3273 O O . THR B 1 91 ? 9.156 -34.719 -7.184 1 96.5 91 THR B O 1
ATOM 3276 N N . VAL B 1 92 ? 10.453 -33.938 -8.797 1 96.88 92 VAL B N 1
ATOM 3277 C CA . VAL B 1 92 ? 9.5 -32.875 -9.164 1 96.88 92 VAL B CA 1
ATOM 3278 C C . VAL B 1 92 ? 8.227 -33.531 -9.711 1 96.88 92 VAL B C 1
ATOM 3280 O O . VAL B 1 92 ? 7.117 -33.094 -9.367 1 96.88 92 VAL B O 1
ATOM 3283 N N . ALA B 1 93 ? 8.406 -34.531 -10.484 1 97.56 93 ALA B N 1
ATOM 3284 C CA . ALA B 1 93 ? 7.254 -35.281 -11.016 1 97.56 93 ALA B CA 1
ATOM 3285 C C . ALA B 1 93 ? 6.461 -35.938 -9.891 1 97.56 93 ALA B C 1
ATOM 3287 O O . ALA B 1 93 ? 5.23 -35.906 -9.898 1 97.56 93 ALA B O 1
ATOM 3288 N N . ALA B 1 94 ? 7.133 -36.531 -9.008 1 97.88 94 ALA B N 1
ATOM 3289 C CA . ALA B 1 94 ? 6.484 -37.156 -7.852 1 97.88 94 ALA B CA 1
ATOM 3290 C C . ALA B 1 94 ? 5.746 -36.094 -7.02 1 97.88 94 ALA B C 1
ATOM 3292 O O . ALA B 1 94 ? 4.664 -36.375 -6.492 1 97.88 94 ALA B O 1
ATOM 3293 N N . ALA B 1 95 ? 6.379 -34.969 -6.895 1 97.88 95 ALA B N 1
ATOM 3294 C CA . ALA B 1 95 ? 5.742 -33.875 -6.164 1 97.88 95 ALA B CA 1
ATOM 3295 C C . ALA B 1 95 ? 4.43 -33.469 -6.824 1 97.88 95 ALA B C 1
ATOM 3297 O O . ALA B 1 95 ? 3.463 -33.125 -6.141 1 97.88 95 ALA B O 1
ATOM 3298 N N . LEU B 1 96 ? 4.414 -33.406 -8.102 1 97.75 96 LEU B N 1
ATOM 3299 C CA . LEU B 1 96 ? 3.191 -33.062 -8.82 1 97.75 96 LEU B CA 1
ATOM 3300 C C . LEU B 1 96 ? 2.057 -34 -8.438 1 97.75 96 LEU B C 1
ATOM 3302 O O . LEU B 1 96 ? 0.936 -33.562 -8.18 1 97.75 96 LEU B O 1
ATOM 3306 N N . ILE B 1 97 ? 2.352 -35.312 -8.406 1 97.69 97 ILE B N 1
ATOM 3307 C CA . ILE B 1 97 ? 1.361 -36.312 -8.031 1 97.69 97 ILE B CA 1
ATOM 3308 C C . ILE B 1 97 ? 0.907 -36.062 -6.594 1 97.69 97 ILE B C 1
ATOM 3310 O O . ILE B 1 97 ? -0.293 -36.062 -6.309 1 97.69 97 ILE B O 1
ATOM 3314 N N . LEU B 1 98 ? 1.842 -35.875 -5.777 1 97.94 98 LEU B N 1
ATOM 3315 C CA . LEU B 1 98 ? 1.53 -35.656 -4.367 1 97.94 98 LEU B CA 1
ATOM 3316 C C . LEU B 1 98 ? 0.676 -34.406 -4.184 1 97.94 98 LEU B C 1
ATOM 3318 O O . LEU B 1 98 ? -0.28 -34.406 -3.402 1 97.94 98 LEU B O 1
ATOM 3322 N N . LEU B 1 99 ? 0.996 -33.344 -4.855 1 98.06 99 LEU B N 1
ATOM 3323 C CA . LEU B 1 99 ? 0.259 -32.094 -4.754 1 98.06 99 LEU B CA 1
ATOM 3324 C C . LEU B 1 99 ? -1.153 -32.25 -5.309 1 98.06 99 LEU B C 1
ATOM 3326 O O . LEU B 1 99 ? -2.104 -31.672 -4.762 1 98.06 99 LEU B O 1
ATOM 3330 N N . ALA B 1 100 ? -1.27 -33 -6.355 1 96.81 100 ALA B N 1
ATOM 3331 C CA . ALA B 1 100 ? -2.596 -33.25 -6.914 1 96.81 100 ALA B CA 1
ATOM 3332 C C . ALA B 1 100 ? -3.471 -34 -5.922 1 96.81 100 ALA B C 1
ATOM 3334 O O . ALA B 1 100 ? -4.656 -33.719 -5.77 1 96.81 100 ALA B O 1
ATOM 3335 N N . VAL B 1 101 ? -2.887 -34.969 -5.27 1 97.19 101 VAL B N 1
ATOM 3336 C CA . VAL B 1 101 ? -3.604 -35.75 -4.273 1 97.19 101 VAL B CA 1
ATOM 3337 C C . VAL B 1 101 ? -3.99 -34.875 -3.094 1 97.19 101 VAL B C 1
ATOM 3339 O O . VAL B 1 101 ? -5.125 -34.938 -2.613 1 97.19 101 VAL B O 1
ATOM 3342 N N . LEU B 1 102 ? -3.07 -34.062 -2.672 1 97.38 102 LEU B N 1
ATOM 3343 C CA . LEU B 1 102 ? -3.336 -33.156 -1.562 1 97.38 102 LEU B CA 1
ATOM 3344 C C . LEU B 1 102 ? -4.457 -32.188 -1.911 1 97.38 102 LEU B C 1
ATOM 3346 O O . LEU B 1 102 ? -5.309 -31.891 -1.071 1 97.38 102 LEU B O 1
ATOM 3350 N N . ARG B 1 103 ? -4.359 -31.672 -3.07 1 95.94 103 ARG B N 1
ATOM 3351 C CA . ARG B 1 103 ? -5.398 -30.766 -3.553 1 95.94 103 ARG B CA 1
ATOM 3352 C C . ARG B 1 103 ? -6.762 -31.453 -3.553 1 95.94 103 ARG B C 1
ATOM 3354 O O . ARG B 1 103 ? -7.77 -30.828 -3.195 1 95.94 103 ARG B O 1
ATOM 3361 N N . LYS B 1 104 ? -6.816 -32.656 -4.02 1 94.62 104 LYS B N 1
ATOM 3362 C CA . LYS B 1 104 ? -8.062 -33.438 -4.023 1 94.62 104 LYS B CA 1
ATOM 3363 C C . LYS B 1 104 ? -8.586 -33.625 -2.602 1 94.62 104 LYS B C 1
ATOM 3365 O O . LYS B 1 104 ? -9.781 -33.5 -2.348 1 94.62 104 LYS B O 1
ATOM 3370 N N . TRP B 1 105 ? -7.699 -33.875 -1.711 1 96.56 105 TRP B N 1
ATOM 3371 C CA . TRP B 1 105 ? -8.078 -34.188 -0.334 1 96.56 105 TRP B CA 1
ATOM 3372 C C . TRP B 1 105 ? -8.508 -32.906 0.404 1 96.56 105 TRP B C 1
ATOM 3374 O O . TRP B 1 105 ? -9.508 -32.906 1.12 1 96.56 105 TRP B O 1
ATOM 3384 N N . TRP B 1 106 ? -7.816 -31.812 0.27 1 94.62 106 TRP B N 1
ATOM 3385 C CA . TRP B 1 106 ? -8.062 -30.578 1.008 1 94.62 106 TRP B CA 1
ATOM 3386 C C . TRP B 1 106 ? -9.172 -29.766 0.354 1 94.62 106 TRP B C 1
ATOM 3388 O O . TRP B 1 106 ? -9.82 -28.938 1.011 1 94.62 106 TRP B O 1
ATOM 3398 N N . GLY B 1 107 ? -9.344 -30.062 -0.906 1 92.12 107 GLY B N 1
ATOM 3399 C CA . GLY B 1 107 ? -10.18 -29.172 -1.692 1 92.12 107 GLY B CA 1
ATOM 3400 C C . GLY B 1 107 ? -9.414 -28 -2.283 1 92.12 107 GLY B C 1
ATOM 3401 O O . GLY B 1 107 ? -8.359 -27.625 -1.776 1 92.12 107 GLY B O 1
ATOM 3402 N N . VAL B 1 108 ? -9.922 -27.406 -3.266 1 90.56 108 VAL B N 1
ATOM 3403 C CA . VAL B 1 108 ? -9.242 -26.391 -4.062 1 90.56 108 VAL B CA 1
ATOM 3404 C C . VAL B 1 108 ? -9.016 -25.141 -3.221 1 90.56 108 VAL B C 1
ATOM 3406 O O . VAL B 1 108 ? -7.941 -24.531 -3.268 1 90.56 108 VAL B O 1
ATOM 3409 N N . ALA B 1 109 ? -9.977 -24.75 -2.406 1 89.5 109 ALA B N 1
ATOM 3410 C CA . ALA B 1 109 ? -9.891 -23.5 -1.636 1 89.5 109 ALA B CA 1
ATOM 3411 C C . ALA B 1 109 ? -8.789 -23.578 -0.587 1 89.5 109 ALA B C 1
ATOM 3413 O O . ALA B 1 109 ? -7.891 -22.734 -0.553 1 89.5 109 ALA B O 1
ATOM 3414 N N . VAL B 1 110 ? -8.805 -24.641 0.206 1 91.31 110 VAL B N 1
ATOM 3415 C CA . VAL B 1 110 ? -7.832 -24.797 1.281 1 91.31 110 VAL B CA 1
ATOM 3416 C C . VAL B 1 110 ? -6.441 -25 0.691 1 91.31 110 VAL B C 1
ATOM 3418 O O . VAL B 1 110 ? -5.465 -24.422 1.169 1 91.31 110 VAL B O 1
ATOM 3421 N N . PHE B 1 111 ? -6.367 -25.844 -0.337 1 95.19 111 PHE B N 1
ATOM 3422 C CA . PHE B 1 111 ? -5.102 -26.047 -1.029 1 95.19 111 PHE B CA 1
ATOM 3423 C C . PHE B 1 111 ? -4.523 -24.719 -1.51 1 95.19 111 PHE B C 1
ATOM 3425 O O . PHE B 1 111 ? -3.342 -24.438 -1.304 1 95.19 111 PHE B O 1
ATOM 3432 N N . SER B 1 112 ? -5.359 -23.891 -2.057 1 94 112 SER B N 1
ATOM 3433 C CA . SER B 1 112 ? -4.922 -22.594 -2.58 1 94 112 SER B CA 1
ATOM 3434 C C . SER B 1 112 ? -4.418 -21.688 -1.464 1 94 112 SER B C 1
ATOM 3436 O O . SER B 1 112 ? -3.4 -21 -1.621 1 94 112 SER B O 1
ATOM 3438 N N . LEU B 1 113 ? -5.102 -21.672 -0.354 1 94 113 LEU B N 1
ATOM 3439 C CA . LEU B 1 113 ? -4.695 -20.844 0.769 1 94 113 LEU B CA 1
ATOM 3440 C C . LEU B 1 113 ? -3.303 -21.234 1.259 1 94 113 LEU B C 1
ATOM 3442 O O . LEU B 1 113 ? -2.459 -20.359 1.498 1 94 113 LEU B O 1
ATOM 3446 N N . VAL B 1 114 ? -3.068 -22.469 1.322 1 95.06 114 VAL B N 1
ATOM 3447 C CA . VAL B 1 114 ? -1.783 -22.969 1.801 1 95.06 114 VAL B CA 1
ATOM 3448 C C . VAL B 1 114 ? -0.689 -22.641 0.79 1 95.06 114 VAL B C 1
ATOM 3450 O O . VAL B 1 114 ? 0.401 -22.203 1.167 1 95.06 114 VAL B O 1
ATOM 3453 N N . VAL B 1 115 ? -1.013 -22.797 -0.421 1 96.12 115 VAL B N 1
ATOM 3454 C CA . VAL B 1 115 ? -0.044 -22.531 -1.48 1 96.12 115 VAL B CA 1
ATOM 3455 C C . VAL B 1 115 ? 0.324 -21.047 -1.488 1 96.12 115 VAL B C 1
ATOM 3457 O O . VAL B 1 115 ? 1.494 -20.688 -1.653 1 96.12 115 VAL B O 1
ATOM 3460 N N . TRP B 1 116 ? -0.606 -20.219 -1.306 1 95.44 116 TRP B N 1
ATOM 3461 C CA . TRP B 1 116 ? -0.324 -18.781 -1.348 1 95.44 116 TRP B CA 1
ATOM 3462 C C . TRP B 1 116 ? 0.493 -18.359 -0.134 1 95.44 116 TRP B C 1
ATOM 3464 O O . TRP B 1 116 ? 1.329 -17.453 -0.228 1 95.44 116 TRP B O 1
ATOM 3474 N N . VAL B 1 117 ? 0.306 -18.984 1.004 1 93.25 117 VAL B N 1
ATOM 3475 C CA . VAL B 1 117 ? 1.167 -18.734 2.152 1 93.25 117 VAL B CA 1
ATOM 3476 C C . VAL B 1 117 ? 2.594 -19.172 1.844 1 93.25 117 VAL B C 1
ATOM 3478 O O . VAL B 1 117 ? 3.551 -18.453 2.102 1 93.25 117 VAL B O 1
ATOM 3481 N N . TYR B 1 118 ? 2.674 -20.344 1.27 1 93.12 118 TYR B N 1
ATOM 3482 C CA . TYR B 1 118 ? 3.971 -20.875 0.86 1 93.12 118 TYR B CA 1
ATOM 3483 C C . TYR B 1 118 ? 4.625 -19.969 -0.176 1 93.12 118 TYR B C 1
ATOM 3485 O O . TYR B 1 118 ? 5.844 -19.781 -0.17 1 93.12 118 TYR B O 1
ATOM 3493 N N . ASN B 1 119 ? 3.828 -19.391 -1.014 1 92.81 119 ASN B N 1
ATOM 3494 C CA . ASN B 1 119 ? 4.312 -18.469 -2.037 1 92.81 119 ASN B CA 1
ATOM 3495 C C . ASN B 1 119 ? 5.004 -17.25 -1.42 1 92.81 119 ASN B C 1
ATOM 3497 O O . ASN B 1 119 ? 5.996 -16.766 -1.955 1 92.81 119 ASN B O 1
ATOM 3501 N N . ILE B 1 120 ? 4.539 -16.766 -0.32 1 90.12 120 ILE B N 1
ATOM 3502 C CA . ILE B 1 120 ? 5.141 -15.594 0.313 1 90.12 120 ILE B CA 1
ATOM 3503 C C . ILE B 1 120 ? 6.559 -15.922 0.771 1 90.12 120 ILE B C 1
ATOM 3505 O O . ILE B 1 120 ? 7.473 -15.109 0.62 1 90.12 120 ILE B O 1
ATOM 3509 N N . ALA B 1 121 ? 6.727 -17.078 1.305 1 87.12 121 ALA B N 1
ATOM 3510 C CA . ALA B 1 121 ? 8.062 -17.5 1.716 1 87.12 121 ALA B CA 1
ATOM 3511 C C . ALA B 1 121 ? 9.016 -17.547 0.525 1 87.12 121 ALA B C 1
ATOM 3513 O O . ALA B 1 121 ? 10.141 -17.047 0.603 1 87.12 121 ALA B O 1
ATOM 3514 N N . HIS B 1 122 ? 8.5 -18.094 -0.463 1 85.88 122 HIS B N 1
ATOM 3515 C CA . HIS B 1 122 ? 9.297 -18.203 -1.683 1 85.88 122 HIS B CA 1
ATOM 3516 C C . HIS B 1 122 ? 9.539 -16.812 -2.293 1 85.88 122 HIS B C 1
ATOM 3518 O O . HIS B 1 122 ? 10.648 -16.531 -2.76 1 85.88 122 HIS B O 1
ATOM 3524 N N . PHE B 1 123 ? 8.523 -16.047 -2.305 1 83.94 123 PHE B N 1
ATOM 3525 C CA . PHE B 1 123 ? 8.57 -14.672 -2.775 1 83.94 123 PHE B CA 1
ATOM 3526 C C . PHE B 1 123 ? 9.695 -13.906 -2.084 1 83.94 123 PHE B C 1
ATOM 3528 O O . PHE B 1 123 ? 10.5 -13.242 -2.74 1 83.94 123 PHE B O 1
ATOM 3535 N N . ILE B 1 124 ? 9.797 -14.031 -0.835 1 82.75 124 ILE B N 1
ATOM 3536 C CA . ILE B 1 124 ? 10.781 -13.289 -0.049 1 82.75 124 ILE B CA 1
ATOM 3537 C C . ILE B 1 124 ? 12.188 -13.758 -0.409 1 82.75 124 ILE B C 1
ATOM 3539 O O . ILE B 1 124 ? 13.086 -12.945 -0.633 1 82.75 124 ILE B O 1
ATOM 3543 N N . LYS B 1 125 ? 12.375 -14.992 -0.513 1 82.81 125 LYS B N 1
ATOM 3544 C CA . LYS B 1 125 ? 13.672 -15.547 -0.895 1 82.81 125 LYS B CA 1
ATOM 3545 C C . LYS B 1 125 ? 14.102 -15.039 -2.268 1 82.81 125 LYS B C 1
ATOM 3547 O O . LYS B 1 125 ? 15.258 -14.641 -2.453 1 82.81 125 LYS B O 1
ATOM 3552 N N . ALA B 1 126 ? 13.211 -15.039 -3.127 1 83.69 126 ALA B N 1
ATOM 3553 C CA . ALA B 1 126 ? 13.508 -14.602 -4.488 1 83.69 126 ALA B CA 1
ATOM 3554 C C . ALA B 1 126 ? 13.836 -13.109 -4.523 1 83.69 126 ALA B C 1
ATOM 3556 O O . ALA B 1 126 ? 14.773 -12.688 -5.195 1 83.69 126 ALA B O 1
ATOM 3557 N N . GLU B 1 127 ? 13.078 -12.328 -3.783 1 80.5 127 GLU B N 1
ATOM 3558 C CA . GLU B 1 127 ? 13.273 -10.883 -3.799 1 80.5 127 GLU B CA 1
ATOM 3559 C C . GLU B 1 127 ? 14.609 -10.5 -3.174 1 80.5 127 GLU B C 1
ATOM 3561 O O . GLU B 1 127 ? 15.25 -9.531 -3.605 1 80.5 127 GLU B O 1
ATOM 3566 N N . ILE B 1 128 ? 14.945 -11.227 -2.191 1 77.44 128 ILE B N 1
ATOM 3567 C CA . ILE B 1 128 ? 16.266 -11.016 -1.605 1 77.44 128 ILE B CA 1
ATOM 3568 C C . ILE B 1 128 ? 17.344 -11.289 -2.65 1 77.44 128 ILE B C 1
ATOM 3570 O O . ILE B 1 128 ? 18.312 -10.531 -2.77 1 77.44 128 ILE B O 1
ATOM 3574 N N . LEU B 1 129 ? 17.172 -12.289 -3.369 1 76.12 129 LEU B N 1
ATOM 3575 C CA . LEU B 1 129 ? 18.109 -12.633 -4.434 1 76.12 129 LEU B CA 1
ATOM 3576 C C . LEU B 1 129 ? 18.141 -11.547 -5.508 1 76.12 129 LEU B C 1
ATOM 3578 O O . LEU B 1 129 ? 19.203 -11.148 -5.969 1 76.12 129 LEU B O 1
ATOM 3582 N N . PHE B 1 130 ? 17.031 -11.086 -5.902 1 77.31 130 PHE B N 1
ATOM 3583 C CA . PHE B 1 130 ? 16.938 -10.07 -6.949 1 77.31 130 PHE B CA 1
ATOM 3584 C C . PHE B 1 130 ? 17.562 -8.758 -6.488 1 77.31 130 PHE B C 1
ATOM 3586 O O . PHE B 1 130 ? 18.094 -8 -7.297 1 77.31 130 PHE B O 1
ATOM 3593 N N . ALA B 1 131 ? 17.453 -8.508 -5.176 1 70.88 131 ALA B N 1
ATOM 3594 C CA . ALA B 1 131 ? 18 -7.273 -4.609 1 70.88 131 ALA B CA 1
ATOM 3595 C C . ALA B 1 131 ? 19.5 -7.395 -4.379 1 70.88 131 ALA B C 1
ATOM 3597 O O . ALA B 1 131 ? 20.172 -6.402 -4.07 1 70.88 131 ALA B O 1
ATOM 3598 N N . GLY B 1 132 ? 20.062 -8.57 -4.57 1 66 132 GLY B N 1
ATOM 3599 C CA . GLY B 1 132 ? 21.484 -8.781 -4.332 1 66 132 GLY B CA 1
ATOM 3600 C C . GLY B 1 132 ? 21.859 -8.727 -2.861 1 66 132 GLY B C 1
ATOM 3601 O O . GLY B 1 132 ? 23 -8.43 -2.52 1 66 132 GLY B O 1
ATOM 3602 N N . ALA B 1 133 ? 20.891 -8.648 -2.096 1 60.06 133 ALA B N 1
ATOM 3603 C CA . ALA B 1 133 ? 21.172 -8.539 -0.666 1 60.06 133 ALA B CA 1
ATOM 3604 C C . ALA B 1 133 ? 21.844 -9.805 -0.138 1 60.06 133 ALA B C 1
ATOM 3606 O O . ALA B 1 133 ? 21.562 -10.906 -0.626 1 60.06 133 ALA B O 1
ATOM 3607 N N . ARG B 1 134 ? 23.062 -9.625 0.496 1 55.81 134 ARG B N 1
ATOM 3608 C CA . ARG B 1 134 ? 23.844 -10.727 1.067 1 55.81 134 ARG B CA 1
ATOM 3609 C C . ARG B 1 134 ? 23.156 -11.281 2.316 1 55.81 134 ARG B C 1
ATOM 3611 O O . ARG B 1 134 ? 23.453 -12.398 2.744 1 55.81 134 ARG B O 1
ATOM 3618 N N . GLU B 1 135 ? 22.484 -10.508 3.008 1 52.22 135 GLU B N 1
ATOM 3619 C CA . GLU B 1 135 ? 22.062 -10.914 4.348 1 52.22 135 GLU B CA 1
ATOM 3620 C C . GLU B 1 135 ? 20.969 -11.977 4.285 1 52.22 135 GLU B C 1
ATOM 3622 O O . GLU B 1 135 ? 20 -11.828 3.545 1 52.22 135 GLU B O 1
ATOM 3627 N N . ARG B 1 136 ? 21.422 -13.234 4.582 1 50.78 136 ARG B N 1
ATOM 3628 C CA . ARG B 1 136 ? 20.656 -14.477 4.668 1 50.78 136 ARG B CA 1
ATOM 3629 C C . ARG B 1 136 ? 19.594 -14.391 5.762 1 50.78 136 ARG B C 1
ATOM 3631 O O . ARG B 1 136 ? 18.984 -15.398 6.125 1 50.78 136 ARG B O 1
ATOM 3638 N N . SER B 1 137 ? 19.516 -13.398 6.648 1 50 137 SER B N 1
ATOM 3639 C CA . SER B 1 137 ? 18.703 -13.641 7.832 1 50 137 SER B CA 1
ATOM 3640 C C . SER B 1 137 ? 17.25 -13.961 7.457 1 50 137 SER B C 1
ATOM 3642 O O . SER B 1 137 ? 16.75 -13.477 6.445 1 50 137 SER B O 1
ATOM 3644 N N . ARG B 1 138 ? 16.828 -15.078 8.07 1 54.19 138 ARG B N 1
ATOM 3645 C CA . ARG B 1 138 ? 15.562 -15.797 8 1 54.19 138 ARG B CA 1
ATOM 3646 C C . ARG B 1 138 ? 14.383 -14.836 8.148 1 54.19 138 ARG B C 1
ATOM 3648 O O . ARG B 1 138 ? 14.164 -14.281 9.227 1 54.19 138 ARG B O 1
ATOM 3655 N N . PHE B 1 139 ? 13.805 -14.195 7.195 1 67.38 139 PHE B N 1
ATOM 3656 C CA . PHE B 1 139 ? 12.758 -13.18 7.238 1 67.38 139 PHE B CA 1
ATOM 3657 C C . PHE B 1 139 ? 11.375 -13.82 7.109 1 67.38 139 PHE B C 1
ATOM 3659 O O . PHE B 1 139 ? 10.734 -13.711 6.062 1 67.38 139 PHE B O 1
ATOM 3666 N N . TYR B 1 140 ? 10.953 -14.578 8.258 1 80.5 140 TYR B N 1
ATOM 3667 C CA . TYR B 1 140 ? 9.703 -15.328 8.32 1 80.5 140 TYR B CA 1
ATOM 3668 C C . TYR B 1 140 ? 8.555 -14.445 8.797 1 80.5 140 TYR B C 1
ATOM 3670 O O . TYR B 1 140 ? 7.391 -14.828 8.695 1 80.5 140 TYR B O 1
ATOM 3678 N N . SER B 1 141 ? 8.891 -13.258 9.141 1 87.12 141 SER B N 1
ATOM 3679 C CA . SER B 1 141 ? 7.848 -12.445 9.758 1 87.12 141 SER B CA 1
ATOM 3680 C C . SER B 1 141 ? 6.75 -12.102 8.758 1 87.12 141 SER B C 1
ATOM 3682 O O . SER B 1 141 ? 5.562 -12.164 9.086 1 87.12 141 SER B O 1
ATOM 3684 N N . PRO B 1 142 ? 7.074 -11.891 7.512 1 88.94 142 PRO B N 1
ATOM 3685 C CA . PRO B 1 142 ? 5.984 -11.617 6.57 1 88.94 142 PRO B CA 1
ATOM 3686 C C . PRO B 1 142 ? 5.125 -12.844 6.289 1 88.94 142 PRO B C 1
ATOM 3688 O O . PRO B 1 142 ? 3.93 -12.719 6.02 1 88.94 142 PRO B O 1
ATOM 3691 N N . VAL B 1 143 ? 5.746 -14.016 6.336 1 91.56 143 VAL B N 1
ATOM 3692 C CA . VAL B 1 143 ? 5.008 -15.258 6.102 1 91.56 143 VAL B CA 1
ATOM 3693 C C . VAL B 1 143 ? 4 -15.477 7.23 1 91.56 143 VAL B C 1
ATOM 3695 O O . VAL B 1 143 ? 2.834 -15.781 6.977 1 91.56 143 VAL B O 1
ATOM 3698 N N . ILE B 1 144 ? 4.461 -15.258 8.43 1 92.69 144 ILE B N 1
ATOM 3699 C CA . ILE B 1 144 ? 3.607 -15.398 9.602 1 92.69 144 ILE B CA 1
ATOM 3700 C C . ILE B 1 144 ? 2.484 -14.359 9.555 1 92.69 144 ILE B C 1
ATOM 3702 O O . ILE B 1 144 ? 1.324 -14.68 9.82 1 92.69 144 ILE B O 1
ATOM 3706 N N . ALA B 1 145 ? 2.85 -13.164 9.211 1 94.19 145 ALA B N 1
ATOM 3707 C CA . ALA B 1 145 ? 1.862 -12.086 9.141 1 94.19 145 ALA B CA 1
ATOM 3708 C C . ALA B 1 145 ? 0.812 -12.383 8.07 1 94.19 145 ALA B C 1
ATOM 3710 O O . ALA B 1 145 ? -0.377 -12.125 8.273 1 94.19 145 ALA B O 1
ATOM 3711 N N . PHE B 1 146 ? 1.227 -12.922 6.949 1 95.75 146 PHE B N 1
ATOM 3712 C CA . PHE B 1 146 ? 0.281 -13.234 5.883 1 95.75 146 PHE B CA 1
ATOM 3713 C C . PHE B 1 146 ? -0.619 -14.398 6.277 1 95.75 146 PHE B C 1
ATOM 3715 O O . PHE B 1 146 ? -1.809 -14.406 5.957 1 95.75 146 PHE B O 1
ATOM 3722 N N . ALA B 1 147 ? -0.03 -15.367 6.871 1 95.81 147 ALA B N 1
ATOM 3723 C CA . ALA B 1 147 ? -0.847 -16.469 7.391 1 95.81 147 ALA B CA 1
ATOM 3724 C C . ALA B 1 147 ? -1.883 -15.953 8.391 1 95.81 147 ALA B C 1
ATOM 3726 O O . ALA B 1 147 ? -3.053 -16.328 8.328 1 95.81 147 ALA B O 1
ATOM 3727 N N . TRP B 1 148 ? -1.445 -15.094 9.297 1 95.75 148 TRP B N 1
ATOM 3728 C CA . TRP B 1 148 ? -2.338 -14.477 10.273 1 95.75 148 TRP B CA 1
ATOM 3729 C C . TRP B 1 148 ? -3.43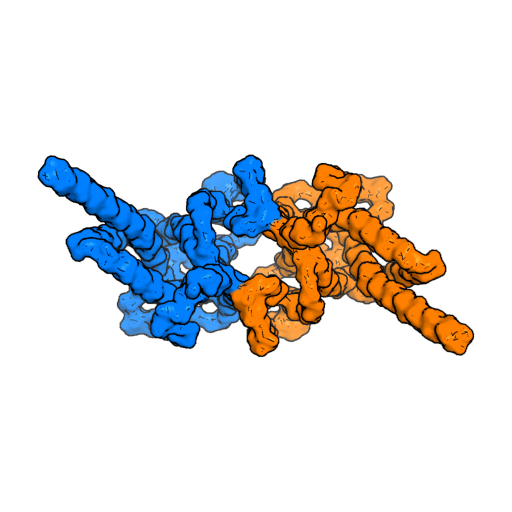8 -13.68 9.586 1 95.75 148 TRP B C 1
ATOM 3731 O O . TRP B 1 148 ? -4.617 -13.82 9.914 1 95.75 148 TRP B O 1
ATOM 3741 N N . PHE B 1 149 ? -3.107 -12.922 8.609 1 96.44 149 PHE B N 1
ATOM 3742 C CA . PHE B 1 149 ? -4.051 -12.141 7.809 1 96.44 149 PHE B CA 1
ATOM 3743 C C . PHE B 1 149 ? -5.098 -13.047 7.176 1 96.44 149 PHE B C 1
ATOM 3745 O O . PHE B 1 149 ? -6.293 -12.758 7.23 1 96.44 149 PHE B O 1
ATOM 3752 N N . THR B 1 150 ? -4.594 -14.117 6.637 1 95 150 THR B N 1
ATOM 3753 C CA . THR B 1 150 ? -5.469 -15.07 5.965 1 95 150 THR B CA 1
ATOM 3754 C C . THR B 1 150 ? -6.461 -15.68 6.949 1 95 150 THR B C 1
ATOM 3756 O O . THR B 1 150 ? -7.664 -15.727 6.68 1 95 150 THR B O 1
ATOM 3759 N N . LEU B 1 151 ? -6.016 -16.078 8.078 1 94.88 151 LEU B N 1
ATOM 3760 C CA . LEU B 1 151 ? -6.867 -16.703 9.078 1 94.88 151 LEU B CA 1
ATOM 3761 C C . LEU B 1 151 ? -7.906 -15.719 9.609 1 94.88 151 LEU B C 1
ATOM 3763 O O . LEU B 1 151 ? -9.07 -16.078 9.781 1 94.88 151 LEU B O 1
ATOM 3767 N N . VAL B 1 152 ? -7.465 -14.5 9.812 1 95 152 VAL B N 1
ATOM 3768 C CA . VAL B 1 152 ? -8.359 -13.484 10.359 1 95 152 VAL B CA 1
ATOM 3769 C C . VAL B 1 152 ? -9.375 -13.07 9.297 1 95 152 VAL B C 1
ATOM 3771 O O . VAL B 1 152 ? -10.57 -12.953 9.586 1 95 152 VAL B O 1
ATOM 3774 N N . LEU B 1 153 ? -8.914 -12.891 8.094 1 94.06 153 LEU B N 1
ATOM 3775 C CA . LEU B 1 153 ? -9.773 -12.445 7.012 1 94.06 153 LEU B CA 1
ATOM 3776 C C . LEU B 1 153 ? -10.906 -13.445 6.766 1 94.06 153 LEU B C 1
ATOM 3778 O O . LEU B 1 153 ? -12.055 -13.055 6.586 1 94.06 153 LEU B O 1
ATOM 3782 N N . PHE B 1 154 ? -10.586 -14.695 6.824 1 91.31 154 PHE B N 1
ATOM 3783 C CA . PHE B 1 154 ? -11.578 -15.727 6.531 1 91.31 154 PHE B CA 1
ATOM 3784 C C . PHE B 1 154 ? -12.234 -16.219 7.812 1 91.31 154 PHE B C 1
ATOM 3786 O O . PHE B 1 154 ? -12.992 -17.203 7.793 1 91.31 154 PHE B O 1
ATOM 3793 N N . GLN B 1 155 ? -11.883 -15.555 8.891 1 89.88 155 GLN B N 1
ATOM 3794 C CA . GLN B 1 155 ? -12.531 -15.789 10.18 1 89.88 155 GLN B CA 1
ATOM 3795 C C . GLN B 1 155 ? -12.461 -17.25 10.578 1 89.88 155 GLN B C 1
ATOM 3797 O O . GLN B 1 155 ? -13.469 -17.844 10.961 1 89.88 155 GLN B O 1
ATOM 3802 N N . ALA B 1 156 ? -11.305 -17.781 10.422 1 88.75 156 ALA B N 1
ATOM 3803 C CA . ALA B 1 156 ? -11.078 -19.188 10.797 1 88.75 156 ALA B CA 1
ATOM 3804 C C . ALA B 1 156 ? -11.18 -19.375 12.305 1 88.75 156 ALA B C 1
ATOM 3806 O O . ALA B 1 156 ? -10.383 -18.812 13.062 1 88.75 156 ALA B O 1
ATOM 3807 N N . GLY B 1 157 ? -12.234 -20.094 12.766 1 89.44 157 GLY B N 1
ATOM 3808 C CA . GLY B 1 157 ? -12.398 -20.312 14.195 1 89.44 157 GLY B CA 1
ATOM 3809 C C . GLY B 1 157 ? -12.555 -19.031 14.984 1 89.44 157 GLY B C 1
ATOM 3810 O O . GLY B 1 157 ? -13.383 -18.188 14.641 1 89.44 157 GLY B O 1
ATOM 3811 N N . PRO B 1 158 ? -11.75 -18.922 16.094 1 89.19 158 PRO B N 1
ATOM 3812 C CA . PRO B 1 158 ? -11.883 -17.734 16.938 1 89.19 158 PRO B CA 1
ATOM 3813 C C . PRO B 1 158 ? -11.203 -16.5 16.344 1 89.19 158 PRO B C 1
ATOM 3815 O O . PRO B 1 158 ? -11.336 -15.398 16.875 1 89.19 158 PRO B O 1
ATOM 3818 N N . MET B 1 159 ? -10.578 -16.625 15.281 1 88.12 159 MET B N 1
ATOM 3819 C CA . MET B 1 159 ? -9.781 -15.539 14.734 1 88.12 159 MET B CA 1
ATOM 3820 C C . MET B 1 159 ? -10.672 -14.445 14.164 1 88.12 159 MET B C 1
ATOM 3822 O O . MET B 1 159 ? -10.219 -13.328 13.922 1 88.12 159 MET B O 1
ATOM 3826 N N . GLY B 1 160 ? -11.953 -14.781 14.008 1 83.69 160 GLY B N 1
ATOM 3827 C CA . GLY B 1 160 ? -12.898 -13.781 13.531 1 83.69 160 GLY B CA 1
ATOM 3828 C C . GLY B 1 160 ? -13.344 -12.82 14.617 1 83.69 160 GLY B C 1
ATOM 3829 O O . GLY B 1 160 ? -13.922 -11.773 14.32 1 83.69 160 GLY B O 1
ATOM 3830 N N . LYS B 1 161 ? -13 -13.188 15.828 1 89.06 161 LYS B N 1
ATOM 3831 C CA . LYS B 1 161 ? -13.383 -12.312 16.938 1 89.06 161 LYS B CA 1
ATOM 3832 C C . LYS B 1 161 ? -12.477 -11.094 17 1 89.06 161 LYS B C 1
ATOM 3834 O O . LYS B 1 161 ? -11.25 -11.211 16.906 1 89.06 161 LYS B O 1
ATOM 3839 N N . LEU B 1 162 ? -13.039 -9.961 17.234 1 89.56 162 LEU B N 1
ATOM 3840 C CA . LEU B 1 162 ? -12.336 -8.688 17.219 1 89.56 162 LEU B CA 1
ATOM 3841 C C . LEU B 1 162 ? -11.18 -8.695 18.219 1 89.56 162 LEU B C 1
ATOM 3843 O O . LEU B 1 162 ? -10.055 -8.336 17.875 1 89.56 162 LEU B O 1
ATOM 3847 N N . ALA B 1 163 ? -11.453 -9.117 19.406 1 91.31 163 ALA B N 1
ATOM 3848 C CA . ALA B 1 163 ? -10.445 -9.102 20.453 1 91.31 163 ALA B CA 1
ATOM 3849 C C . ALA B 1 163 ? -9.242 -9.969 20.078 1 91.31 163 ALA B C 1
ATOM 3851 O O . ALA B 1 163 ? -8.094 -9.594 20.328 1 91.31 163 ALA B O 1
ATOM 3852 N N . VAL B 1 164 ? -9.508 -11.094 19.516 1 93.19 164 VAL B N 1
ATOM 3853 C CA . VAL B 1 164 ? -8.445 -12.016 19.141 1 93.19 164 VAL B CA 1
ATOM 3854 C C . VAL B 1 164 ? -7.656 -11.43 17.969 1 93.19 164 VAL B C 1
ATOM 3856 O O . VAL B 1 164 ? -6.422 -11.445 17.984 1 93.19 164 VAL B O 1
ATOM 3859 N N . ALA B 1 165 ? -8.367 -10.961 17 1 93.38 165 ALA B N 1
ATOM 3860 C CA . ALA B 1 165 ? -7.73 -10.398 15.812 1 93.38 165 ALA B CA 1
ATOM 3861 C C . ALA B 1 165 ? -6.863 -9.195 16.172 1 93.38 165 ALA B C 1
ATOM 3863 O O . ALA B 1 165 ? -5.715 -9.094 15.734 1 93.38 165 ALA B O 1
ATOM 3864 N N . VAL B 1 166 ? -7.355 -8.336 17 1 92.88 166 VAL B N 1
ATOM 3865 C CA . VAL B 1 166 ? -6.629 -7.137 17.406 1 92.88 166 VAL B CA 1
ATOM 3866 C C . VAL B 1 166 ? -5.48 -7.516 18.344 1 92.88 166 VAL B C 1
ATOM 3868 O O . VAL B 1 166 ? -4.34 -7.098 18.125 1 92.88 166 VAL B O 1
ATOM 3871 N N . GLY B 1 167 ? -5.816 -8.297 19.344 1 93.94 167 GLY B N 1
ATOM 3872 C CA . GLY B 1 167 ? -4.781 -8.734 20.281 1 93.94 167 GLY B CA 1
ATOM 3873 C C . GLY B 1 167 ? -3.637 -9.461 19.594 1 93.94 167 GLY B C 1
ATOM 3874 O O . GLY B 1 167 ? -2.467 -9.172 19.859 1 93.94 167 GLY B O 1
ATOM 3875 N N . GLY B 1 168 ? -3.992 -10.422 18.719 1 94.19 168 GLY B N 1
ATOM 3876 C CA . GLY B 1 168 ? -2.971 -11.164 18 1 94.19 168 GLY B CA 1
ATOM 3877 C C . GLY B 1 168 ? -2.117 -10.281 17.094 1 94.19 168 GLY B C 1
ATOM 3878 O O . GLY B 1 168 ? -0.897 -10.445 17.047 1 94.19 168 GLY B O 1
ATOM 3879 N N . SER B 1 169 ? -2.686 -9.344 16.375 1 94.44 169 SER B N 1
ATOM 3880 C CA . SER B 1 169 ? -1.96 -8.438 15.484 1 94.44 169 SER B CA 1
ATOM 3881 C C . SER B 1 169 ? -1.02 -7.531 16.266 1 94.44 169 SER B C 1
ATOM 3883 O O . SER B 1 169 ? 0.131 -7.332 15.875 1 94.44 169 SER B O 1
ATOM 3885 N N . VAL B 1 170 ? -1.501 -7.004 17.391 1 91.25 170 VAL B N 1
ATOM 3886 C CA . VAL B 1 170 ? -0.689 -6.113 18.203 1 91.25 170 VAL B CA 1
ATOM 3887 C C . VAL B 1 170 ? 0.475 -6.891 18.812 1 91.25 170 VAL B C 1
ATOM 3889 O O . VAL B 1 170 ? 1.609 -6.406 18.844 1 91.25 170 VAL B O 1
ATOM 3892 N N . LEU B 1 171 ? 0.157 -8.086 19.25 1 93.81 171 LEU B N 1
ATOM 3893 C CA . LEU B 1 171 ? 1.205 -8.922 19.828 1 93.81 171 LEU B CA 1
ATOM 3894 C C . LEU B 1 171 ? 2.291 -9.211 18.797 1 93.81 171 LEU B C 1
ATOM 3896 O O . LEU B 1 171 ? 3.482 -9.148 19.109 1 93.81 171 LEU B O 1
ATOM 3900 N N . LEU B 1 172 ? 1.922 -9.508 17.609 1 92.94 172 LEU B N 1
ATOM 3901 C CA . LEU B 1 172 ? 2.881 -9.797 16.547 1 92.94 172 LEU B CA 1
ATOM 3902 C C . LEU B 1 172 ? 3.686 -8.547 16.188 1 92.94 172 LEU B C 1
ATOM 3904 O O . LEU B 1 172 ? 4.891 -8.633 15.953 1 92.94 172 LEU B O 1
ATOM 3908 N N . ALA B 1 173 ? 3.033 -7.418 16.141 1 91.75 173 ALA B N 1
ATOM 3909 C CA . ALA B 1 173 ? 3.727 -6.168 15.836 1 91.75 173 ALA B CA 1
ATOM 3910 C C . ALA B 1 173 ? 4.766 -5.844 16.906 1 91.75 173 ALA B C 1
ATOM 3912 O O . ALA B 1 173 ? 5.906 -5.496 16.578 1 91.75 173 ALA B O 1
ATOM 3913 N N . VAL B 1 174 ? 4.375 -6.031 18.109 1 89.62 174 VAL B N 1
ATOM 3914 C CA . VAL B 1 174 ? 5.27 -5.758 19.234 1 89.62 174 VAL B CA 1
ATOM 3915 C C . VAL B 1 174 ? 6.441 -6.734 19.203 1 89.62 174 VAL B C 1
ATOM 3917 O O . VAL B 1 174 ? 7.594 -6.34 19.406 1 89.62 174 VAL B O 1
ATOM 3920 N N . ALA B 1 175 ? 6.145 -8 18.984 1 89.62 175 ALA B N 1
ATOM 3921 C CA . ALA B 1 175 ? 7.195 -9.016 18.906 1 89.62 175 ALA B CA 1
ATOM 3922 C C . ALA B 1 175 ? 8.219 -8.656 17.844 1 89.62 175 ALA B C 1
ATOM 3924 O O . ALA B 1 175 ? 9.43 -8.789 18.062 1 89.62 175 ALA B O 1
ATOM 3925 N N . LEU B 1 176 ? 7.742 -8.188 16.781 1 85.88 176 LEU B N 1
ATOM 3926 C CA . LEU B 1 176 ? 8.609 -7.793 15.68 1 85.88 176 LEU B CA 1
ATOM 3927 C C . LEU B 1 176 ? 9.492 -6.613 16.078 1 85.88 176 LEU B C 1
ATOM 3929 O O . LEU B 1 176 ? 10.695 -6.617 15.812 1 85.88 176 LEU B O 1
ATOM 3933 N N . LEU B 1 177 ? 8.914 -5.66 16.688 1 80.94 177 LEU B N 1
ATOM 3934 C CA . LEU B 1 177 ? 9.641 -4.445 17.047 1 80.94 177 LEU B CA 1
ATOM 3935 C C . LEU B 1 177 ? 10.656 -4.723 18.156 1 80.94 177 LEU B C 1
ATOM 3937 O O . LEU B 1 177 ? 11.781 -4.215 18.109 1 80.94 177 LEU B O 1
ATOM 3941 N N . VAL B 1 178 ? 10.344 -5.621 18.969 1 83.06 178 VAL B N 1
ATOM 3942 C CA . VAL B 1 178 ? 11.219 -5.953 20.094 1 83.06 178 VAL B CA 1
ATOM 3943 C C . VAL B 1 178 ? 12.352 -6.855 19.609 1 83.06 178 VAL B C 1
ATOM 3945 O O . VAL B 1 178 ? 13.453 -6.82 20.156 1 83.06 178 VAL B O 1
ATOM 3948 N N . ALA B 1 179 ? 12.094 -7.609 18.547 1 82.75 179 ALA B N 1
ATOM 3949 C CA . ALA B 1 179 ? 13.102 -8.516 18.016 1 82.75 179 ALA B CA 1
ATOM 3950 C C . ALA B 1 179 ? 14.195 -7.746 17.266 1 82.75 179 ALA B C 1
ATOM 3952 O O . ALA B 1 179 ? 15.188 -8.336 16.828 1 82.75 179 ALA B O 1
ATOM 3953 N N . GLY B 1 180 ? 13.992 -6.395 17.188 1 78.75 180 GLY B N 1
ATOM 3954 C CA . GLY B 1 180 ? 15.055 -5.582 16.609 1 78.75 180 GLY B CA 1
ATOM 3955 C C . GLY B 1 180 ? 14.742 -5.102 15.203 1 78.75 180 GLY B C 1
ATOM 3956 O O . GLY B 1 180 ? 15.539 -4.383 14.594 1 78.75 180 GLY B O 1
ATOM 3957 N N . ASP B 1 181 ? 13.602 -5.465 14.719 1 75.88 181 ASP B N 1
ATOM 3958 C CA . ASP B 1 181 ? 13.258 -5.113 13.344 1 75.88 181 ASP B CA 1
ATOM 3959 C C . ASP B 1 181 ? 13.102 -3.602 13.188 1 75.88 181 ASP B C 1
ATOM 3961 O O . ASP B 1 181 ? 13.25 -3.064 12.086 1 75.88 181 ASP B O 1
ATOM 3965 N N . TRP B 1 182 ? 12.836 -3.014 14.273 1 76.5 182 TRP B N 1
ATOM 3966 C CA . TRP B 1 182 ? 12.773 -1.559 14.188 1 76.5 182 TRP B CA 1
ATOM 3967 C C . TRP B 1 182 ? 14.125 -0.973 13.789 1 76.5 182 TRP B C 1
ATOM 3969 O O . TRP B 1 182 ? 14.188 0.008 13.047 1 76.5 182 TRP B O 1
ATOM 3979 N N . ARG B 1 183 ? 15.141 -1.535 14.234 1 76.25 183 ARG B N 1
ATOM 3980 C CA . ARG B 1 183 ? 16.484 -1.058 13.891 1 76.25 183 ARG B CA 1
ATOM 3981 C C . ARG B 1 183 ? 16.781 -1.287 12.414 1 76.25 183 ARG B C 1
ATOM 3983 O O . ARG B 1 183 ? 17.344 -0.416 11.75 1 76.25 183 ARG B O 1
ATOM 3990 N N . VAL B 1 184 ? 16.312 -2.406 12.039 1 73.44 184 VAL B N 1
ATOM 3991 C CA . VAL B 1 184 ? 16.531 -2.764 10.641 1 73.44 184 VAL B CA 1
ATOM 3992 C C . VAL B 1 184 ? 15.789 -1.78 9.742 1 73.44 184 VAL B C 1
ATOM 3994 O O . VAL B 1 184 ? 16.328 -1.32 8.734 1 73.44 184 VAL B O 1
ATOM 3997 N N . LEU B 1 185 ? 14.68 -1.402 10.148 1 76.81 185 LEU B N 1
ATOM 3998 C CA . LEU B 1 185 ? 13.875 -0.452 9.391 1 76.81 185 LEU B CA 1
ATOM 3999 C C . LEU B 1 185 ? 14.469 0.952 9.477 1 76.81 185 LEU B C 1
ATOM 4001 O O . LEU B 1 185 ? 14.477 1.688 8.484 1 76.81 185 LEU B O 1
ATOM 4005 N N . ALA B 1 186 ? 14.953 1.206 10.578 1 74.69 186 ALA B N 1
ATOM 4006 C CA . ALA B 1 186 ? 15.531 2.529 10.789 1 74.69 186 ALA B CA 1
ATOM 4007 C C . ALA B 1 186 ? 16.812 2.699 9.977 1 74.69 186 ALA B C 1
ATOM 4009 O O . ALA B 1 186 ? 17.109 3.797 9.492 1 74.69 186 ALA B O 1
ATOM 4010 N N . GLU B 1 187 ? 17.484 1.609 9.781 1 70.12 187 GLU B N 1
ATOM 4011 C CA . GLU B 1 187 ? 18.75 1.652 9.062 1 70.12 187 GLU B CA 1
ATOM 4012 C C . GLU B 1 187 ? 18.531 1.604 7.555 1 70.12 187 GLU B C 1
ATOM 4014 O O . GLU B 1 187 ? 19.469 1.867 6.781 1 70.12 187 GLU B O 1
ATOM 4019 N N . GLY B 1 188 ? 17.344 1.381 7.176 1 65 188 GLY B N 1
ATOM 4020 C CA . GLY B 1 188 ? 17.016 1.443 5.762 1 65 188 GLY B CA 1
ATOM 4021 C C . GLY B 1 188 ? 17.516 0.246 4.977 1 65 188 GLY B C 1
ATOM 4022 O O . GLY B 1 188 ? 17.625 0.301 3.75 1 65 188 GLY B O 1
ATOM 4023 N N . GLN B 1 189 ? 17.906 -0.752 5.637 1 57.25 189 GLN B N 1
ATOM 4024 C CA . GLN B 1 189 ? 18.578 -1.855 4.957 1 57.25 189 GLN B CA 1
ATOM 4025 C C . GLN B 1 189 ? 17.578 -2.793 4.297 1 57.25 189 GLN B C 1
ATOM 4027 O O . GLN B 1 189 ? 17.766 -3.209 3.152 1 57.25 189 GLN B O 1
ATOM 4032 N N . VAL B 1 190 ? 16.703 -3.146 5.246 1 57.28 190 VAL B N 1
ATOM 4033 C CA . VAL B 1 190 ? 15.836 -4.207 4.73 1 57.28 190 VAL B CA 1
ATOM 4034 C C . VAL B 1 190 ? 14.383 -3.736 4.719 1 57.28 190 VAL B C 1
ATOM 4036 O O . VAL B 1 190 ? 13.922 -3.113 5.676 1 57.28 190 VAL B O 1
ATOM 4039 N N . ARG B 1 191 ? 13.688 -4.227 3.787 1 70.81 191 ARG B N 1
ATOM 4040 C CA . ARG B 1 191 ? 12.328 -3.773 3.496 1 70.81 191 ARG B CA 1
ATOM 4041 C C . ARG B 1 191 ? 11.297 -4.809 3.934 1 70.81 191 ARG B C 1
ATOM 4043 O O . ARG B 1 191 ? 10.109 -4.5 4.051 1 70.81 191 ARG B O 1
ATOM 4050 N N . LEU B 1 192 ? 11.734 -5.914 4.414 1 76.38 192 LEU B N 1
ATOM 4051 C CA . LEU B 1 192 ? 10.805 -7.016 4.656 1 76.38 192 LEU B CA 1
ATOM 4052 C C . LEU B 1 192 ? 9.945 -6.738 5.887 1 76.38 192 LEU B C 1
ATOM 4054 O O . LEU B 1 192 ? 8.734 -6.992 5.871 1 76.38 192 LEU B O 1
ATOM 4058 N N . PRO B 1 193 ? 10.523 -6.086 6.871 1 79.19 193 PRO B N 1
ATOM 4059 C CA . PRO B 1 193 ? 9.672 -5.777 8.023 1 79.19 193 PRO B CA 1
ATOM 4060 C C . PRO B 1 193 ? 8.562 -4.785 7.684 1 79.19 193 PRO B C 1
ATOM 4062 O O . PRO B 1 193 ? 7.523 -4.766 8.352 1 79.19 193 PRO B O 1
ATOM 4065 N N . VAL B 1 194 ? 8.688 -4.008 6.648 1 86.25 194 VAL B N 1
ATOM 4066 C CA . VAL B 1 194 ? 7.629 -3.107 6.207 1 86.25 194 VAL B CA 1
ATOM 4067 C C . VAL B 1 194 ? 6.438 -3.918 5.711 1 86.25 194 VAL B C 1
ATOM 4069 O O . VAL B 1 194 ? 5.285 -3.584 6.004 1 86.25 194 VAL B O 1
ATOM 4072 N N . LEU B 1 195 ? 6.742 -4.969 5.004 1 88.56 195 LEU B N 1
ATOM 4073 C CA . LEU B 1 195 ? 5.676 -5.832 4.504 1 88.56 195 LEU B CA 1
ATOM 4074 C C . LEU B 1 195 ? 4.914 -6.477 5.66 1 88.56 195 LEU B C 1
ATOM 4076 O O . LEU B 1 195 ? 3.691 -6.625 5.59 1 88.56 195 LEU B O 1
ATOM 4080 N N . THR B 1 196 ? 5.66 -6.848 6.707 1 90.62 196 THR B N 1
ATOM 4081 C CA . THR B 1 196 ? 5.031 -7.43 7.887 1 90.62 196 THR B CA 1
ATOM 4082 C C . THR B 1 196 ? 4.078 -6.434 8.539 1 90.62 196 THR B C 1
ATOM 4084 O O . THR B 1 196 ? 2.924 -6.762 8.82 1 90.62 196 THR B O 1
ATOM 4087 N N . LEU B 1 197 ? 4.574 -5.281 8.727 1 91.62 197 LEU B N 1
ATOM 4088 C CA . LEU B 1 197 ? 3.762 -4.25 9.359 1 91.62 197 LEU B CA 1
ATOM 4089 C C . LEU B 1 197 ? 2.586 -3.859 8.469 1 91.62 197 LEU B C 1
ATOM 4091 O O . LEU B 1 197 ? 1.496 -3.564 8.961 1 91.62 197 LEU B O 1
ATOM 4095 N N . PHE B 1 198 ? 2.77 -3.865 7.156 1 93.56 198 PHE B N 1
ATOM 4096 C CA . PHE B 1 198 ? 1.703 -3.623 6.191 1 93.56 198 PHE B CA 1
ATOM 4097 C C . PHE B 1 198 ? 0.597 -4.66 6.332 1 93.56 198 PHE B C 1
ATOM 4099 O O . PHE B 1 198 ? -0.579 -4.312 6.453 1 93.56 198 PHE B O 1
ATOM 4106 N N . LEU B 1 199 ? 0.971 -5.879 6.434 1 95.88 199 LEU B N 1
ATOM 4107 C CA . LEU B 1 199 ? -0.003 -6.961 6.52 1 95.88 199 LEU B CA 1
ATOM 4108 C C . LEU B 1 199 ? -0.741 -6.926 7.852 1 95.88 199 LEU B C 1
ATOM 4110 O O . LEU B 1 199 ? -1.942 -7.199 7.91 1 95.88 199 LEU B O 1
ATOM 4114 N N . LEU B 1 200 ? -0.013 -6.598 8.883 1 95.44 200 LEU B N 1
ATOM 4115 C CA . LEU B 1 200 ? -0.661 -6.492 10.188 1 95.44 200 LEU B CA 1
ATOM 4116 C C . LEU B 1 200 ? -1.633 -5.316 10.219 1 95.44 200 LEU B C 1
ATOM 4118 O O . LEU B 1 200 ? -2.727 -5.426 10.773 1 95.44 200 LEU B O 1
ATOM 4122 N N . GLY B 1 201 ? -1.237 -4.203 9.641 1 96 201 GLY B N 1
ATOM 4123 C CA . GLY B 1 201 ? -2.154 -3.082 9.516 1 96 201 GLY B CA 1
ATOM 4124 C C . GLY B 1 201 ? -3.404 -3.424 8.727 1 96 201 GLY B C 1
ATOM 4125 O O . 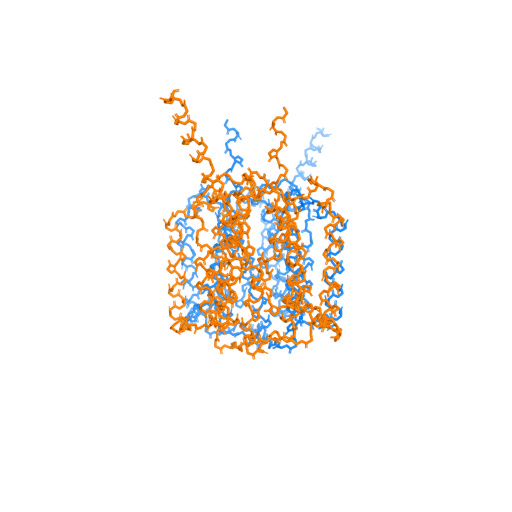GLY B 1 201 ? -4.52 -3.104 9.148 1 96 201 GLY B O 1
ATOM 4126 N N . GLU B 1 202 ? -3.215 -4.086 7.605 1 96.06 202 GLU B N 1
ATOM 4127 C CA . GLU B 1 202 ? -4.332 -4.535 6.785 1 96.06 202 GLU B CA 1
ATOM 4128 C C . GLU B 1 202 ? -5.246 -5.477 7.562 1 96.06 202 GLU B C 1
ATOM 4130 O O . GLU B 1 202 ? -6.473 -5.418 7.422 1 96.06 202 GLU B O 1
ATOM 4135 N N . THR B 1 203 ? -4.652 -6.309 8.367 1 96.31 203 THR B N 1
ATOM 4136 C CA . THR B 1 203 ? -5.438 -7.223 9.188 1 96.31 203 THR B CA 1
ATOM 4137 C C . THR B 1 203 ? -6.367 -6.449 10.117 1 96.31 203 THR B C 1
ATOM 4139 O O . THR B 1 203 ? -7.547 -6.777 10.242 1 96.31 203 THR B O 1
ATOM 4142 N N . LEU B 1 204 ? -5.848 -5.445 10.695 1 95.5 204 LEU B N 1
ATOM 4143 C CA . LEU B 1 204 ? -6.629 -4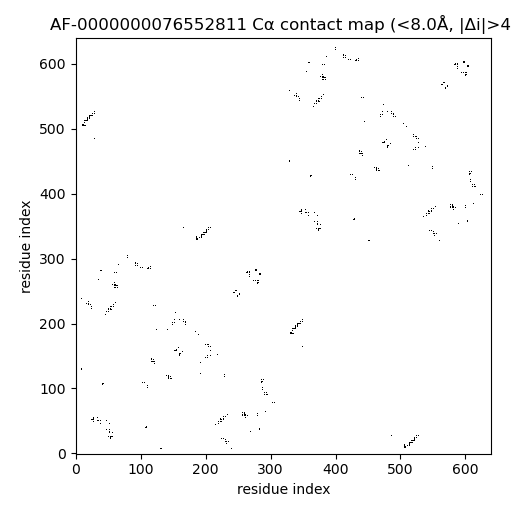.641 11.633 1 95.5 204 LEU B CA 1
ATOM 4144 C C . LEU B 1 204 ? -7.73 -3.879 10.906 1 95.5 204 LEU B C 1
ATOM 4146 O O . LEU B 1 204 ? -8.867 -3.818 11.375 1 95.5 204 LEU B O 1
ATOM 4150 N N . VAL B 1 205 ? -7.402 -3.35 9.719 1 93.62 205 VAL B N 1
ATOM 4151 C CA . VAL B 1 205 ? -8.383 -2.611 8.93 1 93.62 205 VAL B CA 1
ATOM 4152 C C . VAL B 1 205 ? -9.547 -3.527 8.562 1 93.62 205 VAL B C 1
ATOM 4154 O O . VAL B 1 205 ? -10.711 -3.199 8.828 1 93.62 205 VAL B O 1
ATOM 4157 N N . TRP B 1 206 ? -9.219 -4.629 8.07 1 93.38 206 TRP B N 1
ATOM 4158 C CA . TRP B 1 206 ? -10.273 -5.488 7.539 1 93.38 206 TRP B CA 1
ATOM 4159 C C . TRP B 1 206 ? -11.008 -6.211 8.664 1 93.38 206 TRP B C 1
ATOM 4161 O O . TRP B 1 206 ? -12.156 -6.629 8.492 1 93.38 206 TRP B O 1
ATOM 4171 N N . THR B 1 207 ? -10.344 -6.383 9.805 1 92.31 207 THR B N 1
ATOM 4172 C CA . THR B 1 207 ? -11.047 -6.883 10.977 1 92.31 207 THR B CA 1
ATOM 4173 C C . THR B 1 207 ? -12.164 -5.922 11.391 1 92.31 207 THR B C 1
ATOM 4175 O O . THR B 1 207 ? -13.266 -6.352 11.727 1 92.31 207 THR B O 1
ATOM 4178 N N . ALA B 1 208 ? -11.914 -4.691 11.328 1 90 208 ALA B N 1
ATOM 4179 C CA . ALA B 1 208 ? -12.891 -3.674 11.695 1 90 208 ALA B CA 1
ATOM 4180 C C . ALA B 1 208 ? -14.102 -3.715 10.758 1 90 208 ALA B C 1
ATOM 4182 O O . ALA B 1 208 ? -15.234 -3.467 11.188 1 90 208 ALA B O 1
ATOM 4183 N N . TYR B 1 209 ? -13.883 -4.145 9.539 1 86.81 209 TYR B N 1
ATOM 4184 C CA . TYR B 1 209 ? -14.961 -4.18 8.562 1 86.81 209 TYR B CA 1
ATOM 4185 C C . TYR B 1 209 ? -15.57 -5.574 8.469 1 86.81 209 TYR B C 1
ATOM 4187 O O . TYR B 1 209 ? -16.5 -5.805 7.695 1 86.81 209 TYR B O 1
ATOM 4195 N N . GLY B 1 210 ? -15.055 -6.441 9.219 1 85 210 GLY B N 1
ATOM 4196 C CA . GLY B 1 210 ? -15.43 -7.844 9.117 1 85 210 GLY B CA 1
ATOM 4197 C C . GLY B 1 210 ? -16.938 -8.062 9.195 1 85 210 GLY B C 1
ATOM 4198 O O . GLY B 1 210 ? -17.484 -8.867 8.445 1 85 210 GLY B O 1
ATOM 4199 N N . GLN B 1 211 ? -17.578 -7.289 9.961 1 82 211 GLN B N 1
ATOM 4200 C CA . GLN B 1 211 ? -19.016 -7.488 10.18 1 82 211 GLN B CA 1
ATOM 4201 C C . GLN B 1 211 ? -19.812 -7.012 8.977 1 82 211 GLN B C 1
ATOM 4203 O O . GLN B 1 211 ? -20.969 -7.43 8.789 1 82 211 GLN B O 1
ATOM 4208 N N . TYR B 1 212 ? -19.203 -6.203 8.148 1 81.56 212 TYR B N 1
ATOM 4209 C CA . TYR B 1 212 ? -19.922 -5.621 7.027 1 81.56 212 TYR B CA 1
ATOM 4210 C C . TYR B 1 212 ? -19.578 -6.336 5.727 1 81.56 212 TYR B C 1
ATOM 4212 O O . TYR B 1 212 ? -20.188 -6.078 4.688 1 81.56 212 TYR B O 1
ATOM 4220 N N . MET B 1 213 ? -18.719 -7.305 5.82 1 86.88 213 MET B N 1
ATOM 4221 C CA . MET B 1 213 ? -18.203 -7.859 4.574 1 86.88 213 MET B CA 1
ATOM 4222 C C . MET B 1 213 ? -19 -9.086 4.148 1 86.88 213 MET B C 1
ATOM 4224 O O . MET B 1 213 ? -19.25 -9.984 4.957 1 86.88 213 MET B O 1
ATOM 4228 N N . SER B 1 214 ? -19.359 -9.016 2.879 1 88 214 SER B N 1
ATOM 4229 C CA . SER B 1 214 ? -19.859 -10.25 2.268 1 88 214 SER B CA 1
ATOM 4230 C C . SER B 1 214 ? -18.719 -11.234 2.008 1 88 214 SER B C 1
ATOM 4232 O O . SER B 1 214 ? -17.562 -10.844 1.934 1 88 214 SER B O 1
ATOM 4234 N N . PRO B 1 215 ? -19.062 -12.477 1.886 1 87 215 PRO B N 1
ATOM 4235 C CA . PRO B 1 215 ? -18.016 -13.445 1.535 1 87 215 PRO B CA 1
ATOM 4236 C C . PRO B 1 215 ? -17.297 -13.094 0.236 1 87 215 PRO B C 1
ATOM 4238 O O . PRO B 1 215 ? -16.078 -13.25 0.142 1 87 215 PRO B O 1
ATOM 4241 N N . ALA B 1 216 ? -18.016 -12.586 -0.708 1 88.12 216 ALA B N 1
ATOM 4242 C CA . ALA B 1 216 ? -17.422 -12.211 -1.987 1 88.12 216 ALA B CA 1
ATOM 4243 C C . ALA B 1 216 ? -16.406 -11.086 -1.812 1 88.12 216 ALA B C 1
ATOM 4245 O O . ALA B 1 216 ? -15.359 -11.078 -2.457 1 88.12 216 ALA B O 1
ATOM 4246 N N . PHE B 1 217 ? -16.719 -10.211 -0.969 1 90 217 PHE B N 1
ATOM 4247 C CA . PHE B 1 217 ? -15.812 -9.094 -0.73 1 90 217 PHE B CA 1
ATOM 4248 C C . PHE B 1 217 ? -14.555 -9.562 -0.016 1 90 217 PHE B C 1
ATOM 4250 O O . PHE B 1 217 ? -13.453 -9.109 -0.329 1 90 217 PHE B O 1
ATOM 4257 N N . ARG B 1 218 ? -14.703 -10.484 0.889 1 91.56 218 ARG B N 1
ATOM 4258 C CA . ARG B 1 218 ? -13.555 -11.055 1.59 1 91.56 218 ARG B CA 1
ATOM 4259 C C . ARG B 1 218 ? -12.594 -11.727 0.613 1 91.56 218 ARG B C 1
ATOM 4261 O O . ARG B 1 218 ? -11.375 -11.539 0.707 1 91.56 218 ARG B O 1
ATOM 4268 N N . VAL B 1 219 ? -13.156 -12.445 -0.245 1 91.88 219 VAL B N 1
ATOM 4269 C CA . VAL B 1 219 ? -12.344 -13.109 -1.263 1 91.88 219 VAL B CA 1
ATOM 4270 C C . VAL B 1 219 ? -11.672 -12.062 -2.145 1 91.88 219 VAL B C 1
ATOM 4272 O O . VAL B 1 219 ? -10.516 -12.234 -2.539 1 91.88 219 VAL B O 1
ATOM 4275 N N . GLY B 1 220 ? -12.375 -11.023 -2.416 1 93 220 GLY B N 1
ATOM 4276 C CA . GLY B 1 220 ? -11.805 -9.938 -3.203 1 93 220 GLY B CA 1
ATOM 4277 C C . GLY B 1 220 ? -10.578 -9.32 -2.566 1 93 220 GLY B C 1
ATOM 4278 O O . GLY B 1 220 ? -9.578 -9.07 -3.244 1 93 220 GLY B O 1
ATOM 4279 N N . ILE B 1 221 ? -10.641 -9.102 -1.266 1 93.81 221 ILE B N 1
ATOM 4280 C CA . ILE B 1 221 ? -9.5 -8.57 -0.527 1 93.81 221 ILE B CA 1
ATOM 4281 C C . ILE B 1 221 ? -8.32 -9.539 -0.634 1 93.81 221 ILE B C 1
ATOM 4283 O O . ILE B 1 221 ? -7.184 -9.117 -0.875 1 93.81 221 ILE B O 1
ATOM 4287 N N . TYR B 1 222 ? -8.625 -10.758 -0.435 1 94.69 222 TYR B N 1
ATOM 4288 C CA . TYR B 1 222 ? -7.578 -11.773 -0.462 1 94.69 222 TYR B CA 1
ATOM 4289 C C . TYR B 1 222 ? -6.918 -11.836 -1.834 1 94.69 222 TYR B C 1
ATOM 4291 O O . TYR B 1 222 ? -5.688 -11.812 -1.938 1 94.69 222 TYR B O 1
ATOM 4299 N N . VAL B 1 223 ? -7.727 -11.859 -2.865 1 94.75 223 VAL B N 1
ATOM 4300 C CA . VAL B 1 223 ? -7.219 -11.953 -4.23 1 94.75 223 VAL B CA 1
ATOM 4301 C C . VAL B 1 223 ? -6.422 -10.695 -4.574 1 94.75 223 VAL B C 1
ATOM 4303 O O . VAL B 1 223 ? -5.422 -10.766 -5.289 1 94.75 223 VAL B O 1
ATOM 4306 N N . PHE B 1 224 ? -6.84 -9.578 -4.062 1 96.19 224 PHE B N 1
ATOM 4307 C CA . PHE B 1 224 ? -6.102 -8.336 -4.25 1 96.19 224 PHE B CA 1
ATOM 4308 C C . PHE B 1 224 ? -4.668 -8.477 -3.752 1 96.19 224 PHE B C 1
ATOM 4310 O O . PHE B 1 224 ? -3.727 -8.094 -4.449 1 96.19 224 PHE B O 1
ATOM 4317 N N . HIS B 1 225 ? -4.465 -9.062 -2.627 1 96.44 225 HIS B N 1
ATOM 4318 C CA . HIS B 1 225 ? -3.141 -9.195 -2.029 1 96.44 225 HIS B CA 1
ATOM 4319 C C . HIS B 1 225 ? -2.305 -10.227 -2.781 1 96.44 225 HIS B C 1
ATOM 4321 O O . HIS B 1 225 ? -1.108 -10.023 -3 1 96.44 225 HIS B O 1
ATOM 4327 N N . ILE B 1 226 ? -2.945 -11.273 -3.174 1 95.81 226 ILE B N 1
ATOM 4328 C CA . ILE B 1 226 ? -2.25 -12.297 -3.955 1 95.81 226 ILE B CA 1
ATOM 4329 C C . ILE B 1 226 ? -1.792 -11.703 -5.285 1 95.81 226 ILE B C 1
ATOM 4331 O O . ILE B 1 226 ? -0.667 -11.945 -5.727 1 95.81 226 ILE B O 1
ATOM 4335 N N . ALA B 1 227 ? -2.688 -10.992 -5.863 1 97.69 227 ALA B N 1
ATOM 4336 C CA . ALA B 1 227 ? -2.375 -10.367 -7.145 1 97.69 227 ALA B CA 1
ATOM 4337 C C . ALA B 1 227 ? -1.219 -9.383 -7.008 1 97.69 227 ALA B C 1
ATOM 4339 O O . ALA B 1 227 ? -0.314 -9.352 -7.848 1 97.69 227 ALA B O 1
ATOM 4340 N N . ALA B 1 228 ? -1.244 -8.602 -5.965 1 96.38 228 ALA B N 1
ATOM 4341 C CA . ALA B 1 228 ? -0.177 -7.629 -5.73 1 96.38 228 ALA B CA 1
ATOM 4342 C C . ALA B 1 228 ? 1.177 -8.32 -5.605 1 96.38 228 ALA B C 1
ATOM 4344 O O . ALA B 1 228 ? 2.145 -7.934 -6.262 1 96.38 228 ALA B O 1
ATOM 4345 N N . ALA B 1 229 ? 1.204 -9.328 -4.801 1 94.88 229 ALA B N 1
ATOM 4346 C CA . ALA B 1 229 ? 2.447 -10.07 -4.609 1 94.88 229 ALA B CA 1
ATOM 4347 C C . ALA B 1 229 ? 2.904 -10.719 -5.91 1 94.88 229 ALA B C 1
ATOM 4349 O O . ALA B 1 229 ? 4.094 -10.695 -6.242 1 94.88 229 ALA B O 1
ATOM 4350 N N . SER B 1 230 ? 2.004 -11.219 -6.625 1 96.56 230 SER B N 1
ATOM 4351 C CA . SER B 1 230 ? 2.324 -11.93 -7.859 1 96.56 230 SER B CA 1
ATOM 4352 C C . SER B 1 230 ? 2.848 -10.977 -8.93 1 96.56 230 SER B C 1
ATOM 4354 O O . SER B 1 230 ? 3.91 -11.203 -9.508 1 96.56 230 SER B O 1
ATOM 4356 N N . PHE B 1 231 ? 2.137 -9.922 -9.141 1 97.06 231 PHE B N 1
ATOM 4357 C CA . PHE B 1 231 ? 2.551 -8.961 -10.156 1 97.06 231 PHE B CA 1
ATOM 4358 C C . PHE B 1 231 ? 3.926 -8.391 -9.836 1 97.06 231 PHE B C 1
ATOM 4360 O O . PHE B 1 231 ? 4.773 -8.258 -10.727 1 97.06 231 PHE B O 1
ATOM 4367 N N . PHE B 1 232 ? 4.09 -8.055 -8.609 1 93.94 232 PHE B N 1
ATOM 4368 C CA . PHE B 1 232 ? 5.395 -7.527 -8.234 1 93.94 232 PHE B CA 1
ATOM 4369 C C . PHE B 1 232 ? 6.492 -8.547 -8.5 1 93.94 232 PHE B C 1
ATOM 4371 O O . PHE B 1 232 ? 7.547 -8.211 -9.039 1 93.94 232 PHE B O 1
ATOM 4378 N N . HIS B 1 233 ? 6.207 -9.75 -8.117 1 93.5 233 HIS B N 1
ATOM 4379 C CA . HIS B 1 233 ? 7.18 -10.82 -8.32 1 93.5 233 HIS B CA 1
ATOM 4380 C C . HIS B 1 233 ? 7.473 -11.023 -9.805 1 93.5 233 HIS B C 1
ATOM 4382 O O . HIS B 1 233 ? 8.633 -11.172 -10.195 1 93.5 233 HIS B O 1
ATOM 4388 N N . TYR B 1 234 ? 6.43 -11.07 -10.617 1 95.44 234 TYR B N 1
ATOM 4389 C CA . TYR B 1 234 ? 6.625 -11.219 -12.055 1 95.44 234 TYR B CA 1
ATOM 4390 C C . TYR B 1 234 ? 7.52 -10.117 -12.602 1 95.44 234 TYR B C 1
ATOM 4392 O O . TYR B 1 234 ? 8.523 -10.391 -13.258 1 95.44 234 TYR B O 1
ATOM 4400 N N . LEU B 1 235 ? 7.199 -8.938 -12.273 1 93.06 235 LEU B N 1
ATOM 4401 C CA . LEU B 1 235 ? 7.891 -7.773 -12.812 1 93.06 235 LEU B CA 1
ATOM 4402 C C . LEU B 1 235 ? 9.32 -7.699 -12.305 1 93.06 235 LEU B C 1
ATOM 4404 O O . LEU B 1 235 ? 10.25 -7.453 -13.078 1 93.06 235 LEU B O 1
ATOM 4408 N N . SER B 1 236 ? 9.453 -7.918 -11 1 89.69 236 SER B N 1
ATOM 4409 C CA . SER B 1 236 ? 10.797 -7.883 -10.43 1 89.69 236 SER B CA 1
ATOM 4410 C C . SER B 1 236 ? 11.688 -8.945 -11.062 1 89.69 236 SER B C 1
ATOM 4412 O O . SER B 1 236 ? 12.875 -8.703 -11.305 1 89.69 236 SER B O 1
ATOM 4414 N N . SER B 1 237 ? 11.125 -10.086 -11.312 1 90.81 237 SER B N 1
ATOM 4415 C CA . SER B 1 237 ? 11.891 -11.148 -11.953 1 90.81 237 SER B CA 1
ATOM 4416 C C . SER B 1 237 ? 12.281 -10.766 -13.375 1 90.81 237 SER B C 1
ATOM 4418 O O . SER B 1 237 ? 13.391 -11.062 -13.82 1 90.81 237 SER B O 1
ATOM 4420 N N . TYR B 1 238 ? 11.391 -10.133 -14.062 1 91.88 238 TYR B N 1
ATOM 4421 C CA . TYR B 1 238 ? 11.68 -9.688 -15.422 1 91.88 238 TYR B CA 1
ATOM 4422 C C . TYR B 1 238 ? 12.781 -8.641 -15.438 1 91.88 238 TYR B C 1
ATOM 4424 O O . TYR B 1 238 ? 13.695 -8.703 -16.266 1 91.88 238 TYR B O 1
ATOM 4432 N N . PHE B 1 239 ? 12.688 -7.73 -14.539 1 86.62 239 PHE B N 1
ATOM 4433 C CA . PHE B 1 239 ? 13.703 -6.68 -14.484 1 86.62 239 PHE B CA 1
ATOM 4434 C C . PHE B 1 239 ? 15.055 -7.254 -14.102 1 86.62 239 PHE B C 1
ATOM 4436 O O . PHE B 1 239 ? 16.094 -6.805 -14.602 1 86.62 239 PHE B O 1
ATOM 4443 N N . PHE B 1 240 ? 15 -8.211 -13.227 1 83.88 240 PHE B N 1
ATOM 4444 C CA . PHE B 1 240 ? 16.234 -8.883 -12.82 1 83.88 240 PHE B CA 1
ATOM 4445 C C . PHE B 1 240 ? 16.859 -9.617 -14 1 83.88 240 PHE B C 1
ATOM 4447 O O . PHE B 1 240 ? 18.078 -9.594 -14.172 1 83.88 240 PHE B O 1
ATOM 4454 N N . ALA B 1 241 ? 16.078 -10.211 -14.758 1 85.81 241 ALA B N 1
ATOM 4455 C CA . ALA B 1 241 ? 16.562 -11.07 -15.828 1 85.81 241 ALA B CA 1
ATOM 4456 C C . ALA B 1 241 ? 16.781 -10.273 -17.109 1 85.81 241 ALA B C 1
ATOM 4458 O O . ALA B 1 241 ? 17.422 -10.758 -18.047 1 85.81 241 ALA B O 1
ATOM 4459 N N . SER B 1 242 ? 16.344 -9.102 -17.125 1 85 242 SER B N 1
ATOM 4460 C CA . SER B 1 242 ? 16.281 -8.328 -18.359 1 85 242 SER B CA 1
ATOM 4461 C C . SER B 1 242 ? 17.672 -8.148 -18.969 1 85 242 SER B C 1
ATOM 4463 O O . SER B 1 242 ? 18.625 -7.797 -18.266 1 85 242 SER B O 1
ATOM 4465 N N . GLY B 1 243 ? 17.828 -8.422 -20.266 1 80.38 243 GLY B N 1
ATOM 4466 C CA . GLY B 1 243 ? 19.031 -8.172 -21.031 1 80.38 243 GLY B CA 1
ATOM 4467 C C . GLY B 1 243 ? 20.078 -9.258 -20.859 1 80.38 243 GLY B C 1
ATOM 4468 O O . GLY B 1 243 ? 21.156 -9.188 -21.438 1 80.38 243 GLY B O 1
ATOM 4469 N N . ARG B 1 244 ? 19.766 -10.289 -20.109 1 82.75 244 ARG B N 1
ATOM 4470 C CA . ARG B 1 244 ? 20.766 -11.32 -19.828 1 82.75 244 ARG B CA 1
ATOM 4471 C C . ARG B 1 244 ? 20.797 -12.359 -20.938 1 82.75 244 ARG B C 1
ATOM 4473 O O . ARG B 1 244 ? 21.797 -13.086 -21.094 1 82.75 244 ARG B O 1
ATOM 4480 N N . SER B 1 245 ? 19.703 -12.477 -21.656 1 87.62 245 SER B N 1
ATOM 4481 C CA . SER B 1 245 ? 19.609 -13.383 -22.797 1 87.62 245 SER B CA 1
ATOM 4482 C C . SER B 1 245 ? 18.656 -12.844 -23.859 1 87.62 245 SER B C 1
ATOM 4484 O O . SER B 1 245 ? 17.969 -11.844 -23.641 1 87.62 245 SER B O 1
ATOM 4486 N N . ARG B 1 246 ? 18.609 -13.508 -24.953 1 90.56 246 ARG B N 1
ATOM 4487 C CA . ARG B 1 246 ? 17.703 -13.117 -26.031 1 90.56 246 ARG B CA 1
ATOM 4488 C C . ARG B 1 246 ? 16.25 -13.266 -25.609 1 90.56 246 ARG B C 1
ATOM 4490 O O . ARG B 1 246 ? 15.398 -12.461 -26 1 90.56 246 ARG B O 1
ATOM 4497 N N . LEU B 1 247 ? 15.984 -14.172 -24.797 1 91 247 LEU B N 1
ATOM 4498 C CA . LEU B 1 247 ? 14.625 -14.492 -24.375 1 91 247 LEU B CA 1
ATOM 4499 C C . LEU B 1 247 ? 14.164 -13.539 -23.281 1 91 247 LEU B C 1
ATOM 4501 O O . LEU B 1 247 ? 12.977 -13.461 -22.969 1 91 247 LEU B O 1
ATOM 4505 N N . THR B 1 248 ? 15.086 -12.75 -22.75 1 91.69 248 THR B N 1
ATOM 4506 C CA . THR B 1 248 ? 14.727 -11.898 -21.625 1 91.69 248 THR B CA 1
ATOM 4507 C C . THR B 1 248 ? 14.844 -10.422 -22 1 91.69 248 THR B C 1
ATOM 4509 O O . THR B 1 248 ? 15.039 -9.57 -21.141 1 91.69 248 THR B O 1
ATOM 4512 N N . GLN B 1 249 ? 14.836 -10.211 -23.297 1 92.75 249 GLN B N 1
ATOM 4513 C CA . GLN B 1 249 ? 14.711 -8.828 -23.734 1 92.75 249 GLN B CA 1
ATOM 4514 C C . GLN B 1 249 ? 13.328 -8.266 -23.406 1 92.75 249 GLN B C 1
ATOM 4516 O O . GLN B 1 249 ? 12.328 -8.977 -23.484 1 92.75 249 GLN B O 1
ATOM 4521 N N . PRO B 1 250 ? 13.234 -7.004 -23.062 1 89.19 250 PRO B N 1
ATOM 4522 C CA . PRO B 1 250 ? 11.961 -6.434 -22.609 1 89.19 250 PRO B CA 1
ATOM 4523 C C . PRO B 1 250 ? 10.836 -6.641 -23.625 1 89.19 250 PRO B C 1
ATOM 4525 O O . PRO B 1 250 ? 9.711 -6.98 -23.25 1 89.19 250 PRO B O 1
ATOM 4528 N N . TRP B 1 251 ? 11.227 -6.445 -24.875 1 93.31 251 TRP B N 1
ATOM 4529 C CA . TRP B 1 251 ? 10.172 -6.59 -25.875 1 93.31 251 TRP B CA 1
ATOM 4530 C C . TRP B 1 251 ? 9.742 -8.047 -26 1 93.31 251 TRP B C 1
ATOM 4532 O O . TRP B 1 251 ? 8.57 -8.328 -26.266 1 93.31 251 TRP B O 1
ATOM 4542 N N . VAL B 1 252 ? 10.594 -9 -25.859 1 95.69 252 VAL B N 1
ATOM 4543 C CA . VAL B 1 252 ? 10.25 -10.414 -25.891 1 95.69 252 VAL B CA 1
ATOM 4544 C C . VAL B 1 252 ? 9.367 -10.766 -24.703 1 95.69 252 VAL B C 1
ATOM 4546 O O . VAL B 1 252 ? 8.375 -11.484 -24.844 1 95.69 252 VAL B O 1
ATOM 4549 N N . ILE B 1 253 ? 9.703 -10.258 -23.562 1 95.38 253 ILE B N 1
ATOM 4550 C CA . ILE B 1 253 ? 8.914 -10.484 -22.344 1 95.38 253 ILE B CA 1
ATOM 4551 C C . ILE B 1 253 ? 7.492 -9.977 -22.562 1 95.38 253 ILE B C 1
ATOM 4553 O O . ILE B 1 253 ? 6.523 -10.656 -22.219 1 95.38 253 ILE B O 1
ATOM 4557 N N . ALA B 1 254 ? 7.383 -8.789 -23.172 1 95 254 ALA B N 1
ATOM 4558 C CA . ALA B 1 254 ? 6.07 -8.219 -23.453 1 95 254 ALA B CA 1
ATOM 4559 C C . ALA B 1 254 ? 5.266 -9.117 -24.391 1 95 254 ALA B C 1
ATOM 4561 O O . ALA B 1 254 ? 4.086 -9.383 -24.141 1 95 254 ALA B O 1
ATOM 4562 N N . VAL B 1 255 ? 5.898 -9.578 -25.391 1 97.06 255 VAL B N 1
ATOM 4563 C CA . VAL B 1 255 ? 5.238 -10.43 -26.375 1 97.06 255 VAL B CA 1
ATOM 4564 C C . VAL B 1 255 ? 4.785 -11.727 -25.719 1 97.06 255 VAL B C 1
ATOM 4566 O O . VAL B 1 255 ? 3.66 -12.18 -25.938 1 97.06 255 VAL B O 1
ATOM 4569 N N . VAL B 1 256 ? 5.625 -12.281 -24.922 1 96.75 256 VAL B N 1
ATOM 4570 C CA . VAL B 1 256 ? 5.305 -13.531 -24.25 1 96.75 256 VAL B CA 1
ATOM 4571 C C . VAL B 1 256 ? 4.094 -13.328 -23.344 1 96.75 256 VAL B C 1
ATOM 4573 O O . VAL B 1 256 ? 3.193 -14.164 -23.297 1 96.75 256 VAL B O 1
ATOM 4576 N N . ASN B 1 257 ? 4.027 -12.273 -22.641 1 97.44 257 ASN B N 1
ATOM 4577 C CA . ASN B 1 257 ? 2.885 -11.992 -21.781 1 97.44 257 ASN B CA 1
ATOM 4578 C C . ASN B 1 257 ? 1.601 -11.828 -22.594 1 97.44 257 ASN B C 1
ATOM 4580 O O . ASN B 1 257 ? 0.55 -12.344 -22.203 1 97.44 257 ASN B O 1
ATOM 4584 N N . VAL B 1 258 ? 1.71 -11.164 -23.719 1 97.31 258 VAL B N 1
ATOM 4585 C CA . VAL B 1 258 ? 0.547 -10.969 -24.578 1 97.31 258 VAL B CA 1
ATOM 4586 C C . VAL B 1 258 ? 0.084 -12.32 -25.125 1 97.31 258 VAL B C 1
ATOM 4588 O O . VAL B 1 258 ? -1.117 -12.594 -25.188 1 97.31 258 VAL B O 1
ATOM 4591 N N . VAL B 1 259 ? 1.007 -13.102 -25.484 1 97.75 259 VAL B N 1
ATOM 4592 C CA . VAL B 1 259 ? 0.692 -14.422 -26.016 1 97.75 259 VAL B CA 1
ATOM 4593 C C . VAL B 1 259 ? -0.067 -15.234 -24.969 1 97.75 259 VAL B C 1
ATOM 4595 O O . VAL B 1 259 ? -1.089 -15.852 -25.266 1 97.75 259 VAL B O 1
ATOM 4598 N N . PHE B 1 260 ? 0.34 -15.203 -23.75 1 97.12 260 PHE B N 1
ATOM 4599 C CA . PHE B 1 260 ? -0.308 -15.992 -22.719 1 97.12 260 PHE B CA 1
ATOM 4600 C C . PHE B 1 260 ? -1.642 -15.375 -22.312 1 97.12 260 PHE B C 1
ATOM 4602 O O . PHE B 1 260 ? -2.574 -16.094 -21.938 1 97.12 260 PHE B O 1
ATOM 4609 N N . LEU B 1 261 ? -1.761 -14.055 -22.406 1 96.81 261 LEU B N 1
ATOM 4610 C CA . LEU B 1 261 ? -3.057 -13.414 -22.203 1 96.81 261 LEU B CA 1
ATOM 4611 C C . LEU B 1 261 ? -4.062 -13.891 -23.25 1 96.81 261 LEU B C 1
ATOM 4613 O O . LEU B 1 261 ? -5.191 -14.258 -22.906 1 96.81 261 LEU B O 1
ATOM 4617 N N . CYS B 1 262 ? -3.611 -13.938 -24.438 1 97.06 262 CYS B N 1
ATOM 4618 C CA . CYS B 1 262 ? -4.465 -14.375 -25.547 1 97.06 262 CYS B CA 1
ATOM 4619 C C . CYS B 1 262 ? -4.789 -15.859 -25.422 1 97.06 262 CYS B C 1
ATOM 4621 O O . CYS B 1 262 ? -5.93 -16.266 -25.625 1 97.06 262 CYS B O 1
ATOM 4623 N N . ALA B 1 263 ? -3.807 -16.641 -25.125 1 96.88 263 ALA B N 1
ATOM 4624 C CA . ALA B 1 263 ? -4.004 -18.078 -24.984 1 96.88 263 ALA B CA 1
ATOM 4625 C C . ALA B 1 263 ? -4.984 -18.391 -23.859 1 96.88 263 ALA B C 1
ATOM 4627 O O . ALA B 1 263 ? -5.891 -19.203 -24.031 1 96.88 263 ALA B O 1
ATOM 4628 N N . GLY B 1 264 ? -4.762 -17.734 -22.719 1 95.5 264 GLY B N 1
ATOM 4629 C CA . GLY B 1 264 ? -5.688 -17.922 -21.609 1 95.5 264 GLY B CA 1
ATOM 4630 C C . GLY B 1 264 ? -7.113 -17.547 -21.953 1 95.5 264 GLY B C 1
ATOM 4631 O O . GLY B 1 264 ? -8.055 -18.281 -21.641 1 95.5 264 GLY B O 1
ATOM 4632 N N . TYR B 1 265 ? -7.199 -16.438 -22.656 1 95.44 265 TYR B N 1
ATOM 4633 C CA . TYR B 1 265 ? -8.516 -15.969 -23.094 1 95.44 265 TYR B CA 1
ATOM 4634 C C . TYR B 1 265 ? -9.148 -16.953 -24.062 1 95.44 265 TYR B C 1
ATOM 4636 O O . TYR B 1 265 ? -10.344 -17.266 -23.953 1 95.44 265 TYR B O 1
ATOM 4644 N N . ALA B 1 266 ? -8.398 -17.438 -24.938 1 96.31 266 ALA B N 1
ATOM 4645 C CA . ALA B 1 266 ? -8.898 -18.406 -25.922 1 96.31 266 ALA B CA 1
ATOM 4646 C C . ALA B 1 266 ? -9.391 -19.672 -25.25 1 96.31 266 ALA B C 1
ATOM 4648 O O . ALA B 1 266 ? -10.469 -20.188 -25.578 1 96.31 266 ALA B O 1
ATOM 4649 N N . VAL B 1 267 ? -8.695 -20.125 -24.328 1 94.62 267 VAL B N 1
ATOM 4650 C CA . VAL B 1 267 ? -9.062 -21.344 -23.625 1 94.62 267 VAL B CA 1
ATOM 4651 C C . VAL B 1 267 ? -10.344 -21.109 -22.828 1 94.62 267 VAL B C 1
ATOM 4653 O O . VAL B 1 267 ? -11.195 -22 -22.734 1 94.62 267 VAL B O 1
ATOM 4656 N N . ALA B 1 268 ? -10.492 -19.938 -22.266 1 93.62 268 ALA B N 1
ATOM 4657 C CA . ALA B 1 268 ? -11.648 -19.609 -21.438 1 93.62 268 ALA B CA 1
ATOM 4658 C C . ALA B 1 268 ? -12.914 -19.453 -22.281 1 93.62 268 ALA B C 1
ATOM 4660 O O . ALA B 1 268 ? -14.016 -19.734 -21.812 1 93.62 268 ALA B O 1
ATOM 4661 N N . HIS B 1 269 ? -12.781 -19.062 -23.516 1 94.75 269 HIS B N 1
ATOM 4662 C CA . HIS B 1 269 ? -13.969 -18.641 -24.25 1 94.75 269 HIS B CA 1
ATOM 4663 C C . HIS B 1 269 ? -14.227 -19.562 -25.438 1 94.75 269 HIS B C 1
ATOM 4665 O O . HIS B 1 269 ? -15.273 -19.469 -26.078 1 94.75 269 HIS B O 1
ATOM 4671 N N . THR B 1 270 ? -13.25 -20.375 -25.734 1 94.38 270 THR B N 1
ATOM 4672 C CA . THR B 1 270 ? -13.438 -21.25 -26.875 1 94.38 270 THR B CA 1
ATOM 4673 C C . THR B 1 270 ? -13.656 -22.703 -26.406 1 94.38 270 THR B C 1
ATOM 4675 O O . THR B 1 270 ? -12.727 -23.344 -25.938 1 94.38 270 THR B O 1
ATOM 4678 N N . GLY B 1 271 ? -14.797 -23.312 -26.766 1 91.38 271 GLY B N 1
ATOM 4679 C CA . GLY B 1 271 ? -15.211 -24.641 -26.297 1 91.38 271 GLY B CA 1
ATOM 4680 C C . GLY B 1 271 ? -14.258 -25.734 -26.734 1 91.38 271 GLY B C 1
ATOM 4681 O O . GLY B 1 271 ? -13.945 -26.641 -25.938 1 91.38 271 GLY B O 1
ATOM 4682 N N . TRP B 1 272 ? -13.719 -25.656 -27.828 1 93.31 272 TRP B N 1
ATOM 4683 C CA . TRP B 1 272 ? -12.906 -26.75 -28.375 1 93.31 272 TRP B CA 1
ATOM 4684 C C . TRP B 1 272 ? -11.531 -26.766 -27.719 1 93.31 272 TRP B C 1
ATOM 4686 O O . TRP B 1 272 ? -10.82 -27.781 -27.797 1 93.31 272 TRP B O 1
ATOM 4696 N N . LEU B 1 273 ? -11.148 -25.688 -27 1 93.62 273 LEU B N 1
ATOM 4697 C CA . LEU B 1 273 ? -9.852 -25.641 -26.328 1 93.62 273 LEU B CA 1
ATOM 4698 C C . LEU B 1 273 ? -9.992 -25.984 -24.844 1 93.62 273 LEU B C 1
ATOM 4700 O O . LEU B 1 273 ? -9.039 -25.844 -24.078 1 93.62 273 LEU B O 1
ATOM 4704 N N . ARG B 1 274 ? -11.023 -26.484 -24.484 1 88.94 274 ARG B N 1
ATOM 4705 C CA . ARG B 1 274 ? -11.32 -26.75 -23.078 1 88.94 274 ARG B CA 1
ATOM 4706 C C . ARG B 1 274 ? -10.344 -27.766 -22.5 1 88.94 274 ARG B C 1
ATOM 4708 O O . ARG B 1 274 ? -10.078 -27.766 -21.297 1 88.94 274 ARG B O 1
ATOM 4715 N N . TRP B 1 275 ? -9.844 -28.594 -23.328 1 90.81 275 TRP B N 1
ATOM 4716 C CA . TRP B 1 275 ? -8.891 -29.609 -22.875 1 90.81 275 TRP B CA 1
ATOM 4717 C C . TRP B 1 275 ? -7.641 -28.953 -22.312 1 90.81 275 TRP B C 1
ATOM 4719 O O . TRP B 1 275 ? -6.957 -29.531 -21.453 1 90.81 275 TRP B O 1
ATOM 4729 N N . ALA B 1 276 ? -7.336 -27.75 -22.688 1 92.75 276 ALA B N 1
ATOM 4730 C CA . ALA B 1 276 ? -6.137 -27.031 -22.25 1 92.75 276 ALA B CA 1
ATOM 4731 C C . ALA B 1 276 ? -6.375 -26.344 -20.922 1 92.75 276 ALA B C 1
ATOM 4733 O O . ALA B 1 276 ? -5.465 -25.719 -20.359 1 92.75 276 ALA B O 1
ATOM 4734 N N . SER B 1 277 ? -7.516 -26.516 -20.344 1 89.62 277 SER B N 1
ATOM 4735 C CA . SER B 1 277 ? -7.891 -25.828 -19.109 1 89.62 277 SER B CA 1
ATOM 4736 C C . SER B 1 277 ? -7.039 -26.297 -17.938 1 89.62 277 SER B C 1
ATOM 4738 O O . SER B 1 277 ? -6.758 -25.516 -17.016 1 89.62 277 SER B O 1
ATOM 4740 N N . VAL B 1 278 ? -6.605 -27.484 -17.953 1 88.62 278 VAL B N 1
ATOM 4741 C CA . VAL B 1 278 ? -5.797 -28.031 -16.859 1 88.62 278 VAL B CA 1
ATOM 4742 C C . VAL B 1 278 ? -4.48 -27.25 -16.766 1 88.62 278 VAL B C 1
ATOM 4744 O O . VAL B 1 278 ? -3.893 -27.141 -15.688 1 88.62 278 VAL B O 1
ATOM 4747 N N . TRP B 1 279 ? -4.086 -26.594 -17.781 1 87.81 279 TRP B N 1
ATOM 4748 C CA . TRP B 1 279 ? -2.814 -25.875 -17.797 1 87.81 279 TRP B CA 1
ATOM 4749 C C . TRP B 1 279 ? -3.029 -24.375 -17.656 1 87.81 279 TRP B C 1
ATOM 4751 O O . TRP B 1 279 ? -2.33 -23.719 -16.891 1 87.81 279 TRP B O 1
ATOM 4761 N N . LEU B 1 280 ? -4.074 -23.953 -18.375 1 89.44 280 LEU B N 1
ATOM 4762 C CA . LEU B 1 280 ? -4.098 -22.5 -18.547 1 89.44 280 LEU B CA 1
ATOM 4763 C C . LEU B 1 280 ? -5.258 -21.875 -17.781 1 89.44 280 LEU B C 1
ATOM 4765 O O . LEU B 1 280 ? -5.289 -20.656 -17.578 1 89.44 280 LEU B O 1
ATOM 4769 N N . ALA B 1 281 ? -6.172 -22.656 -17.312 1 88.19 281 ALA B N 1
ATOM 4770 C CA . ALA B 1 281 ? -7.336 -22.094 -16.641 1 88.19 281 ALA B CA 1
ATOM 4771 C C . ALA B 1 281 ? -7.012 -21.766 -15.18 1 88.19 281 ALA B C 1
ATOM 4773 O O . ALA B 1 281 ? -6.145 -22.391 -14.57 1 88.19 281 ALA B O 1
ATOM 4774 N N . PRO B 1 282 ? -7.684 -20.781 -14.625 1 91.12 282 PRO B N 1
ATOM 4775 C CA . PRO B 1 282 ? -7.445 -20.359 -13.25 1 91.12 282 PRO B CA 1
ATOM 4776 C C . PRO B 1 282 ? -7.66 -21.469 -12.234 1 91.12 282 PRO B C 1
ATOM 4778 O O . PRO B 1 282 ? -7.043 -21.469 -11.164 1 91.12 282 PRO B O 1
ATOM 4781 N N . GLU B 1 283 ? -8.406 -22.438 -12.547 1 88.62 283 GLU B N 1
ATOM 4782 C CA . GLU B 1 283 ? -8.781 -23.5 -11.625 1 88.62 283 GLU B CA 1
ATOM 4783 C C . GLU B 1 283 ? -7.559 -24.297 -11.156 1 88.62 283 GLU B C 1
ATOM 4785 O O . GLU B 1 283 ? -7.484 -24.703 -10 1 88.62 283 GLU B O 1
ATOM 4790 N N . TRP B 1 284 ? -6.605 -24.453 -11.984 1 92.19 284 TRP B N 1
ATOM 4791 C CA . TRP B 1 284 ? -5.477 -25.328 -11.695 1 92.19 284 TRP B CA 1
ATOM 4792 C C . TRP B 1 284 ? -4.211 -24.531 -11.422 1 92.19 284 TRP B C 1
ATOM 4794 O O . TRP B 1 284 ? -3.16 -25.094 -11.117 1 92.19 284 TRP B O 1
ATOM 4804 N N . PHE B 1 285 ? -4.328 -23.312 -11.469 1 94.75 285 PHE B N 1
ATOM 4805 C CA . PHE B 1 285 ? -3.15 -22.453 -11.43 1 94.75 285 PHE B CA 1
ATOM 4806 C C . PHE B 1 285 ? -2.375 -22.656 -10.141 1 94.75 285 PHE B C 1
ATOM 4808 O O . PHE B 1 285 ? -1.143 -22.703 -10.148 1 94.75 285 PHE B O 1
ATOM 4815 N N . THR B 1 286 ? -3.068 -22.781 -8.992 1 95.38 286 THR B N 1
ATOM 4816 C CA . THR B 1 286 ? -2.375 -22.891 -7.715 1 95.38 286 THR B CA 1
ATOM 4817 C C . THR B 1 286 ? -1.585 -24.203 -7.637 1 95.38 286 THR B C 1
ATOM 4819 O O . THR B 1 286 ? -0.552 -24.266 -6.969 1 95.38 286 THR B O 1
ATOM 4822 N N . LEU B 1 287 ? -2.043 -25.203 -8.305 1 96.25 287 LEU B N 1
ATOM 4823 C CA . LEU B 1 287 ? -1.27 -26.438 -8.383 1 96.25 287 LEU B CA 1
ATOM 4824 C C . LEU B 1 287 ? 0.077 -26.203 -9.055 1 96.25 287 LEU B C 1
ATOM 4826 O O . LEU B 1 287 ? 1.112 -26.656 -8.562 1 96.25 287 LEU B O 1
ATOM 4830 N N . TRP B 1 288 ? 0.049 -25.484 -10.109 1 96.94 288 TRP B N 1
ATOM 4831 C CA . TRP B 1 288 ? 1.266 -25.203 -10.859 1 96.94 288 TRP B CA 1
ATOM 4832 C C . TRP B 1 288 ? 2.182 -24.266 -10.086 1 96.94 288 TRP B C 1
ATOM 4834 O O . TRP B 1 288 ? 3.406 -24.375 -10.164 1 96.94 288 TRP B O 1
ATOM 4844 N N . VAL B 1 289 ? 1.56 -23.312 -9.406 1 97.06 289 VAL B N 1
ATOM 4845 C CA . VAL B 1 289 ? 2.354 -22.453 -8.531 1 97.06 289 VAL B CA 1
ATOM 4846 C C . VAL B 1 289 ? 3.072 -23.312 -7.484 1 97.06 289 VAL B C 1
ATOM 4848 O O . VAL B 1 289 ? 4.285 -23.188 -7.293 1 97.06 289 VAL B O 1
ATOM 4851 N N . ALA B 1 290 ? 2.354 -24.219 -6.883 1 97.75 290 ALA B N 1
ATOM 4852 C CA . ALA B 1 290 ? 2.928 -25.078 -5.852 1 97.75 290 ALA B CA 1
ATOM 4853 C C . ALA B 1 290 ? 4.078 -25.906 -6.41 1 97.75 290 ALA B C 1
ATOM 4855 O O . ALA B 1 290 ? 5.125 -26.031 -5.77 1 97.75 290 ALA B O 1
ATOM 4856 N N . LEU B 1 291 ? 3.848 -26.422 -7.535 1 97.25 291 LEU B N 1
ATOM 4857 C CA . LEU B 1 291 ? 4.871 -27.266 -8.148 1 97.25 291 LEU B CA 1
ATOM 4858 C C . LEU B 1 291 ? 6.148 -26.469 -8.398 1 97.25 291 LEU B C 1
ATOM 4860 O O . LEU B 1 291 ? 7.25 -26.953 -8.141 1 97.25 291 LEU B O 1
ATOM 4864 N N . HIS B 1 292 ? 5.941 -25.328 -8.906 1 95.81 292 HIS B N 1
ATOM 4865 C CA . HIS B 1 292 ? 7.098 -24.484 -9.164 1 95.81 292 HIS B CA 1
ATOM 4866 C C . HIS B 1 292 ? 7.832 -24.141 -7.875 1 95.81 292 HIS B C 1
ATOM 4868 O O . HIS B 1 292 ? 9.062 -24.172 -7.828 1 95.81 292 HIS B O 1
ATOM 4874 N N . LEU B 1 293 ? 7.109 -23.828 -6.859 1 95.25 293 LEU B N 1
ATOM 4875 C CA . LEU B 1 293 ? 7.715 -23.484 -5.578 1 95.25 293 LEU B CA 1
ATOM 4876 C C . LEU B 1 293 ? 8.492 -24.656 -5.008 1 95.25 293 LEU B C 1
ATOM 4878 O O . LEU B 1 293 ? 9.648 -24.516 -4.609 1 95.25 293 LEU B O 1
ATOM 4882 N N . VAL B 1 294 ? 7.879 -25.797 -5.035 1 95.44 294 VAL B N 1
ATOM 4883 C CA . VAL B 1 294 ? 8.508 -27.016 -4.508 1 95.44 294 VAL B CA 1
ATOM 4884 C C . VAL B 1 294 ? 9.75 -27.344 -5.324 1 95.44 294 VAL B C 1
ATOM 4886 O O . VAL B 1 294 ? 10.812 -27.625 -4.762 1 95.44 294 VAL B O 1
ATOM 4889 N N . GLY B 1 295 ? 9.633 -27.312 -6.594 1 94.88 295 GLY B N 1
ATOM 4890 C CA . GLY B 1 295 ? 10.773 -27.562 -7.453 1 94.88 295 GLY B CA 1
ATOM 4891 C C . GLY B 1 295 ? 11.93 -26.609 -7.207 1 94.88 295 GLY B C 1
ATOM 4892 O O . GLY B 1 295 ? 13.086 -27.016 -7.164 1 94.88 295 GLY B O 1
ATOM 4893 N N . SER B 1 296 ? 11.617 -25.391 -7.023 1 92.25 296 SER B N 1
ATOM 4894 C CA . SER B 1 296 ? 12.633 -24.375 -6.785 1 92.25 296 SER B CA 1
ATOM 4895 C C . SER B 1 296 ? 13.312 -24.578 -5.438 1 92.25 296 SER B C 1
ATOM 4897 O O . SER B 1 296 ? 14.523 -24.375 -5.309 1 92.25 296 SER B O 1
ATOM 4899 N N . ASP B 1 297 ? 12.609 -24.922 -4.488 1 90.75 297 ASP B N 1
ATOM 4900 C CA . ASP B 1 297 ? 13.148 -25.047 -3.137 1 90.75 297 ASP B CA 1
ATOM 4901 C C . ASP B 1 297 ? 13.93 -26.359 -2.979 1 90.75 297 ASP B C 1
ATOM 4903 O O . ASP B 1 297 ? 14.828 -26.453 -2.141 1 90.75 297 ASP B O 1
ATOM 4907 N N . LEU B 1 298 ? 13.633 -27.328 -3.756 1 91.75 298 LEU B N 1
ATOM 4908 C CA . LEU B 1 298 ? 14.305 -28.609 -3.67 1 91.75 298 LEU B CA 1
ATOM 4909 C C . LEU B 1 298 ? 15.664 -28.562 -4.355 1 91.75 298 LEU B C 1
ATOM 4911 O O . LEU B 1 298 ? 16.578 -29.312 -3.986 1 91.75 298 LEU B O 1
ATOM 4915 N N . LEU B 1 299 ? 15.852 -27.688 -5.246 1 90.44 299 LEU B N 1
ATOM 4916 C CA . LEU B 1 299 ? 17.031 -27.688 -6.102 1 90.44 299 LEU B CA 1
ATOM 4917 C C . LEU B 1 299 ? 18.297 -27.438 -5.289 1 90.44 299 LEU B C 1
ATOM 4919 O O . LEU B 1 299 ? 19.312 -28.125 -5.465 1 90.44 299 LEU B O 1
ATOM 4923 N N . PRO B 1 300 ? 18.281 -26.453 -4.402 1 85 300 PRO B N 1
ATOM 4924 C CA . PRO B 1 300 ? 19.484 -26.234 -3.6 1 85 300 PRO B CA 1
ATOM 4925 C C . PRO B 1 300 ? 19.875 -27.469 -2.787 1 85 300 PRO B C 1
ATOM 4927 O O . PRO B 1 300 ? 21.062 -27.719 -2.57 1 85 300 PRO B O 1
ATOM 4930 N N . TRP B 1 301 ? 18.922 -28.203 -2.338 1 86.31 301 TRP B N 1
ATOM 4931 C CA . TRP B 1 301 ? 19.219 -29.422 -1.575 1 86.31 301 TRP B CA 1
ATOM 4932 C C . TRP B 1 301 ? 19.875 -30.469 -2.453 1 86.31 301 TRP B C 1
ATOM 4934 O O . TRP B 1 301 ? 20.812 -31.141 -2.02 1 86.31 301 TRP B O 1
ATOM 4944 N N . TRP B 1 302 ? 19.531 -30.5 -3.613 1 88.44 302 TRP B N 1
ATOM 4945 C CA . TRP B 1 302 ? 20.125 -31.453 -4.555 1 88.44 302 TRP B CA 1
ATOM 4946 C C . TRP B 1 302 ? 21.516 -31.016 -4.973 1 88.44 302 TRP B C 1
ATOM 4948 O O . TRP B 1 302 ? 22.375 -31.844 -5.258 1 88.44 302 TRP B O 1
ATOM 4958 N N . ARG B 1 303 ? 21.766 -29.766 -4.926 1 83.88 303 ARG B N 1
ATOM 4959 C CA . ARG B 1 303 ? 23.078 -29.219 -5.27 1 83.88 303 ARG B CA 1
ATOM 4960 C C . ARG B 1 303 ? 24.078 -29.438 -4.133 1 83.88 303 ARG B C 1
ATOM 4962 O O . ARG B 1 303 ? 25.25 -29.734 -4.371 1 83.88 303 ARG B O 1
ATOM 4969 N N . ARG B 1 304 ? 23.641 -29.141 -2.984 1 78.69 304 ARG B N 1
ATOM 4970 C CA . ARG B 1 304 ? 24.516 -29.344 -1.831 1 78.69 304 ARG B CA 1
ATOM 4971 C C . ARG B 1 304 ? 24.906 -30.797 -1.688 1 78.69 304 ARG B C 1
ATOM 4973 O O . ARG B 1 304 ? 26.047 -31.109 -1.352 1 78.69 304 ARG B O 1
ATOM 4980 N N . SER B 1 305 ? 24.031 -31.625 -1.903 1 69.88 305 SER B N 1
ATOM 4981 C CA . SER B 1 305 ? 24.328 -33.062 -1.778 1 69.88 305 SER B CA 1
ATOM 4982 C C . SER B 1 305 ? 25.406 -33.469 -2.762 1 69.88 305 SER B C 1
ATOM 4984 O O . SER B 1 305 ? 26.25 -34.312 -2.438 1 69.88 305 SER B O 1
ATOM 4986 N N . VAL B 1 306 ? 25.562 -32.719 -3.789 1 62.94 306 VAL B N 1
ATOM 4987 C CA . VAL B 1 306 ? 26.594 -33 -4.773 1 62.94 306 VAL B CA 1
ATOM 4988 C C . VAL B 1 306 ? 27.938 -32.469 -4.266 1 62.94 306 VAL B C 1
ATOM 4990 O O . VAL B 1 306 ? 28.953 -33.156 -4.359 1 62.94 306 VAL B O 1
ATOM 4993 N N . ALA B 1 307 ? 27.75 -31.297 -3.727 1 62.56 307 ALA B N 1
ATOM 4994 C CA . ALA B 1 307 ? 28.984 -30.719 -3.219 1 62.56 307 ALA B CA 1
ATOM 4995 C C . ALA B 1 307 ? 29.578 -31.578 -2.1 1 62.56 307 ALA B C 1
ATOM 4997 O O . ALA B 1 307 ? 30.797 -31.781 -2.035 1 62.56 307 ALA B O 1
ATOM 4998 N N . ARG B 1 308 ? 28.766 -32.156 -1.327 1 63 308 ARG B N 1
ATOM 4999 C CA . ARG B 1 308 ? 29.219 -33 -0.234 1 63 308 ARG B CA 1
ATOM 5000 C C . ARG B 1 308 ? 29.734 -34.344 -0.759 1 63 308 ARG B C 1
ATOM 5002 O O . ARG B 1 308 ? 30.75 -34.844 -0.291 1 63 308 ARG B O 1
ATOM 5009 N N . SER B 1 309 ? 29 -34.75 -1.745 1 55.97 309 SER B N 1
ATOM 5010 C CA . SER B 1 309 ? 29.422 -36.031 -2.318 1 55.97 309 SER B CA 1
ATOM 5011 C C . SER B 1 309 ? 30.75 -35.906 -3.055 1 55.97 309 SER B C 1
ATOM 5013 O O . SER B 1 309 ? 31.609 -36.781 -2.926 1 55.97 309 SER B O 1
ATOM 5015 N N . THR B 1 310 ? 30.797 -34.75 -3.67 1 60.06 310 THR B N 1
ATOM 5016 C CA . THR B 1 310 ? 32.062 -34.531 -4.371 1 60.06 310 THR B CA 1
ATOM 5017 C C . THR B 1 310 ? 33.188 -34.312 -3.385 1 60.06 310 THR B C 1
ATOM 5019 O O . THR B 1 310 ? 34.312 -34.812 -3.596 1 60.06 310 THR B O 1
ATOM 5022 N N . ALA B 1 311 ? 32.844 -33.625 -2.363 1 61.81 311 ALA B N 1
ATOM 5023 C CA . ALA B 1 311 ? 33.844 -33.406 -1.328 1 61.81 311 ALA B CA 1
ATOM 5024 C C . ALA B 1 311 ? 34.219 -34.719 -0.645 1 61.81 311 ALA B C 1
ATOM 5026 O O . ALA B 1 311 ? 35.406 -35 -0.376 1 61.81 311 ALA B O 1
ATOM 5027 N N . GLN B 1 312 ? 33.25 -35.438 -0.381 1 55.41 312 GLN B N 1
ATOM 5028 C CA . GLN B 1 312 ? 33.5 -36.719 0.248 1 55.41 312 GLN B CA 1
ATOM 5029 C C . GLN B 1 312 ? 34.281 -37.656 -0.683 1 55.41 312 GLN B C 1
ATOM 5031 O O . GLN B 1 312 ? 35.188 -38.344 -0.25 1 55.41 312 GLN B O 1
ATOM 5036 N N . THR B 1 313 ? 33.938 -37.594 -1.873 1 53.91 313 THR B N 1
ATOM 5037 C CA . THR B 1 313 ? 34.625 -38.406 -2.857 1 53.91 313 THR B CA 1
ATOM 5038 C C . THR B 1 313 ? 36.094 -37.938 -3.008 1 53.91 313 THR B C 1
ATOM 5040 O O . THR B 1 313 ? 37 -38.781 -3.109 1 53.91 313 THR B O 1
ATOM 5043 N N . GLN B 1 314 ? 36.25 -36.688 -2.936 1 59.34 314 GLN B N 1
ATOM 5044 C CA . GLN B 1 314 ? 37.625 -36.156 -2.982 1 59.34 314 GLN B CA 1
ATOM 5045 C C . GLN B 1 314 ? 38.406 -36.562 -1.747 1 59.34 314 GLN B C 1
ATOM 5047 O O . GLN B 1 314 ? 39.594 -36.938 -1.854 1 59.34 314 GLN B O 1
ATOM 5052 N N . LEU B 1 315 ? 37.781 -36.5 -0.649 1 57.81 315 LEU B N 1
ATOM 5053 C CA . LEU B 1 315 ? 38.438 -36.875 0.595 1 57.81 315 LEU B CA 1
ATOM 5054 C C . LEU B 1 315 ? 38.781 -38.375 0.57 1 57.81 315 LEU B C 1
ATOM 5056 O O . LEU B 1 315 ? 39.844 -38.781 1.054 1 57.81 315 LEU B O 1
ATOM 5060 N N . ILE B 1 316 ? 38.062 -39.219 0.011 1 49.72 316 ILE B N 1
ATOM 5061 C CA . ILE B 1 316 ? 38.281 -40.625 -0.125 1 49.72 316 ILE B CA 1
ATOM 5062 C C . ILE B 1 316 ? 39.406 -40.875 -1.129 1 49.72 316 ILE B C 1
ATOM 5064 O O . ILE B 1 316 ? 40.281 -41.719 -0.901 1 49.72 316 ILE B O 1
ATOM 5068 N N . ARG B 1 317 ? 39.594 -40.094 -2.078 1 57.91 317 ARG B N 1
ATOM 5069 C CA . ARG B 1 317 ? 40.656 -40.219 -3.061 1 57.91 317 ARG B CA 1
ATOM 5070 C C . ARG B 1 317 ? 42 -39.812 -2.469 1 57.91 317 ARG B C 1
ATOM 5072 O O . ARG B 1 317 ? 43.031 -40.375 -2.814 1 57.91 317 ARG B O 1
ATOM 5079 N N . GLU B 1 318 ? 41.938 -38.875 -1.599 1 57.75 318 GLU B N 1
ATOM 5080 C CA . GLU B 1 318 ? 43.188 -38.406 -0.991 1 57.75 318 GLU B CA 1
ATOM 5081 C C . GLU B 1 318 ? 43.656 -39.375 0.076 1 57.75 318 GLU B C 1
ATOM 5083 O O . GLU B 1 318 ? 44.844 -39.375 0.459 1 57.75 318 GLU B O 1
ATOM 5088 N N . ARG B 1 319 ? 42.781 -40.219 0.416 1 51.53 319 ARG B N 1
ATOM 5089 C CA . ARG B 1 319 ? 43.125 -41.188 1.455 1 51.53 319 ARG B CA 1
ATOM 5090 C C . ARG B 1 319 ? 43.625 -42.5 0.845 1 51.53 319 ARG B C 1
ATOM 5092 O O . ARG B 1 319 ? 44.156 -43.375 1.553 1 51.53 319 ARG B O 1
ATOM 5099 N N . ILE B 1 320 ? 43.438 -42.625 -0.443 1 42.69 320 ILE B N 1
ATOM 5100 C CA . ILE B 1 320 ? 44.031 -43.75 -1.17 1 42.69 320 ILE B CA 1
ATOM 5101 C C . ILE B 1 320 ? 45.312 -43.281 -1.84 1 42.69 320 ILE B C 1
ATOM 5103 O O . ILE B 1 320 ? 45.344 -42.25 -2.527 1 42.69 320 ILE B O 1
#

Sequence (640 aa):
MQSTETATANSRPYLALGLTFLLLGVGYANPWPLVTSPPAGMWNGQLAFEVLNLYALVVFLGWAHFLYAWQGQWKASGRLTPLRRALYWGTVAAALILLAVLRKWWGVAVFSLVVWVYNIAHFIKAEILFAGARERSRFYSPVIAFAWFTLVLFQAGPMGKLAVAVGGSVLLAVALLVAGDWRVLAEGQVRLPVLTLFLLGETLVWTAYGQYMSPAFRVGIYVFHIAAASFFHYLSSYFFASGRSRLTQPWVIAVVNVVFLCAGYAVAHTGWLRWASVWLAPEWFTLWVALHLVGSDLLPWWRRSVARSTAQTQLIRERIMQSTETATANSRPYLALGLT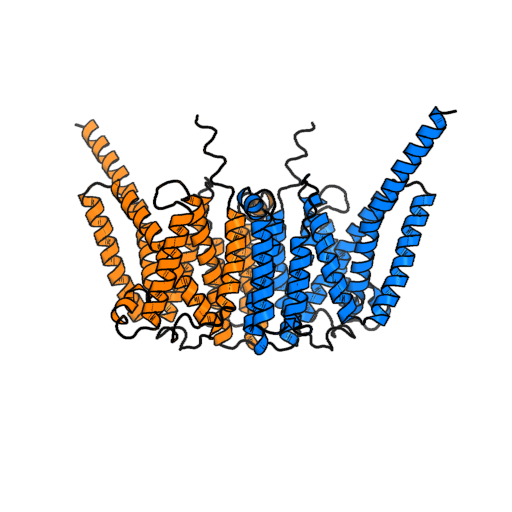FLLLGVGYANPWPLVTSPPAGMWNGQLAFEVLNLYALVVFLGWAHFLYAWQGQWKASGRLTPLRRALYWGTVAAALILLAVLRKWWGVAVFSLVVWVYNIAHFIKAEILFAGARERSRFYSPVIAFAWFTLVLFQAGPMGKLAVAVGGSVLLAVALLVAGDWRVLAEGQVRLPVLTLFLLGETLVWTAYGQYMSPAFRVGIYVFHIAAASFFHYLSSYFFASGRSRLTQPWVIAVVNVVFLCAGYAVAHTGWLRWASVWLAPEWFTLWVALHLVGSDLLPWWRRSVARSTAQTQLIRERI

Nearest PDB structures (foldseek):
  3ja6-assembly1_H  TM=1.436E-01  e=1.322E+00  Escherichia coli
  3zx6-assembly1_B  TM=1.588E-01  e=4.370E+00  Archaeoglobus fulgidus DSM 4304
  3ja6-assembly1_I  TM=1.455E-01  e=3.530E+00  Escherichia coli
  3ja6-assembly1_H  TM=1.412E-01  e=1.205E+00  Escherichia coli
  3ja6-assembly1_I  TM=1.415E-01  e=4.731E+00  Escherichia coli

pLDDT: mean 86.23, std 14.72, range [23.31, 98.06]

Solvent-accessible surface area (backbone atoms only — not comparable to full-atom values): 32783 Å² total; per-residue (Å²): 130,76,80,70,68,71,68,68,58,57,24,41,62,46,37,25,49,20,50,24,30,36,50,52,7,48,24,24,43,48,87,64,77,49,52,80,65,73,39,79,62,37,64,83,59,41,61,46,71,38,45,46,26,28,50,39,49,44,40,20,46,43,53,36,43,42,56,54,53,50,49,49,49,53,58,60,43,61,76,44,54,71,68,55,35,50,52,50,53,50,49,44,53,50,46,46,54,52,49,52,51,47,30,66,72,60,30,52,41,55,38,41,54,52,38,54,42,53,43,46,51,51,48,50,56,50,49,40,56,51,52,63,54,77,77,72,72,80,78,58,56,40,36,54,29,47,45,50,31,51,37,36,69,69,34,50,77,69,33,52,39,64,68,48,40,49,51,52,40,50,50,51,52,50,52,42,46,70,74,44,48,51,56,38,17,39,62,51,74,52,67,59,64,34,54,22,29,38,36,38,8,50,36,27,39,49,55,55,42,48,87,76,52,49,71,35,54,47,46,38,55,51,49,52,53,53,40,45,54,47,42,28,49,49,40,46,50,47,64,58,43,42,72,75,44,82,76,31,28,69,69,47,46,51,49,44,33,50,49,29,43,51,50,31,34,45,38,48,72,34,78,89,40,47,82,52,33,72,74,53,30,66,64,35,39,53,58,54,51,43,44,52,52,52,46,59,64,48,45,60,59,60,50,50,53,46,53,50,48,50,48,50,50,49,54,55,54,70,73,99,131,77,80,67,69,73,67,70,61,57,26,41,60,47,37,23,48,21,51,24,30,37,50,51,7,49,24,24,43,48,86,64,77,50,52,80,66,74,39,80,62,37,64,81,59,40,60,47,69,38,45,46,24,28,50,40,49,45,40,20,46,44,52,35,44,44,57,54,54,51,49,50,48,53,59,59,43,61,77,45,55,72,69,54,35,51,51,51,53,50,50,44,53,52,46,47,53,50,50,52,53,48,30,66,74,60,30,52,41,56,38,40,55,52,39,54,43,52,43,45,50,50,48,51,56,50,50,38,57,51,51,63,55,78,77,75,75,83,77,54,59,40,36,53,28,46,46,50,31,51,37,35,69,70,34,50,75,68,32,51,39,64,67,49,41,48,51,53,41,52,50,53,51,49,52,43,46,70,74,44,47,50,55,40,16,38,62,54,73,52,65,60,63,33,53,21,30,38,35,37,8,50,38,26,38,50,55,53,42,48,86,76,53,49,71,33,53,47,46,38,56,53,49,51,53,52,39,46,54,46,43,28,49,48,41,47,50,47,63,60,44,42,70,75,44,83,76,31,27,69,70,46,46,51,50,45,32,50,50,29,44,51,50,32,34,44,37,47,73,34,78,89,38,47,82,52,32,72,73,54,30,66,63,36,37,52,59,54,52,43,44,50,52,52,45,59,65,47,46,59,58,59,49,49,54,45,54,50,47,49,47,50,50,48,54,55,51,73,73,98

Radius of gyration: 27.39 Å; Cα contacts (8 Å, |Δi|>4): 699; chains: 2; bounding box: 68×100×58 Å

Foldseek 3Di:
DPPPPVPQLQPCLVVLLVVLVVLLVCQQPVPDQLFDADFPQALNRLADRSLNSLLLLLQLLVLLLVVVLVVVLLVLLVVDDPVLSVVLVVVLVVVLVVLVVVCVVCTLHRSLLVLLLLVVQVLVVVVCVSNVPPDPPRPCLLSVLVNLLVCCLVVPDPSLPLCNLLVVLVVSLVVCVVVPVVVVVVVVPDCVVVSNNVSSVVSNVSSVCSVVDDSNVSVSVVSSVSSSSSSSSSSSVLSNCDPVDPCSDPVNSVVSSVVSSVVLSCCRPPPVNVVCCCPRNSNNSSSVSNSSSVSVVCSVVSVVVVVVVVVVVVVVVVVD/DPPPPLPQLQPDLVVLLVVLVVLLVCQQPVPDQLFDADFPQALNRLADRSLNSLLLLLQLLVVLLVVVLVVVLVVLLVVDDPVLSVVLVVVLVVVLVVLVVVCVVCTLHRSLLVLLLLVVQLLVVVVCVSNVPPDPPRLCLLSVLSNLLVCCLVVPDVSLPLCNLLVVLVVSLVVCVVVPVVVVVVVVPDCSVVSNNVSSVVSNVSSVCSVVDDSNVSVSVVSSVSSSSSSSSSSSVLSSCDPVDPCSDPVNSVVSSVVSSVVLSCCRPPPVNVVCCCPRNSNNSSSVSNSSSVSVVCSVVSVVVVVVVVVVVVVVVVVD

Secondary structure (DSSP, 8-state):
--SSSSSSTTS-HHHHHHHHHHHHHHHHH--S-SSSSPPTTSGGG---HHHHHHHHHHHHHHHHHHHHHHHHHHHHHTTS-HHHHHHHHHHHHHHHHHHHHHHHHH-HHHHHHHHHHHHHHHHHHHHHHHHT--------HHHHHHHHHHHHHTT-GGGGSHHHHHHHHHHHHHHHIIIIIHHHHHHT---HHHHHHHHHHHHHHHHHTGGG--HHHHHHHHHHHHHHHHHHHHHHHHHHHTTSSGGG-HHHHHHHHHHHHHHHHHHHH-GGGGGGHHHHSGGGHHHHHHHHHHHHHHHHHHHHHHHHHHHHHHHHHHH-/--SSTTSSGGG-HHHHHHHHHHHHHHHHH--S-SSSSPPTTSGGG---HHHHHHHHHHHHHHHHHHHHHHHHHHHHHTTS-HHHHHHHHHHHHHHHHHHHHHHHHH-HHHHHHHHHHHHHHHHHHHHHHHHT--------HHHHHHHHHHHHHTT-GGGGSHHHHHHHHHHHHHHHIIIIIHHHHHHT---HHHHHHHHHHHHHHHHHTGGG--HHHHHHHHHHHHHHHHHHHHHHHHHHHTTSSGGG-HHHHHHHHHHHHHHHHHHHH-GGGGGGHHHHSGGGHHHHHHHHHHHHHHHHHHHHHHHHHHHHHHHHHHH-

Organism: NCBI:txid570835